Protein AF-A0A7W9ZNK9-F1 (afdb_monomer)

Solvent-accessible surface area (backbone atoms only — not comparable to full-atom values): 32124 Å² total; per-residue (Å²): 128,89,60,51,72,42,47,37,45,81,38,31,45,87,49,74,49,73,42,72,54,49,56,90,44,70,42,51,27,49,48,68,34,52,70,37,66,22,68,45,85,45,74,66,44,47,32,66,79,52,89,63,67,41,29,27,51,37,49,62,56,24,37,40,38,32,26,77,38,33,46,55,16,10,35,28,51,34,48,73,95,47,41,75,22,31,37,54,75,64,41,54,30,27,38,54,41,72,92,65,37,56,51,62,43,51,51,52,57,55,51,38,68,68,55,19,51,52,39,47,74,64,31,51,54,90,47,85,48,51,30,27,40,49,73,66,58,59,34,62,36,80,40,74,52,54,56,65,74,53,40,50,50,54,38,54,52,50,53,54,50,49,52,51,40,53,49,51,53,51,52,53,51,50,53,51,50,51,48,55,51,47,45,53,42,61,44,44,38,52,91,95,60,53,36,58,65,40,41,37,51,81,43,30,47,78,60,72,70,75,36,77,56,48,52,86,46,74,46,50,27,53,40,57,37,56,67,31,68,23,49,44,80,64,53,74,48,39,31,69,78,52,90,63,68,43,27,29,71,39,46,52,47,25,38,40,29,39,28,52,55,37,42,54,18,9,28,28,40,30,44,74,95,41,46,70,23,30,35,50,82,59,35,59,43,26,48,53,38,59,92,76,43,51,46,48,50,54,28,58,49,51,34,39,75,88,51,24,64,64,45,38,75,58,27,54,56,100,42,80,90,60,21,32,47,50,70,67,53,52,30,63,35,73,42,58,52,48,56,67,74,56,43,51,54,35,36,60,76,58,34,68,64,61,55,48,54,52,55,51,52,48,51,50,55,66,44,46,61,62,51,50,51,48,60,69,58,55,78,72,59,89,74,91,83,87,88,86,88,88,91,90,89,88,91,88,88,82,92,75,95,68,84,67,70,65,83,60,29,52,69,35,8,47,50,45,40,46,42,32,43,56,43,28,77,66,79,62,43,26,46,34,64,78,54,47,57,50,45,51,50,53,36,45,45,70,53,67,52,64,70,54,52,80,65,29,40,84,38,83,82,25,65,39,56,71,49,34,67,76,73,14,16,53,33,53,20,39,77,59,32,23,27,37,81,38,78,31,99,89,41,69,11,34,28,72,34,94,41,45,67,74,44,54,66,52,35,59,75,66,59,40,64,64,51,38,50,47,44,38,74,75,44,68,88,54,51,76,62,56,55,30,50,45,45,42,49,52,36,40,40,39,43,31,50,74,71,74,38,80,67,41,37,65,54,40,50,50,60,36,53,76,34,90,49,40,30,66,43,36,71,74,70,60,63,41,49,70,56,41,44,52,39,49,55,49,49,48,68,71,63,58,76,83,125

pLDDT: mean 84.58, std 15.96, range [21.52, 98.38]

Secondary structure (DSSP, 8-state):
-PPEEEEHHHHEEE---EEEPPTT-EE-BEEE-STT--EEE---EEGGG---SEEEEP-TT-EEE-TTTGGGT-EEE--GGGTT-EE-TTS-EEEE-TTT--HHHHHHHTT-HHHHHHHHHH-BSSSTTS-B--HHHHTT-EEEE--HHHHHHHHHHHHHHHHHHHHHHHHHHHHHHHHHHHHHHHHH--TTSPPPEEEHHHHEEEPPP-EEPPTT-EEEEEEEETTTTEEEEEEEEEGGGS--SEEEE--TT-EE--TBTGGGT--EEPPGGGTT-EE-TTS-EEEE-TTT--HHHHHHHHHSGGGHHHHHHT-B-SSGGG-B--HHHHHT-EEE---HHHHHHHHHHT-HHHHHHHHHHHHHHHHHHHHHHHHHHHTT---------------------------SSTHHHHHHHHHHHHHHTTTS--EEHHHHHHHHHHHHHHTT--GGGGTSEEETTEEE-SHHHHTSHHHHHHHTTSEEEEEETTEEEEEE-TTTTTTHHHHHHTTHHHHHHHHHHHHTTS-HHHHHHHHHHHHHHHHHHHTT----HHHHHHHHHTSTTTHHHHHHTT--HHHHHHHHHHHHHHH----

Mean predicted aligned error: 17.23 Å

Foldseek 3Di:
DFFDKDQLLVFKDFDFPKDFQDQADWFFAKFFDFLLPAIGTDPIDHSVNDPARTWTADAALKKKAQQLHLLRLRIHGDHPVRHRHTHGPSITIMHGPPQFDGSLLVSLLSNANVVSPQQVVQFDDPPNLGRTRDPVSNSRDIDGGDDPVVSVVLSVVLVVLLVVLVVVVVVLVVVVVVLLVVLVDLFQDDPVDGFDWDFVLVFKDWDDFDAFADQADKAWAKFFDFQLPGIDGADIDGSVVDDARTKHFAAFLKKKAQQFRLLRLRIAGQHRVRGRHIGGPRMTIIHGNVVQAGSLSVSSQSNDRVNSVQQQVQFDDPDSRPGGRDVVNSRRDIGGRRDVVSRVVSCVSSDPVSVVVSVVVNVCSVCVSNVSSCVVGVVSPPDDDDDDDDDDDDDDDDDDDDQQQCRGAPLLLLLLLLLQVLLCVVPNFAAAPLLSQLLSVQLNVLSVDLCLLVQFDQALQFRHRPCCVPSHNVVVNVVQQQWDWDQGPVGIHIHGGDRVCVSVVVCVVSVCNVSSNLSCVLPVPPDSLLSRLLRLLSSLCSVCVVVVHHDALVSSLVVQCPDPRRVVVCVVSVRDSVSSVVSVVVNCVSNVPPD

Sequence (595 aa):
MAWTTVRLGDVISLNIEAVPVDPTLSYYMAGVYSFGRGLFTRSPLSGAETTYKHFHKLSEGMIVLSQLKAWEGAVAIVGKAHAGCFLSTQFPTFRCNQELVKAEFIGWFLRLPSVWEELRSRARGMGARRDTVSPADFLDLSIPLPSINEQQRIVQQLDAAQARAEEARSVQLEVSKDREALMFALLRGPENTPHPRVRFGRIASLKKPDILVEPDKEYLFAGVYSFGKGVFESYKKRGAEFSYKTLSKVNAGDFIYPKLMAWEGALGIVPKDCDGLHVSPEFPVFSINQDIIYAEVVDAYFRHSSTWPNLNISSKGTNVRRRRLHPVAIQEHLIPLPPKSTQDIIRELACSDFNKLQEESQKELEALIPAMLHEIFERQTSTPHTTPETSSATVVQRPVEREAVVDTPFKEAVLVGAIVRAFHEDNGQPIGNFRLQKAVYFARRQMGERALDKEYLRKAAGPYNPTMRYSGGIKIATDKNWIKRATGRFGEGNTLDNQANEMDEWIERYQFKATVAWVRDRFKYKSNDIWEILATVDYAMLALGHEGTRPTPSAILSYIQSDGEWGPKIAKLHLTEASIQNAMVELESLFVTTR

Radius of gyration: 28.27 Å; Cα contacts (8 Å, |Δi|>4): 1045; chains: 1; bounding box: 80×57×77 Å

InterPro domains:
  IPR000055 Type I restriction modification DNA specificity domain [PF01420] (3-174)
  IPR044946 Type I restriction modification DNA specificity domain superfamily [G3DSA:3.90.220.20] (1-190)
  IPR044946 Type I restriction modification DNA specificity domain superfamily [G3DSA:3.90.220.20] (198-356)
  IPR044946 Type I restriction modification DNA specificity domain superfamily [G3DSA:3.90.220.20] (357-384)
  IPR051212 Type I restriction enzyme S subunit [PTHR43140] (49-169)

Nearest PDB structures (foldseek):
  3okg-assembly3_B  TM=6.013E-01  e=5.330E-16  Caldanaerobacter subterraneus subsp. tengcongensis MB4
  3okg-assembly3_A  TM=5.951E-01  e=5.615E-16  Caldanaerobacter subterraneus subsp. tengcongensis MB4
  5ybb-assembly1_G  TM=6.473E-01  e=1.402E-13  Caldanaerobacter subterraneus subsp. tengcongensis MB4
  2y7h-assembly1_A  TM=5.965E-01  e=9.200E-09  Escherichia coli
  8w2p-assembly1_C  TM=5.513E-01  e=2.009E-08  Geobacillus stearothermophilus

Structure (mmCIF, N/CA/C/O backbone):
data_AF-A0A7W9ZNK9-F1
#
_entry.id   AF-A0A7W9ZNK9-F1
#
loop_
_atom_site.group_PDB
_atom_site.id
_atom_site.type_symbol
_atom_site.label_atom_id
_atom_site.label_alt_id
_atom_site.label_comp_id
_atom_site.label_asym_id
_atom_site.label_entity_id
_atom_site.label_seq_id
_atom_site.pdbx_PDB_ins_code
_atom_site.Cartn_x
_atom_site.Cartn_y
_atom_site.Cartn_z
_atom_site.occupancy
_atom_site.B_iso_or_equiv
_atom_site.auth_seq_id
_atom_site.auth_comp_id
_atom_site.auth_asym_id
_atom_site.auth_atom_id
_atom_site.pdbx_PDB_model_num
ATOM 1 N N . MET A 1 1 ? -2.971 -22.028 -36.538 1.00 51.66 1 MET A N 1
ATOM 2 C CA . MET A 1 1 ? -1.691 -22.564 -37.059 1.00 51.66 1 MET A CA 1
ATOM 3 C C . MET A 1 1 ? -0.736 -22.632 -35.885 1.00 51.66 1 MET A C 1
ATOM 5 O O . MET A 1 1 ? -0.839 -21.745 -35.046 1.00 51.66 1 MET A O 1
ATOM 9 N N . ALA A 1 2 ? 0.141 -23.635 -35.807 1.00 71.88 2 ALA A N 1
ATOM 10 C CA . ALA A 1 2 ? 1.199 -23.634 -34.796 1.00 71.88 2 ALA A CA 1
ATOM 11 C C . ALA A 1 2 ? 2.104 -22.407 -34.996 1.00 71.88 2 ALA A C 1
ATOM 13 O O . ALA A 1 2 ? 2.354 -22.008 -36.137 1.00 71.88 2 ALA A O 1
ATOM 14 N N . TRP A 1 3 ? 2.537 -21.785 -33.904 1.00 87.94 3 TRP A N 1
ATOM 15 C CA . TRP A 1 3 ? 3.447 -20.641 -33.946 1.00 87.94 3 TRP A CA 1
ATOM 16 C C . TRP A 1 3 ? 4.891 -21.133 -34.033 1.00 87.94 3 TRP A C 1
ATOM 18 O O . TRP A 1 3 ? 5.258 -22.099 -33.367 1.00 87.94 3 TRP A O 1
ATOM 28 N N . THR A 1 4 ? 5.719 -20.468 -34.837 1.00 89.56 4 THR A N 1
ATOM 29 C CA . THR A 1 4 ? 7.155 -20.762 -34.873 1.00 89.56 4 THR A CA 1
ATOM 30 C C . THR A 1 4 ? 7.827 -20.039 -33.716 1.00 89.56 4 THR A C 1
ATOM 32 O O . THR A 1 4 ? 7.762 -18.814 -33.638 1.00 89.56 4 THR A O 1
ATOM 35 N N . THR A 1 5 ? 8.487 -20.774 -32.826 1.00 92.25 5 THR A N 1
ATOM 36 C CA . THR A 1 5 ? 9.367 -20.171 -31.820 1.00 92.25 5 THR A CA 1
ATOM 37 C C . THR A 1 5 ? 10.666 -19.730 -32.484 1.00 92.25 5 THR A C 1
ATOM 39 O O . THR A 1 5 ? 11.320 -20.528 -33.154 1.00 92.25 5 THR A O 1
ATOM 42 N N . V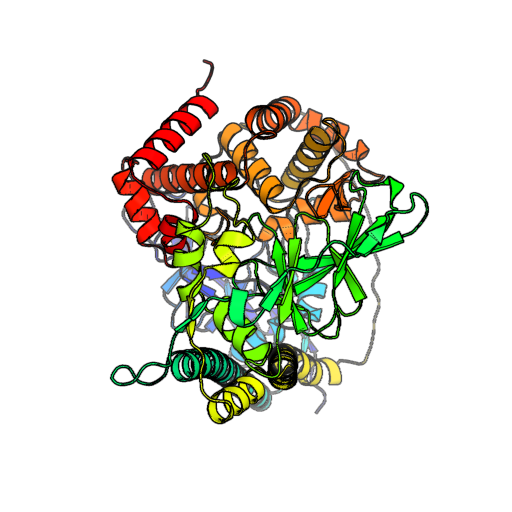AL A 1 6 ? 11.033 -18.464 -32.299 1.00 94.19 6 VAL A N 1
ATOM 43 C CA . VAL A 1 6 ? 12.284 -17.868 -32.791 1.00 94.19 6 VAL A CA 1
ATOM 44 C C . VAL A 1 6 ? 13.066 -17.274 -31.625 1.00 94.19 6 VAL A C 1
ATOM 46 O O . VAL A 1 6 ? 12.520 -17.070 -30.536 1.00 94.19 6 VAL A O 1
ATOM 49 N N . ARG A 1 7 ? 14.342 -16.958 -31.840 1.00 96.00 7 ARG A N 1
ATOM 50 C CA . ARG A 1 7 ? 15.121 -16.215 -30.853 1.00 96.00 7 ARG A CA 1
ATOM 51 C C . ARG A 1 7 ? 14.702 -14.743 -30.896 1.00 96.00 7 ARG A C 1
ATOM 53 O O . ARG A 1 7 ? 14.529 -14.168 -31.967 1.00 96.00 7 ARG A O 1
ATOM 60 N N . LEU A 1 8 ? 14.578 -14.091 -29.739 1.00 95.69 8 LEU A N 1
ATOM 61 C CA . LEU A 1 8 ? 14.164 -12.686 -29.657 1.00 95.69 8 LEU A CA 1
ATOM 62 C C . LEU A 1 8 ? 15.107 -11.762 -30.454 1.00 95.69 8 LEU A C 1
ATOM 64 O O . LEU A 1 8 ? 14.648 -10.835 -31.116 1.00 95.69 8 LEU A O 1
ATOM 68 N N . GLY A 1 9 ? 16.409 -12.062 -30.461 1.00 95.69 9 GLY A N 1
ATOM 69 C CA . GLY A 1 9 ? 17.419 -11.377 -31.271 1.00 95.69 9 GLY A CA 1
ATOM 70 C C . GLY A 1 9 ? 17.312 -11.547 -32.792 1.00 95.69 9 GLY A C 1
ATOM 71 O O . GLY A 1 9 ? 17.968 -10.796 -33.510 1.00 95.69 9 GLY A O 1
ATOM 72 N N . ASP A 1 10 ? 16.477 -12.462 -33.295 1.00 95.81 10 ASP A N 1
ATOM 73 C CA . ASP A 1 10 ? 16.177 -12.568 -34.732 1.00 95.81 10 ASP A CA 1
ATOM 74 C C . ASP A 1 10 ? 15.154 -11.498 -35.167 1.00 95.81 10 ASP A C 1
ATOM 76 O O . ASP A 1 10 ? 15.063 -11.146 -36.345 1.00 95.81 10 ASP A O 1
ATOM 80 N N . VAL A 1 11 ? 14.374 -10.967 -34.212 1.00 96.00 11 VAL A N 1
ATOM 81 C CA . VAL A 1 11 ? 13.273 -10.020 -34.459 1.00 96.00 11 VAL A CA 1
ATOM 82 C C . VAL A 1 11 ? 13.457 -8.654 -33.787 1.00 96.00 11 VAL A C 1
ATOM 84 O O . VAL A 1 11 ? 12.774 -7.701 -34.169 1.00 96.00 11 VAL A O 1
ATOM 87 N N . ILE A 1 12 ? 14.395 -8.506 -32.844 1.00 96.19 12 ILE A N 1
ATOM 88 C CA . ILE A 1 12 ? 14.824 -7.210 -32.289 1.00 96.19 12 ILE A CA 1
ATOM 89 C C . ILE A 1 12 ? 16.350 -7.080 -32.293 1.00 96.19 12 ILE A C 1
ATOM 91 O O . ILE A 1 12 ? 17.069 -8.058 -32.121 1.00 96.19 12 ILE A O 1
ATOM 95 N N . SER A 1 13 ? 16.857 -5.853 -32.404 1.00 96.12 13 SER A N 1
ATOM 96 C CA . SER A 1 13 ? 18.293 -5.557 -32.347 1.00 96.12 13 SER A CA 1
ATOM 97 C C . SER A 1 13 ? 18.616 -4.452 -31.343 1.00 96.12 13 SER A C 1
ATOM 99 O O . SER A 1 13 ? 17.808 -3.552 -31.092 1.00 96.12 13 SER A O 1
ATOM 101 N N . LEU A 1 14 ? 19.812 -4.515 -30.748 1.00 96.69 14 LEU A N 1
ATOM 102 C CA . LEU A 1 14 ? 20.322 -3.469 -29.859 1.00 96.69 14 LEU A CA 1
ATOM 103 C C . LEU A 1 14 ? 20.464 -2.152 -30.640 1.00 96.69 14 LEU A C 1
ATOM 105 O O . LEU A 1 14 ? 21.117 -2.101 -31.680 1.00 96.69 14 LEU A O 1
ATOM 109 N N . ASN A 1 15 ? 19.872 -1.075 -30.128 1.00 95.56 15 ASN A N 1
ATOM 110 C CA . ASN A 1 15 ? 19.873 0.235 -30.766 1.00 95.56 15 ASN A CA 1
ATOM 111 C C . ASN A 1 15 ? 19.933 1.335 -29.701 1.00 95.56 15 ASN A C 1
ATOM 113 O O . ASN A 1 15 ? 18.916 1.690 -29.108 1.00 95.56 15 ASN A O 1
ATOM 117 N N . ILE A 1 16 ? 21.134 1.859 -29.450 1.00 95.88 16 ILE A N 1
ATOM 118 C CA . ILE A 1 16 ? 21.401 2.856 -28.408 1.00 95.88 16 ILE A CA 1
ATOM 119 C C . ILE A 1 16 ? 21.644 4.227 -29.049 1.00 95.88 16 ILE A C 1
ATOM 121 O O . ILE A 1 16 ? 22.628 4.416 -29.760 1.00 95.88 16 ILE A O 1
ATOM 125 N N . GLU A 1 17 ? 20.783 5.202 -28.747 1.00 95.31 17 GLU A N 1
ATOM 126 C CA . GLU A 1 17 ? 21.014 6.619 -29.056 1.00 95.31 17 GLU A CA 1
ATOM 127 C C . GLU A 1 17 ? 21.756 7.270 -27.876 1.00 95.31 17 GLU A C 1
ATOM 129 O O . GLU A 1 17 ? 21.143 7.801 -26.947 1.00 95.31 17 GLU A O 1
ATOM 134 N N . ALA A 1 18 ? 23.088 7.160 -27.871 1.00 95.56 18 ALA A N 1
ATOM 135 C CA . ALA A 1 18 ? 23.938 7.721 -26.822 1.00 95.56 18 ALA A CA 1
ATOM 136 C C . ALA A 1 18 ? 24.160 9.229 -27.038 1.00 95.56 18 ALA A C 1
ATOM 138 O O . ALA A 1 18 ? 24.839 9.640 -27.977 1.00 95.56 18 ALA A O 1
ATOM 139 N N . VAL A 1 19 ? 23.617 10.050 -26.141 1.00 95.38 19 VAL A N 1
ATOM 140 C CA . VAL A 1 19 ? 23.758 11.512 -26.141 1.00 95.38 19 VAL A CA 1
ATOM 141 C C . VAL A 1 19 ? 24.778 11.910 -25.069 1.00 95.38 19 VAL A C 1
ATOM 143 O O . VAL A 1 19 ? 24.609 11.490 -23.922 1.00 95.38 19 VAL A O 1
ATOM 146 N N . PRO A 1 20 ? 25.835 12.682 -25.391 1.00 95.75 20 PRO A N 1
ATOM 147 C CA . PRO A 1 20 ? 26.796 13.148 -24.394 1.00 95.75 20 PRO A CA 1
ATOM 148 C C . PRO A 1 20 ? 26.125 14.074 -23.374 1.00 95.75 20 PRO A C 1
ATOM 150 O O . PRO A 1 20 ? 25.215 14.836 -23.708 1.00 95.75 20 PRO A O 1
ATOM 153 N N . VAL A 1 21 ? 26.576 13.996 -22.124 1.00 94.50 21 VAL A N 1
ATOM 154 C CA . VAL A 1 21 ? 26.078 14.861 -21.050 1.00 94.50 21 VAL A CA 1
ATOM 155 C C . VAL A 1 21 ? 26.795 16.206 -21.098 1.00 94.50 21 VAL A C 1
ATOM 157 O O . VAL A 1 21 ? 28.012 16.280 -20.938 1.00 94.50 21 VAL A O 1
ATOM 160 N N . ASP A 1 22 ? 26.017 17.264 -21.296 1.00 92.25 22 ASP A N 1
ATOM 161 C CA . ASP A 1 22 ? 26.435 18.656 -21.199 1.00 92.25 22 ASP A CA 1
ATOM 162 C C . ASP A 1 22 ? 26.117 19.173 -19.783 1.00 92.25 22 ASP A C 1
ATOM 164 O O . ASP A 1 22 ? 24.944 19.179 -19.395 1.00 92.25 22 ASP A O 1
ATOM 168 N N . PRO A 1 23 ? 27.117 19.619 -18.997 1.00 89.69 23 PRO A N 1
ATOM 169 C CA . PRO A 1 23 ? 26.901 20.151 -17.652 1.00 89.69 23 PRO A CA 1
ATOM 170 C C . PRO A 1 23 ? 25.966 21.366 -17.566 1.00 89.69 23 PRO A C 1
ATOM 172 O O . PRO A 1 23 ? 25.488 21.678 -16.479 1.00 89.69 23 PRO A O 1
ATOM 175 N N . THR A 1 24 ? 25.718 22.061 -18.680 1.00 91.25 24 THR A N 1
ATOM 176 C CA . THR A 1 24 ? 24.852 23.249 -18.749 1.00 91.25 24 THR A CA 1
ATOM 177 C C . THR A 1 24 ? 23.381 22.925 -19.020 1.00 91.25 24 THR A C 1
ATOM 179 O O . THR A 1 24 ? 22.525 23.794 -18.851 1.00 91.25 24 THR A O 1
ATOM 182 N N . LEU A 1 25 ? 23.065 21.687 -19.419 1.00 89.38 25 LEU A N 1
ATOM 183 C CA . LEU A 1 25 ? 21.713 21.254 -19.773 1.00 89.38 25 LEU A CA 1
ATOM 184 C C . LEU A 1 25 ? 21.048 20.444 -18.652 1.00 89.38 25 LEU A C 1
ATOM 186 O O . LEU A 1 25 ? 21.706 19.837 -17.807 1.00 89.38 25 LEU A O 1
ATOM 190 N N . SER A 1 26 ? 19.714 20.403 -18.674 1.00 91.44 26 SER A N 1
ATOM 191 C CA . SER A 1 26 ? 18.905 19.550 -17.799 1.00 91.44 26 SER A CA 1
ATOM 192 C C . SER A 1 26 ? 18.115 18.538 -18.623 1.00 91.44 26 SER A C 1
ATOM 194 O O . SER A 1 26 ? 17.528 18.875 -19.653 1.00 91.44 26 SER A O 1
ATOM 196 N N . TYR A 1 27 ? 18.123 17.285 -18.177 1.00 90.81 27 TYR A N 1
ATOM 197 C CA . TYR A 1 27 ? 17.637 16.130 -18.924 1.00 90.81 27 TYR A CA 1
ATOM 198 C C . TYR A 1 27 ? 16.382 15.559 -18.264 1.00 90.81 27 TYR A C 1
ATOM 200 O O . TYR A 1 27 ? 16.415 15.167 -17.098 1.00 90.81 27 TYR A O 1
ATOM 208 N N . TYR A 1 28 ? 15.274 15.465 -19.005 1.00 93.12 28 TYR A N 1
ATOM 209 C CA . TYR A 1 28 ? 14.052 14.806 -18.533 1.00 93.12 28 TYR A CA 1
ATOM 210 C C . TYR A 1 28 ? 14.283 13.297 -18.412 1.00 93.12 28 TYR A C 1
ATOM 212 O O . TYR A 1 28 ? 14.275 12.570 -19.408 1.00 93.12 28 TYR A O 1
ATOM 220 N N . MET A 1 29 ? 14.522 12.825 -17.189 1.00 93.44 29 MET A N 1
ATOM 221 C CA . MET A 1 29 ? 14.857 11.428 -16.932 1.00 93.44 29 MET A CA 1
ATOM 222 C C . MET A 1 29 ? 13.604 10.552 -16.852 1.00 93.44 29 MET A C 1
ATOM 224 O O . MET A 1 29 ? 12.573 10.957 -16.319 1.00 93.44 29 MET A O 1
ATOM 228 N N . ALA A 1 30 ? 13.719 9.309 -17.308 1.00 93.19 30 ALA A N 1
ATOM 229 C CA . ALA A 1 30 ? 12.724 8.266 -17.088 1.00 93.19 30 ALA A CA 1
ATOM 230 C C . ALA A 1 30 ? 13.206 7.235 -16.044 1.00 93.19 30 ALA A C 1
ATOM 232 O O . ALA A 1 30 ? 14.330 7.281 -15.530 1.00 93.19 30 ALA A O 1
ATOM 233 N N . GLY A 1 31 ? 12.342 6.277 -15.732 1.00 91.00 31 GLY A N 1
ATOM 234 C CA . GLY A 1 31 ? 12.654 5.031 -15.044 1.00 91.00 31 GLY A CA 1
ATOM 235 C C . GLY A 1 31 ? 11.773 3.902 -15.577 1.00 91.00 31 GLY A C 1
ATOM 236 O O . GLY A 1 31 ? 10.726 4.156 -16.167 1.00 91.00 31 GLY A O 1
ATOM 237 N N . VAL A 1 32 ? 12.201 2.655 -15.378 1.00 90.88 32 VAL A N 1
ATOM 238 C CA . VAL A 1 32 ? 11.428 1.457 -15.745 1.00 90.88 32 VAL A CA 1
ATOM 239 C C . VAL A 1 32 ? 10.837 0.857 -14.474 1.00 90.88 32 VAL A 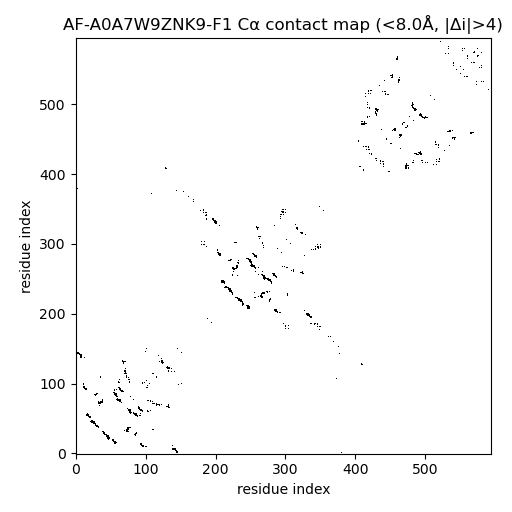C 1
ATOM 241 O O . VAL A 1 32 ? 11.572 0.614 -13.514 1.00 90.88 32 VAL A O 1
ATOM 244 N N . TYR A 1 33 ? 9.527 0.621 -14.449 1.00 85.50 33 TYR A N 1
ATOM 245 C CA . TYR A 1 33 ? 8.902 -0.159 -13.388 1.00 85.50 33 TYR A CA 1
ATOM 246 C C . TYR A 1 33 ? 9.106 -1.657 -13.615 1.00 85.50 33 TYR A C 1
ATOM 248 O O . TYR A 1 33 ? 8.999 -2.162 -14.730 1.00 85.50 33 TYR A O 1
ATOM 256 N N . SER A 1 34 ? 9.315 -2.370 -12.515 1.00 83.88 34 SER A N 1
ATOM 257 C CA . SER A 1 34 ? 9.284 -3.829 -12.440 1.00 83.88 34 SER A CA 1
ATOM 258 C C . SER A 1 34 ? 7.876 -4.386 -12.709 1.00 83.88 34 SER A C 1
ATOM 260 O O . SER A 1 34 ? 6.881 -3.651 -12.695 1.00 83.88 34 SER A O 1
ATOM 262 N N . PHE A 1 35 ? 7.783 -5.701 -12.900 1.00 82.62 35 PHE A N 1
ATOM 263 C CA . PHE A 1 35 ? 6.545 -6.443 -13.157 1.00 82.62 35 PHE A CA 1
ATOM 264 C C . PHE A 1 35 ? 5.776 -5.978 -14.411 1.00 82.62 35 PHE A C 1
ATOM 266 O O . PHE A 1 35 ? 4.547 -5.943 -14.410 1.00 82.62 35 PHE A O 1
ATOM 273 N N . GLY A 1 36 ? 6.487 -5.567 -15.469 1.00 82.06 36 GLY A N 1
ATOM 274 C CA . GLY A 1 36 ? 5.895 -5.206 -16.762 1.00 82.06 36 GLY A CA 1
ATOM 275 C C . GLY A 1 36 ? 5.047 -3.927 -16.764 1.00 82.06 36 GLY A C 1
ATOM 276 O O . GLY A 1 36 ? 4.288 -3.698 -17.704 1.00 82.06 36 GLY A O 1
ATOM 277 N N . ARG A 1 37 ? 5.152 -3.081 -15.728 1.00 81.31 37 ARG A N 1
ATOM 278 C CA . ARG A 1 37 ? 4.301 -1.886 -15.535 1.00 81.31 37 ARG A CA 1
ATOM 279 C C . ARG A 1 37 ? 4.718 -0.658 -16.362 1.00 81.31 37 ARG A C 1
ATOM 281 O O . ARG A 1 37 ? 4.171 0.421 -16.162 1.00 81.31 37 ARG A O 1
ATOM 288 N N . GLY A 1 38 ? 5.673 -0.800 -17.279 1.00 89.38 38 GLY A N 1
ATOM 289 C CA . GLY A 1 38 ? 6.072 0.264 -18.203 1.00 89.38 38 GLY A CA 1
ATOM 290 C C . GLY A 1 38 ? 7.071 1.276 -17.629 1.00 89.38 38 GLY A C 1
ATOM 291 O O . GLY A 1 38 ? 7.901 0.953 -16.778 1.00 89.38 38 GLY A O 1
ATOM 292 N N . LEU A 1 39 ? 7.019 2.502 -18.151 1.00 90.88 39 LEU A N 1
ATOM 293 C CA . LEU A 1 39 ? 7.920 3.606 -17.805 1.00 90.88 39 LEU A CA 1
ATOM 294 C C . LEU A 1 39 ? 7.248 4.618 -16.870 1.00 90.88 39 LEU A C 1
ATOM 296 O O . LEU A 1 39 ? 6.028 4.777 -16.894 1.00 90.88 39 LEU A O 1
ATOM 300 N N . PHE A 1 40 ? 8.063 5.342 -16.103 1.00 89.06 40 PHE A N 1
ATOM 301 C CA . PHE A 1 40 ? 7.644 6.522 -15.348 1.00 89.06 40 PHE A CA 1
ATOM 302 C C . PHE A 1 40 ? 8.609 7.693 -15.531 1.00 89.06 40 PHE A C 1
ATOM 304 O O . PHE A 1 40 ? 9.821 7.507 -15.664 1.00 89.06 40 PHE A O 1
ATOM 311 N N . THR A 1 41 ? 8.075 8.909 -15.469 1.00 86.00 41 THR A N 1
ATOM 312 C CA . THR A 1 41 ? 8.857 10.148 -15.478 1.00 86.00 41 THR A CA 1
ATOM 313 C C . THR A 1 41 ? 9.524 10.381 -14.123 1.00 86.00 41 THR A C 1
ATOM 315 O O . THR A 1 41 ? 8.928 10.164 -13.067 1.00 86.00 41 THR A O 1
ATOM 318 N N . ARG A 1 42 ? 10.769 10.858 -14.143 1.00 81.31 42 ARG A N 1
ATOM 319 C CA . ARG A 1 42 ? 11.508 11.353 -12.976 1.00 81.31 42 ARG A CA 1
ATOM 320 C C . ARG A 1 42 ? 11.725 12.859 -13.114 1.00 81.31 42 ARG A C 1
ATOM 322 O O . ARG A 1 42 ? 11.640 13.404 -14.213 1.00 81.31 42 ARG A O 1
ATOM 329 N N . SER A 1 43 ? 12.045 13.525 -12.005 1.00 77.56 43 SER A N 1
ATOM 330 C CA . SER A 1 43 ? 12.489 14.922 -12.035 1.00 77.56 43 SER A CA 1
ATOM 331 C C . SER A 1 43 ? 13.657 15.105 -13.018 1.00 77.56 43 SER A C 1
ATOM 333 O O . SER A 1 43 ? 14.490 14.194 -13.124 1.00 77.56 43 SER A O 1
ATOM 335 N N . PRO A 1 44 ? 13.745 16.251 -13.720 1.00 88.00 44 PRO A N 1
ATOM 336 C CA . PRO A 1 44 ? 14.886 16.556 -14.571 1.00 88.00 44 PRO A CA 1
ATOM 337 C C . PRO A 1 44 ? 16.204 16.480 -13.795 1.00 88.00 44 PRO A C 1
ATOM 339 O O . PRO A 1 44 ? 16.262 16.866 -12.629 1.00 88.00 44 PRO A O 1
ATOM 342 N N . LEU A 1 45 ? 17.251 15.978 -14.444 1.00 87.31 45 LEU A N 1
ATOM 343 C CA . LEU A 1 45 ? 18.594 15.857 -13.883 1.00 87.31 45 LEU A CA 1
ATOM 344 C C . LEU A 1 45 ? 19.521 16.849 -14.583 1.00 87.31 45 LEU A C 1
ATOM 346 O O . LEU A 1 45 ? 19.665 16.791 -15.806 1.00 87.31 45 LEU A O 1
ATOM 350 N N . SER A 1 46 ? 20.171 17.727 -13.820 1.00 91.31 46 SER A N 1
ATOM 351 C CA . SER A 1 46 ? 21.214 18.599 -14.364 1.00 91.31 46 SER A CA 1
ATOM 352 C C . SER A 1 46 ? 22.423 17.770 -14.804 1.00 91.31 46 SER A C 1
ATOM 354 O O . SER A 1 46 ? 22.862 16.867 -14.086 1.00 91.31 46 SER A O 1
ATOM 356 N N . GLY A 1 47 ? 23.006 18.088 -15.960 1.00 86.56 47 GLY A N 1
ATOM 357 C CA . GLY A 1 47 ? 24.229 17.440 -16.431 1.00 86.56 47 GLY A CA 1
ATOM 358 C C . GLY A 1 47 ? 25.427 17.654 -15.496 1.00 86.56 47 GLY A C 1
ATOM 359 O O . GLY A 1 47 ? 26.340 16.834 -15.478 1.00 86.56 47 GLY A O 1
ATOM 360 N N . ALA A 1 48 ? 25.414 18.709 -14.674 1.00 86.62 48 ALA A N 1
ATOM 361 C CA . ALA A 1 48 ? 26.432 18.948 -13.648 1.00 86.62 48 ALA A CA 1
ATOM 362 C C . ALA A 1 48 ? 26.285 18.037 -12.408 1.00 86.62 48 ALA A C 1
ATOM 364 O O . ALA A 1 48 ? 27.232 17.878 -11.642 1.00 86.62 48 ALA A O 1
ATOM 365 N N . GLU A 1 49 ? 25.117 17.422 -12.201 1.00 87.06 49 GLU A N 1
ATOM 366 C CA . GLU A 1 49 ? 24.797 16.588 -11.030 1.00 87.06 49 GLU A CA 1
ATOM 367 C C . GLU A 1 49 ? 25.062 15.092 -11.263 1.00 87.06 49 GLU A C 1
ATOM 369 O O . GLU A 1 49 ? 24.629 14.238 -10.481 1.00 87.06 49 GLU A O 1
ATOM 374 N N . THR A 1 50 ? 25.743 14.739 -12.357 1.00 85.75 50 THR A N 1
ATOM 375 C CA . THR A 1 50 ? 25.934 13.348 -12.762 1.00 85.75 50 THR A CA 1
ATOM 376 C C . THR A 1 50 ? 27.368 13.023 -13.162 1.00 85.75 50 THR A C 1
ATOM 378 O O . THR A 1 50 ? 28.107 13.852 -13.681 1.00 85.75 50 THR A O 1
ATOM 381 N N . THR A 1 51 ? 27.762 11.770 -12.938 1.00 89.75 51 THR A N 1
ATOM 382 C CA . THR A 1 51 ? 29.053 11.214 -13.373 1.00 89.75 51 THR A CA 1
ATOM 383 C C . THR A 1 51 ? 28.945 10.418 -14.677 1.00 89.75 51 THR A C 1
ATOM 385 O O . THR A 1 51 ? 29.960 9.965 -15.212 1.00 89.75 51 THR A O 1
ATOM 388 N N . TYR A 1 52 ? 27.731 10.236 -15.215 1.00 90.44 52 TYR A N 1
ATOM 389 C CA . TYR A 1 52 ? 27.531 9.616 -16.523 1.00 90.44 52 TYR A CA 1
ATOM 390 C C . TYR A 1 52 ? 28.032 10.549 -17.630 1.00 90.44 52 TYR A C 1
ATOM 392 O O . TYR A 1 52 ? 27.631 11.701 -17.711 1.00 90.44 52 TYR A O 1
ATOM 400 N N . LYS A 1 53 ? 28.881 10.029 -18.523 1.00 93.81 53 LYS A N 1
ATOM 401 C CA . LYS A 1 53 ? 29.363 10.776 -19.701 1.00 93.81 53 LYS A CA 1
ATOM 402 C C . LYS A 1 53 ? 28.329 10.856 -20.828 1.00 93.81 53 LYS A C 1
ATOM 404 O O . LYS A 1 53 ? 28.415 11.741 -21.670 1.00 93.81 53 LYS A O 1
ATOM 409 N N . HIS A 1 54 ? 27.387 9.914 -20.852 1.00 95.50 54 HIS A N 1
ATOM 410 C CA . HIS A 1 54 ? 26.336 9.813 -21.860 1.00 95.50 54 HIS A CA 1
ATOM 411 C C . HIS A 1 54 ? 25.039 9.314 -21.217 1.00 95.50 54 HIS A C 1
ATOM 413 O O . HIS A 1 54 ? 25.080 8.514 -20.277 1.00 95.50 54 HIS A O 1
ATOM 419 N N . PHE A 1 55 ? 23.906 9.716 -21.782 1.00 96.31 55 PHE A N 1
ATOM 420 C CA . PHE A 1 55 ? 22.598 9.115 -21.537 1.00 96.31 55 PHE A CA 1
ATOM 421 C C . PHE A 1 55 ? 22.088 8.402 -22.788 1.00 96.31 55 PHE A C 1
ATOM 423 O O . PHE A 1 55 ? 22.470 8.737 -23.906 1.00 96.31 55 PHE A O 1
ATOM 430 N N . HIS A 1 56 ? 21.210 7.422 -22.602 1.00 96.88 56 HIS A N 1
ATOM 431 C CA . HIS A 1 56 ? 20.452 6.814 -23.689 1.00 96.88 56 HIS A CA 1
ATOM 432 C C . HIS A 1 56 ? 19.162 7.611 -23.872 1.00 96.88 56 HIS A C 1
ATOM 434 O O . HIS A 1 56 ? 18.352 7.698 -22.944 1.00 96.88 56 HIS A O 1
ATOM 440 N N . LYS A 1 57 ? 18.978 8.213 -25.045 1.00 96.31 57 LYS A N 1
ATOM 441 C CA . LYS A 1 57 ? 17.747 8.920 -25.395 1.00 96.31 57 LYS A CA 1
ATOM 442 C C . LYS A 1 57 ? 16.691 7.926 -25.874 1.00 96.31 57 LYS A C 1
ATOM 444 O O . LYS A 1 57 ? 16.978 7.019 -26.651 1.00 96.31 57 LYS A O 1
ATOM 449 N N . LEU A 1 58 ? 15.466 8.097 -25.393 1.00 96.31 58 LEU A N 1
ATOM 450 C CA . LEU A 1 58 ? 14.333 7.246 -25.725 1.00 96.31 58 LEU A CA 1
ATOM 451 C C . LEU A 1 58 ? 13.611 7.760 -26.974 1.00 96.31 58 LEU A C 1
ATOM 453 O O . LEU A 1 58 ? 13.308 8.947 -27.085 1.00 96.31 58 LEU A O 1
ATOM 457 N N . SER A 1 59 ? 13.277 6.853 -27.888 1.00 94.75 59 SER A N 1
ATOM 458 C CA . SER A 1 59 ? 12.369 7.094 -29.016 1.00 94.75 59 SER A CA 1
ATOM 459 C C . SER A 1 59 ? 11.150 6.182 -28.907 1.00 94.75 59 SER A C 1
ATOM 461 O O . SER A 1 59 ? 11.268 5.060 -28.419 1.00 94.75 59 SER A O 1
ATOM 463 N N . GLU A 1 60 ? 9.991 6.644 -29.381 1.00 94.56 60 GLU A N 1
ATOM 464 C CA . GLU A 1 60 ? 8.755 5.850 -29.414 1.00 94.56 60 GLU A CA 1
ATOM 465 C C . GLU A 1 60 ? 8.964 4.488 -30.108 1.00 94.56 60 GLU A C 1
ATOM 467 O O . GLU A 1 60 ? 9.686 4.384 -31.102 1.00 94.56 60 GLU A O 1
ATOM 472 N N . GLY A 1 61 ? 8.354 3.432 -29.563 1.00 90.69 61 GLY A N 1
ATOM 473 C CA . GLY A 1 61 ? 8.434 2.067 -30.093 1.00 90.69 61 GLY A CA 1
ATOM 474 C C . GLY A 1 61 ? 9.743 1.321 -29.799 1.00 90.69 61 GLY A C 1
ATOM 475 O O . GLY A 1 61 ? 9.870 0.154 -30.172 1.00 90.69 61 GLY A O 1
ATOM 476 N N . MET A 1 62 ? 10.714 1.943 -29.118 1.00 95.19 62 MET A N 1
ATOM 477 C CA . MET A 1 62 ? 11.867 1.220 -28.567 1.00 95.19 62 MET A CA 1
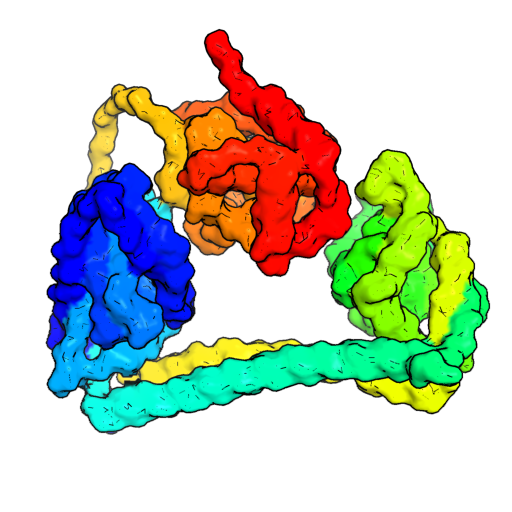ATOM 478 C C . MET A 1 62 ? 11.451 0.314 -27.402 1.00 95.19 62 MET A C 1
ATOM 480 O O . MET A 1 62 ? 10.546 0.645 -26.637 1.00 95.19 62 MET A O 1
ATOM 484 N N . ILE A 1 63 ? 12.175 -0.788 -27.217 1.00 96.69 63 ILE A N 1
ATOM 485 C CA . ILE A 1 63 ? 12.135 -1.595 -25.992 1.00 96.69 63 ILE A CA 1
ATOM 486 C C . ILE A 1 63 ? 13.263 -1.115 -25.076 1.00 96.69 63 ILE A C 1
ATOM 488 O O . ILE A 1 63 ? 14.390 -0.933 -25.533 1.00 96.69 63 ILE A O 1
ATOM 492 N N . VAL A 1 64 ? 12.982 -0.942 -23.788 1.00 96.56 64 VAL A N 1
ATOM 493 C CA . VAL A 1 64 ? 13.952 -0.616 -22.736 1.00 96.56 64 VAL A CA 1
ATOM 494 C C . VAL A 1 64 ? 14.100 -1.810 -21.803 1.00 96.56 64 VAL A C 1
ATOM 496 O O . VAL A 1 64 ? 13.107 -2.281 -21.250 1.00 96.56 64 VAL A O 1
ATOM 499 N N . LEU A 1 65 ? 15.335 -2.243 -21.563 1.00 95.88 65 LEU A N 1
ATOM 500 C CA . LEU A 1 65 ? 15.686 -3.268 -20.577 1.00 95.88 65 LEU A CA 1
ATOM 501 C C . LEU A 1 65 ? 16.409 -2.618 -19.394 1.00 95.88 65 LEU A C 1
ATOM 503 O O . LEU A 1 65 ? 17.402 -1.929 -19.599 1.00 95.88 65 LEU A O 1
ATOM 507 N N . SER A 1 66 ? 15.988 -2.857 -18.151 1.00 94.56 66 SER A N 1
ATOM 508 C CA . SER A 1 66 ? 16.825 -2.524 -16.990 1.00 94.56 66 SER A CA 1
ATOM 509 C C . SER A 1 66 ? 17.776 -3.682 -16.685 1.00 94.56 66 SER A C 1
ATOM 511 O O . SER A 1 66 ? 17.343 -4.681 -16.115 1.00 94.56 66 SER A O 1
ATOM 513 N N . GLN A 1 67 ? 19.071 -3.563 -17.007 1.00 91.50 67 GLN A N 1
ATOM 514 C CA . GLN A 1 67 ? 20.031 -4.666 -16.791 1.00 91.50 67 GLN A CA 1
ATOM 515 C C . GLN A 1 67 ? 20.038 -5.177 -15.339 1.00 91.50 67 GLN A C 1
ATOM 517 O O . GLN A 1 67 ? 20.151 -6.377 -15.117 1.00 91.50 67 GLN A O 1
ATOM 522 N N . LEU A 1 68 ? 19.850 -4.286 -14.356 1.00 85.94 68 LEU A N 1
ATOM 523 C CA . LEU A 1 68 ? 19.811 -4.618 -12.924 1.00 85.94 68 LEU A CA 1
ATOM 524 C C . LEU A 1 68 ? 18.533 -5.341 -12.454 1.00 85.94 68 LEU A C 1
ATOM 526 O O . LEU A 1 68 ? 18.542 -5.920 -11.370 1.00 85.94 68 LEU A O 1
ATOM 530 N N . LYS A 1 69 ? 17.414 -5.225 -13.185 1.00 86.19 69 LYS A N 1
ATOM 531 C CA . LYS A 1 69 ? 16.060 -5.572 -12.693 1.00 86.19 69 LYS A CA 1
ATOM 532 C C . LYS A 1 69 ? 15.173 -6.302 -13.709 1.00 86.19 69 LYS A C 1
ATOM 534 O O . LYS A 1 69 ? 14.010 -6.577 -13.425 1.00 86.19 69 LYS A O 1
ATOM 539 N N . ALA A 1 70 ? 15.682 -6.639 -14.889 1.00 87.12 70 ALA A N 1
ATOM 540 C CA . ALA A 1 70 ? 14.911 -7.339 -15.915 1.00 87.12 70 ALA A CA 1
ATOM 541 C C . ALA A 1 70 ? 14.371 -8.709 -15.445 1.00 87.12 70 ALA A C 1
ATOM 543 O O . ALA A 1 70 ? 13.282 -9.103 -15.847 1.00 87.12 70 ALA A O 1
ATOM 544 N N . TRP A 1 71 ? 15.063 -9.378 -14.516 1.00 84.44 71 TRP A N 1
ATOM 545 C CA . TRP A 1 71 ? 14.623 -10.619 -13.857 1.00 84.44 71 TRP A CA 1
ATOM 546 C C . TRP A 1 71 ? 13.452 -10.442 -12.858 1.00 84.44 71 TRP A C 1
ATOM 548 O O . TRP A 1 71 ? 12.849 -11.431 -12.430 1.00 84.44 71 TRP A O 1
ATOM 558 N N . GLU A 1 72 ? 13.109 -9.202 -12.477 1.00 83.69 72 GLU A N 1
ATOM 559 C CA . GLU A 1 72 ? 11.835 -8.831 -11.826 1.00 83.69 72 GLU A CA 1
ATOM 560 C C . GLU A 1 72 ? 10.888 -8.104 -12.807 1.00 83.69 72 GLU A C 1
ATOM 562 O O . GLU A 1 72 ? 9.994 -7.368 -12.395 1.00 83.69 72 GLU A O 1
ATOM 567 N N . GLY A 1 73 ? 11.076 -8.285 -14.119 1.00 86.56 73 GLY A N 1
ATOM 568 C CA . GLY A 1 73 ? 10.196 -7.745 -15.155 1.00 86.56 73 GLY A CA 1
ATOM 569 C C . GLY A 1 73 ? 10.334 -6.243 -15.402 1.00 86.56 73 GLY A C 1
ATOM 570 O O . GLY A 1 73 ? 9.380 -5.621 -15.865 1.00 86.56 73 GLY A O 1
ATOM 571 N N . ALA A 1 74 ? 11.481 -5.630 -15.083 1.00 91.81 74 ALA A N 1
ATOM 572 C CA . ALA A 1 74 ? 11.757 -4.228 -15.416 1.00 91.81 74 ALA A CA 1
ATOM 573 C C . ALA A 1 74 ? 12.167 -4.068 -16.893 1.00 91.81 74 ALA A C 1
ATOM 575 O O . ALA A 1 74 ? 13.318 -3.752 -17.219 1.00 91.81 74 ALA A O 1
ATOM 576 N N . VAL A 1 75 ? 11.200 -4.311 -17.779 1.00 93.62 75 VAL A N 1
ATOM 577 C CA . VAL A 1 75 ? 11.299 -4.187 -19.239 1.00 93.62 75 VAL A CA 1
ATOM 578 C C . VAL A 1 75 ? 10.047 -3.463 -19.746 1.00 93.62 75 VAL A C 1
ATOM 580 O O . VAL A 1 75 ? 8.954 -3.702 -19.234 1.00 93.62 75 VAL A O 1
ATOM 583 N N . ALA A 1 76 ? 10.185 -2.548 -20.708 1.00 93.62 76 ALA A N 1
ATOM 584 C CA . ALA A 1 76 ? 9.078 -1.693 -21.149 1.00 93.62 76 ALA A CA 1
ATOM 585 C C . ALA A 1 76 ? 9.184 -1.265 -22.618 1.00 93.62 76 ALA A C 1
ATOM 587 O O . ALA A 1 76 ? 10.282 -1.154 -23.155 1.00 93.62 76 ALA A O 1
ATOM 588 N N . ILE A 1 77 ? 8.045 -0.943 -23.238 1.00 95.06 77 ILE A N 1
ATOM 589 C CA . ILE A 1 77 ? 7.989 -0.226 -24.521 1.00 95.06 77 ILE A CA 1
ATOM 590 C C . ILE A 1 77 ? 7.948 1.283 -24.253 1.00 95.06 77 ILE A C 1
ATOM 592 O O . ILE A 1 77 ? 7.225 1.744 -23.365 1.00 95.06 77 ILE A O 1
ATOM 596 N N . VAL A 1 78 ? 8.700 2.066 -25.026 1.00 94.50 78 VAL A N 1
ATOM 597 C CA . VAL A 1 78 ? 8.636 3.532 -24.997 1.00 94.50 78 VAL A CA 1
ATOM 598 C C . VAL A 1 78 ? 7.368 4.001 -25.709 1.00 94.50 78 VAL A C 1
ATOM 600 O O . VAL A 1 78 ? 7.301 4.015 -26.937 1.00 94.50 78 VAL A O 1
ATOM 603 N N . GLY A 1 79 ? 6.365 4.418 -24.938 1.00 90.75 79 GLY A N 1
ATOM 604 C CA . GLY A 1 79 ? 5.213 5.161 -25.456 1.00 90.75 79 GLY A CA 1
ATOM 605 C C . GLY A 1 79 ? 5.501 6.660 -25.622 1.00 90.75 79 GLY A C 1
ATOM 606 O O . GLY A 1 79 ? 6.454 7.187 -25.044 1.00 90.75 79 GLY A O 1
ATOM 607 N N . LYS A 1 80 ? 4.623 7.364 -26.350 1.00 89.88 80 LYS A N 1
ATOM 608 C CA . LYS A 1 80 ? 4.720 8.807 -26.679 1.00 89.88 80 LYS A CA 1
ATOM 609 C C . LYS A 1 80 ? 5.108 9.710 -25.509 1.00 89.88 80 LYS A C 1
ATOM 611 O O . LYS A 1 80 ? 5.962 10.572 -25.670 1.00 89.88 80 LYS A O 1
ATOM 616 N N . ALA A 1 81 ? 4.525 9.483 -24.331 1.00 89.31 81 ALA A N 1
ATOM 617 C CA . ALA A 1 81 ? 4.770 10.285 -23.128 1.00 89.31 81 ALA A CA 1
ATOM 618 C C . ALA A 1 81 ? 6.231 10.262 -22.626 1.00 89.31 81 ALA A C 1
ATOM 620 O O . ALA A 1 81 ? 6.612 11.131 -21.849 1.00 89.31 81 ALA A O 1
ATOM 621 N N . HIS A 1 82 ? 7.036 9.287 -23.062 1.00 93.88 82 HIS A N 1
ATOM 622 C CA . HIS A 1 82 ? 8.445 9.135 -22.688 1.00 93.88 82 HIS A CA 1
ATOM 623 C C . HIS A 1 82 ? 9.400 9.255 -23.892 1.00 93.88 82 HIS A C 1
ATOM 625 O O . HIS A 1 82 ? 10.605 9.040 -23.750 1.00 93.88 82 HIS A O 1
ATOM 631 N N . ALA A 1 83 ? 8.893 9.589 -25.083 1.00 93.38 83 ALA A N 1
ATOM 632 C CA . ALA A 1 83 ? 9.731 9.866 -26.244 1.00 93.38 83 ALA A CA 1
ATOM 633 C C . ALA A 1 83 ? 10.494 11.187 -26.033 1.00 93.38 83 ALA A C 1
ATOM 635 O O . ALA A 1 83 ? 9.916 12.198 -25.647 1.00 93.38 83 ALA A O 1
ATOM 636 N N . GLY A 1 84 ? 11.807 11.174 -26.261 1.00 92.00 84 GLY A N 1
ATOM 637 C CA . GLY A 1 84 ? 12.704 12.289 -25.948 1.00 92.00 84 GLY A CA 1
ATOM 638 C C . GLY A 1 84 ? 13.192 12.339 -24.494 1.00 92.00 84 GLY A C 1
ATOM 639 O O . GLY A 1 84 ? 14.068 13.148 -24.199 1.00 92.00 84 GLY A O 1
ATOM 640 N N . CYS A 1 85 ? 12.695 11.476 -23.599 1.00 95.12 85 CYS A N 1
ATOM 641 C CA . CYS A 1 85 ? 13.269 11.310 -22.260 1.00 95.12 85 CYS A CA 1
ATOM 642 C C . CYS A 1 85 ? 14.608 10.556 -22.303 1.00 95.12 85 CYS A C 1
ATOM 644 O O . CYS A 1 85 ? 14.976 9.942 -23.306 1.00 95.12 85 CYS A O 1
ATOM 646 N N . PHE A 1 86 ? 15.327 10.572 -21.182 1.00 95.50 86 PHE A N 1
ATOM 647 C CA . PHE A 1 86 ? 16.668 10.010 -21.052 1.00 95.50 86 PHE A CA 1
ATOM 648 C C . PHE A 1 86 ? 16.750 8.938 -19.959 1.00 95.50 86 PHE A C 1
ATOM 650 O O . PHE A 1 86 ? 16.086 9.016 -18.923 1.00 95.50 86 PHE A O 1
ATOM 657 N N . LEU A 1 87 ? 17.612 7.945 -20.169 1.00 94.94 87 LEU A N 1
ATOM 658 C CA . LEU A 1 87 ? 18.004 6.942 -19.179 1.00 94.94 87 LEU A CA 1
ATOM 659 C C . LEU A 1 87 ? 19.527 6.872 -19.048 1.00 94.94 87 LEU A C 1
ATOM 661 O O . LEU A 1 87 ? 20.269 7.292 -19.934 1.00 94.94 87 LEU A O 1
ATOM 665 N N . SER A 1 88 ? 20.014 6.320 -17.935 1.00 92.94 88 SER A N 1
ATOM 666 C CA . SER A 1 88 ? 21.442 6.031 -17.791 1.00 92.94 88 SER A CA 1
ATOM 667 C C . SER A 1 88 ? 21.876 4.865 -18.682 1.00 92.94 88 SER A C 1
ATOM 669 O O . SER A 1 88 ? 21.057 4.068 -19.144 1.00 92.94 88 SER A O 1
ATOM 671 N N . THR A 1 89 ? 23.188 4.709 -18.865 1.00 92.19 89 THR A N 1
ATOM 672 C CA . THR A 1 89 ? 23.776 3.644 -19.698 1.00 92.19 89 THR A CA 1
ATOM 673 C C . THR A 1 89 ? 23.448 2.217 -19.242 1.00 92.19 89 THR A C 1
ATOM 675 O O . THR A 1 89 ? 23.660 1.258 -19.981 1.00 92.19 89 THR A O 1
ATOM 678 N N . GLN A 1 90 ? 22.885 2.058 -18.040 1.00 92.31 90 GLN A N 1
ATOM 679 C CA . GLN A 1 90 ? 22.418 0.776 -17.510 1.00 92.31 90 GLN A CA 1
ATOM 680 C C . GLN A 1 90 ? 21.109 0.285 -18.154 1.00 92.31 90 GLN A C 1
ATOM 682 O O . GLN A 1 90 ? 20.723 -0.863 -17.922 1.00 92.31 90 GLN A O 1
ATOM 687 N N . PHE A 1 91 ? 20.458 1.117 -18.975 1.00 95.38 91 PHE A N 1
ATOM 688 C CA . PHE A 1 91 ? 19.209 0.810 -19.669 1.00 95.38 91 PHE A CA 1
ATOM 689 C C . PHE A 1 91 ? 19.420 0.704 -21.190 1.00 95.38 91 PHE A C 1
ATOM 691 O O . PHE A 1 91 ? 19.166 1.670 -21.913 1.00 95.38 91 PHE A O 1
ATOM 698 N N . PRO A 1 92 ? 19.945 -0.421 -21.708 1.00 96.19 92 PRO A N 1
ATOM 699 C CA . PRO A 1 92 ? 20.060 -0.653 -23.140 1.00 96.19 92 PRO A CA 1
ATOM 700 C C . PRO A 1 92 ? 18.678 -0.635 -23.799 1.00 96.19 92 PRO A C 1
ATOM 702 O O . PRO A 1 92 ? 17.692 -1.150 -23.262 1.00 96.19 92 PRO A O 1
ATOM 705 N N . THR A 1 93 ? 18.640 -0.023 -24.976 1.00 96.94 93 THR A N 1
ATOM 706 C CA . THR A 1 93 ? 17.450 0.139 -25.806 1.00 96.94 93 THR A CA 1
ATOM 707 C C . THR A 1 93 ? 17.548 -0.731 -27.053 1.00 96.94 93 THR A C 1
ATOM 709 O O . THR A 1 93 ? 18.636 -0.953 -27.585 1.00 96.94 93 THR A O 1
ATOM 712 N N . PHE A 1 94 ? 16.410 -1.231 -27.527 1.00 97.38 94 PHE A N 1
ATOM 713 C CA . PHE A 1 94 ? 16.316 -2.136 -28.672 1.00 97.38 94 PHE A CA 1
ATOM 714 C C . PHE A 1 94 ? 15.234 -1.651 -29.637 1.00 97.38 94 PHE A C 1
ATOM 716 O O . PHE A 1 94 ? 14.251 -1.034 -29.219 1.00 97.38 94 PHE A O 1
ATOM 723 N N . ARG A 1 95 ? 15.391 -1.951 -30.928 1.00 96.25 95 ARG A N 1
ATOM 724 C CA . ARG A 1 95 ? 14.363 -1.729 -31.955 1.00 96.25 95 ARG A CA 1
ATOM 725 C C . ARG A 1 95 ? 13.873 -3.058 -32.510 1.00 96.25 95 ARG A C 1
ATOM 727 O O . ARG A 1 95 ? 14.657 -3.982 -32.695 1.00 96.25 95 ARG A O 1
ATOM 734 N N . CYS A 1 96 ? 12.581 -3.119 -32.807 1.00 95.00 96 CYS A N 1
ATOM 735 C CA . CYS A 1 96 ? 11.961 -4.252 -33.486 1.00 95.00 96 CYS A CA 1
ATOM 736 C C . CYS A 1 96 ? 12.198 -4.177 -34.998 1.00 95.00 96 CYS A C 1
ATOM 738 O O . CYS A 1 96 ? 12.116 -3.090 -35.578 1.00 95.00 96 CYS A O 1
ATOM 740 N N . ASN A 1 97 ? 12.395 -5.325 -35.649 1.00 94.44 97 ASN A N 1
ATOM 741 C CA . ASN A 1 97 ? 12.193 -5.440 -37.086 1.00 94.44 97 ASN A CA 1
ATOM 742 C C . ASN A 1 97 ? 10.680 -5.405 -37.367 1.00 94.44 97 ASN A C 1
ATOM 744 O O . ASN A 1 97 ? 9.973 -6.389 -37.151 1.00 94.44 97 ASN A O 1
ATOM 748 N N . GLN A 1 98 ? 10.188 -4.257 -37.841 1.00 89.94 98 GLN A N 1
ATOM 749 C CA . GLN A 1 98 ? 8.756 -3.990 -38.021 1.00 89.94 98 GLN A CA 1
ATOM 750 C C . GLN A 1 98 ? 8.078 -4.858 -39.097 1.00 89.94 98 GLN A C 1
ATOM 752 O O . GLN A 1 98 ? 6.845 -4.913 -39.129 1.00 89.94 98 GLN A O 1
ATOM 757 N N . GLU A 1 99 ? 8.857 -5.530 -39.951 1.00 91.12 99 GLU A N 1
ATOM 758 C CA . GLU A 1 99 ? 8.368 -6.503 -40.937 1.00 91.12 99 GLU A CA 1
ATOM 759 C C . GLU A 1 99 ? 8.018 -7.853 -40.290 1.00 91.12 99 GLU A C 1
ATOM 761 O O . GLU A 1 99 ? 7.118 -8.549 -40.759 1.00 91.12 99 GLU A O 1
ATOM 766 N N . LEU A 1 100 ? 8.702 -8.209 -39.195 1.00 92.12 100 LEU A N 1
ATOM 767 C CA . LEU A 1 100 ? 8.570 -9.499 -38.510 1.00 92.12 100 LEU A CA 1
ATOM 768 C C . LEU A 1 100 ? 7.733 -9.409 -37.230 1.00 92.12 100 LEU A C 1
ATOM 770 O O . LEU A 1 100 ? 6.983 -10.335 -36.916 1.00 92.12 100 LEU A O 1
ATOM 774 N N . VAL A 1 101 ? 7.849 -8.308 -36.479 1.00 95.25 101 VAL A N 1
ATOM 775 C CA . VAL A 1 101 ? 7.244 -8.203 -35.147 1.00 95.25 101 VAL A CA 1
ATOM 776 C C . VAL A 1 101 ? 6.758 -6.793 -34.795 1.00 95.25 101 VAL A C 1
ATOM 778 O O . VAL A 1 101 ? 7.378 -5.781 -35.128 1.00 95.25 101 VAL A O 1
ATOM 781 N N . LYS A 1 102 ? 5.631 -6.727 -34.081 1.00 94.06 102 LYS A N 1
ATOM 782 C CA . LYS A 1 102 ? 5.096 -5.507 -33.464 1.00 94.06 102 LYS A CA 1
ATOM 783 C C . LYS A 1 102 ? 5.691 -5.293 -32.070 1.00 94.06 102 LYS A C 1
ATOM 785 O O . LYS A 1 102 ? 5.769 -6.225 -31.269 1.00 94.06 102 LYS A O 1
ATOM 790 N N . ALA A 1 103 ? 6.092 -4.058 -31.770 1.00 93.19 103 ALA A N 1
ATOM 791 C CA . ALA A 1 103 ? 6.712 -3.711 -30.490 1.00 93.19 103 ALA A CA 1
ATOM 792 C C . ALA A 1 103 ? 5.741 -3.925 -29.319 1.00 93.19 103 ALA A C 1
ATOM 794 O O . ALA A 1 103 ? 6.137 -4.368 -28.248 1.00 93.19 103 ALA A O 1
ATOM 795 N N . GLU A 1 104 ? 4.457 -3.682 -29.555 1.00 93.50 104 GLU A N 1
ATOM 796 C CA . GLU A 1 104 ? 3.352 -3.879 -28.625 1.00 93.50 104 GLU A CA 1
ATOM 797 C C . GLU A 1 104 ? 3.159 -5.366 -28.287 1.00 93.50 104 GLU A C 1
ATOM 799 O O . GLU A 1 104 ? 2.967 -5.714 -27.125 1.00 93.50 104 GLU A O 1
ATOM 804 N N . PHE A 1 105 ? 3.295 -6.260 -29.276 1.00 94.88 105 PHE A N 1
ATOM 805 C CA . PHE A 1 105 ? 3.207 -7.712 -29.076 1.00 94.88 105 PHE A CA 1
ATOM 806 C C . PHE A 1 105 ? 4.347 -8.225 -28.186 1.00 94.88 105 PHE A C 1
ATOM 808 O O . PHE A 1 105 ? 4.101 -8.948 -27.219 1.00 94.88 105 PHE A O 1
ATOM 815 N N . ILE A 1 106 ? 5.580 -7.773 -28.438 1.00 93.88 106 ILE A N 1
ATOM 816 C CA . ILE A 1 106 ? 6.716 -8.032 -27.540 1.00 93.88 106 ILE A CA 1
ATOM 817 C C . ILE A 1 106 ? 6.471 -7.404 -26.161 1.00 93.88 106 ILE A C 1
ATOM 819 O O . ILE A 1 106 ? 6.730 -8.035 -25.141 1.00 93.88 106 ILE A O 1
ATOM 823 N N . GLY A 1 107 ? 5.922 -6.190 -26.111 1.00 92.88 107 GLY A N 1
ATOM 824 C CA . GLY A 1 107 ? 5.563 -5.500 -24.873 1.00 92.88 107 GLY A CA 1
ATOM 825 C C . GLY A 1 107 ? 4.573 -6.266 -23.995 1.00 92.88 107 GLY A C 1
ATOM 826 O O . GLY A 1 107 ? 4.629 -6.120 -22.775 1.00 92.88 107 GLY A O 1
ATOM 827 N N . TRP A 1 108 ? 3.708 -7.088 -24.594 1.00 93.19 108 TRP A N 1
ATOM 828 C CA . TRP A 1 108 ? 2.811 -8.012 -23.900 1.00 93.19 108 TRP A CA 1
ATOM 829 C C . TRP A 1 108 ? 3.498 -9.323 -23.501 1.00 93.19 108 TRP A C 1
ATOM 831 O O . TRP A 1 108 ? 3.408 -9.714 -22.338 1.00 93.19 108 TRP A O 1
ATOM 841 N N . PHE A 1 109 ? 4.247 -9.953 -24.413 1.00 93.06 109 PHE A N 1
ATOM 842 C CA . PHE A 1 109 ? 5.047 -11.155 -24.134 1.00 93.06 109 PHE A CA 1
ATOM 843 C C . PHE A 1 109 ? 5.999 -10.956 -22.938 1.00 93.06 109 PHE A C 1
ATOM 845 O O . PHE A 1 109 ? 6.050 -11.774 -22.023 1.00 93.06 109 PHE A O 1
ATOM 852 N N . LEU A 1 110 ? 6.684 -9.811 -22.874 1.00 91.88 110 LEU A N 1
ATOM 853 C CA . LEU A 1 110 ? 7.620 -9.463 -21.799 1.00 91.88 110 LEU A CA 1
ATOM 854 C C . LEU A 1 110 ? 6.959 -9.218 -20.426 1.00 91.88 110 LEU A C 1
ATOM 856 O O . LEU A 1 110 ? 7.671 -8.939 -19.458 1.00 91.88 110 LEU A O 1
ATOM 860 N N . ARG A 1 111 ? 5.626 -9.322 -20.305 1.00 90.25 111 ARG A N 1
ATOM 861 C CA . ARG A 1 111 ? 4.907 -9.298 -19.014 1.00 90.25 111 ARG A CA 1
ATOM 862 C C . ARG A 1 111 ? 4.649 -10.689 -18.426 1.00 90.25 111 ARG A C 1
ATOM 864 O O . ARG A 1 111 ? 4.116 -10.773 -17.322 1.00 90.25 111 ARG A O 1
ATOM 871 N N . LEU A 1 112 ? 4.988 -11.762 -19.141 1.00 89.31 112 LEU A N 1
ATOM 872 C CA . LEU A 1 112 ? 4.813 -13.134 -18.662 1.00 89.31 112 LEU A CA 1
ATOM 873 C C . LEU A 1 112 ? 5.745 -13.435 -17.470 1.00 89.31 112 LEU A C 1
ATOM 875 O O . LEU A 1 112 ? 6.955 -13.216 -17.582 1.00 89.31 112 LEU A O 1
ATOM 879 N N . PRO A 1 113 ? 5.235 -14.008 -16.361 1.00 86.44 113 PRO A N 1
ATOM 880 C CA . PRO A 1 113 ? 6.073 -14.458 -15.249 1.00 86.44 113 PRO A CA 1
ATOM 881 C C . PRO A 1 113 ? 7.146 -15.471 -15.671 1.00 86.44 113 PRO A C 1
ATOM 883 O O . PRO A 1 113 ? 8.285 -15.366 -15.219 1.00 86.44 113 PRO A O 1
ATOM 886 N N . SER A 1 114 ? 6.813 -16.380 -16.595 1.00 87.88 114 SER A N 1
ATOM 887 C CA . SER A 1 114 ? 7.726 -17.380 -17.162 1.00 87.88 114 SER A CA 1
ATOM 888 C C . SER A 1 114 ? 8.926 -16.742 -17.884 1.00 87.88 114 SER A C 1
ATOM 890 O O . SER A 1 114 ? 10.057 -17.194 -17.712 1.00 87.88 114 SER A O 1
ATOM 892 N N . VAL A 1 115 ? 8.735 -15.610 -18.574 1.00 90.12 115 VAL A N 1
ATOM 893 C CA . VAL A 1 115 ? 9.838 -14.830 -19.174 1.00 90.12 115 VAL A CA 1
ATOM 894 C C . VAL A 1 115 ? 10.733 -14.201 -18.101 1.00 90.12 115 VAL A C 1
ATOM 896 O O . VAL A 1 115 ? 11.954 -14.155 -18.253 1.00 90.12 115 VAL A O 1
ATOM 899 N N . TRP A 1 116 ? 10.168 -13.726 -16.987 1.00 89.31 116 TRP A N 1
ATOM 900 C CA . TRP A 1 116 ? 10.967 -13.169 -15.885 1.00 89.31 116 TRP A CA 1
ATOM 901 C C . TRP A 1 116 ? 11.760 -14.250 -15.143 1.00 89.31 116 TRP A C 1
ATOM 903 O O . TRP A 1 116 ? 12.855 -13.975 -14.657 1.00 89.31 116 TRP A O 1
ATOM 913 N N . GLU A 1 117 ? 11.225 -15.467 -15.056 1.00 87.81 117 GLU A N 1
ATOM 914 C CA . GLU A 1 117 ? 11.914 -16.642 -14.513 1.00 87.81 117 GLU A CA 1
ATOM 915 C C . GLU A 1 117 ? 13.047 -17.116 -15.427 1.00 87.81 117 GLU A C 1
ATOM 917 O O . GLU A 1 117 ? 14.151 -17.360 -14.938 1.00 87.81 117 GLU A O 1
ATOM 922 N N . GLU A 1 118 ? 12.833 -17.137 -16.744 1.00 89.50 118 GLU A N 1
ATOM 923 C CA . GLU A 1 118 ? 13.887 -17.408 -17.725 1.00 89.50 118 GLU A CA 1
ATOM 924 C C . GLU A 1 118 ? 15.004 -16.349 -17.659 1.00 89.50 118 GLU A C 1
ATOM 926 O O . GLU A 1 118 ? 16.189 -16.671 -17.591 1.00 89.50 118 GLU A O 1
ATOM 931 N N . LEU A 1 119 ? 14.650 -15.063 -17.581 1.00 88.31 119 LEU A N 1
ATOM 932 C CA . LEU A 1 119 ? 15.631 -13.994 -17.375 1.00 88.31 119 LEU A CA 1
ATOM 933 C C . LEU A 1 119 ? 16.378 -14.116 -16.041 1.00 88.31 119 LEU A C 1
ATOM 935 O O . LEU A 1 119 ? 17.554 -13.764 -15.968 1.00 88.31 119 LEU A O 1
ATOM 939 N N . ARG A 1 120 ? 15.725 -14.625 -14.992 1.00 86.38 120 ARG A N 1
ATOM 940 C CA . ARG A 1 120 ? 16.343 -14.864 -13.681 1.00 86.38 120 ARG A CA 1
ATOM 941 C C . ARG A 1 120 ? 17.330 -16.025 -13.707 1.00 86.38 120 ARG A C 1
ATOM 943 O O . ARG A 1 120 ? 18.362 -15.918 -13.056 1.00 86.38 120 ARG A O 1
ATOM 950 N N . SER A 1 121 ? 17.052 -17.095 -14.454 1.00 84.62 121 SER A N 1
ATOM 951 C CA . SER A 1 121 ? 17.983 -18.225 -14.602 1.00 84.62 121 SER A CA 1
ATOM 952 C C . SER A 1 121 ? 19.210 -17.873 -15.451 1.00 84.62 121 SER A C 1
ATOM 954 O O . SER A 1 121 ? 20.286 -18.430 -15.239 1.00 84.62 121 SER A O 1
ATOM 956 N N . ARG A 1 122 ? 19.065 -16.919 -16.381 1.00 82.56 122 ARG A N 1
ATOM 957 C CA . ARG A 1 122 ? 20.140 -16.417 -17.254 1.00 82.56 122 ARG A CA 1
ATOM 958 C C . ARG A 1 122 ? 20.971 -15.282 -16.639 1.00 82.56 122 ARG A C 1
ATOM 960 O O . ARG A 1 122 ? 22.084 -15.042 -17.106 1.00 82.56 122 ARG A O 1
ATOM 967 N N . ALA A 1 123 ? 20.455 -14.569 -15.634 1.00 80.06 123 ALA A N 1
ATOM 968 C CA . ALA A 1 123 ? 21.132 -13.420 -15.030 1.00 80.06 123 ALA A CA 1
ATOM 969 C C . ALA A 1 123 ? 22.458 -13.827 -14.360 1.00 80.06 123 ALA A C 1
ATOM 971 O O . ALA A 1 123 ? 22.522 -14.808 -13.621 1.00 80.06 123 ALA A O 1
ATOM 972 N N . ARG A 1 124 ? 23.529 -13.059 -14.602 1.00 71.94 124 ARG A N 1
ATOM 973 C CA . ARG A 1 124 ? 24.880 -13.366 -14.099 1.00 71.94 124 ARG A CA 1
ATOM 974 C C . ARG A 1 124 ? 25.418 -12.242 -13.225 1.00 71.94 124 ARG A C 1
ATOM 976 O O . ARG A 1 124 ? 25.311 -11.064 -13.575 1.00 71.94 124 ARG A O 1
ATOM 983 N N . GLY A 1 125 ? 26.060 -12.616 -12.124 1.00 59.75 125 GLY A N 1
ATOM 984 C CA . GLY A 1 125 ? 26.682 -11.689 -11.188 1.00 59.75 125 GLY A CA 1
ATOM 985 C C . GLY A 1 125 ? 27.295 -12.397 -9.981 1.00 59.75 125 GLY A C 1
ATOM 986 O O . GLY A 1 125 ? 27.254 -13.619 -9.847 1.00 59.75 125 GLY A O 1
ATOM 987 N N . MET A 1 126 ? 27.894 -11.617 -9.078 1.00 42.62 126 MET A N 1
ATOM 988 C CA . MET A 1 126 ? 28.329 -12.114 -7.764 1.00 42.62 126 MET A CA 1
ATOM 989 C C . MET A 1 126 ? 27.143 -12.114 -6.783 1.00 42.62 126 MET A C 1
ATOM 991 O O . MET A 1 126 ? 27.133 -11.363 -5.800 1.00 42.62 126 MET A O 1
ATOM 995 N N . GLY A 1 127 ? 26.147 -12.946 -7.105 1.00 46.31 127 GLY A N 1
ATOM 996 C CA . GLY A 1 127 ? 24.872 -13.121 -6.411 1.00 46.31 127 GLY A CA 1
ATOM 997 C C . GLY A 1 127 ? 23.857 -12.012 -6.696 1.00 46.31 127 GLY A C 1
ATOM 998 O O . GLY A 1 127 ? 24.233 -10.921 -7.126 1.00 46.31 127 GLY A O 1
ATOM 999 N N . ALA A 1 128 ? 22.590 -12.247 -6.320 1.00 45.78 128 ALA A N 1
ATOM 1000 C CA . ALA A 1 128 ? 21.411 -11.402 -6.603 1.00 45.78 128 ALA A CA 1
ATOM 1001 C C . ALA A 1 128 ? 21.569 -9.896 -6.281 1.00 45.78 128 ALA A C 1
ATOM 1003 O O . ALA A 1 128 ? 20.835 -9.061 -6.799 1.00 45.78 128 ALA A O 1
ATOM 1004 N N . ARG A 1 129 ? 22.590 -9.547 -5.476 1.00 43.50 129 ARG A N 1
ATOM 1005 C CA . ARG A 1 129 ? 23.257 -8.231 -5.346 1.00 43.50 129 ARG A CA 1
ATOM 1006 C C . ARG A 1 129 ? 23.481 -7.497 -6.674 1.00 43.50 129 ARG A C 1
ATOM 1008 O O . ARG A 1 129 ? 23.480 -6.272 -6.691 1.00 43.50 129 ARG A O 1
ATOM 1015 N N . ARG A 1 130 ? 23.840 -8.241 -7.716 1.00 54.47 130 ARG A N 1
ATOM 1016 C CA . ARG A 1 130 ? 24.553 -7.797 -8.922 1.00 54.47 130 ARG A CA 1
ATOM 1017 C C . ARG A 1 130 ? 24.219 -8.664 -10.135 1.00 54.47 130 ARG A C 1
ATOM 1019 O O . ARG A 1 130 ? 24.896 -8.531 -11.149 1.00 54.47 130 ARG A O 1
ATOM 1026 N N . ASP A 1 131 ? 23.227 -9.546 -10.025 1.00 68.31 131 ASP A N 1
ATOM 1027 C CA . ASP A 1 131 ? 22.824 -10.405 -11.134 1.00 68.31 131 ASP A CA 1
ATOM 1028 C C . ASP A 1 131 ? 22.153 -9.540 -12.199 1.00 68.31 131 ASP A C 1
ATOM 1030 O O . ASP A 1 131 ? 21.010 -9.093 -12.074 1.00 68.31 131 ASP A O 1
ATOM 1034 N N . THR A 1 132 ? 22.941 -9.242 -13.227 1.00 82.19 132 THR A N 1
ATOM 1035 C CA . THR A 1 132 ? 22.514 -8.478 -14.391 1.00 82.19 132 THR A CA 1
ATOM 1036 C C . THR A 1 132 ? 22.030 -9.414 -15.486 1.00 82.19 132 THR A C 1
ATOM 1038 O O . THR A 1 132 ? 22.652 -10.442 -15.754 1.00 82.19 132 THR A O 1
ATOM 1041 N N . VAL A 1 133 ? 20.952 -9.025 -16.162 1.00 87.94 133 VAL A N 1
ATOM 1042 C CA . VAL A 1 133 ? 20.607 -9.563 -17.482 1.00 87.94 133 VAL A CA 1
ATOM 1043 C C . VAL A 1 133 ? 21.405 -8.765 -18.504 1.00 87.94 133 VAL A C 1
ATOM 1045 O O . VAL A 1 133 ? 21.186 -7.558 -18.635 1.00 87.94 133 VAL A O 1
ATOM 1048 N N . SER A 1 134 ? 22.335 -9.403 -19.217 1.00 91.31 134 SER A N 1
ATOM 1049 C CA . SER A 1 134 ? 23.042 -8.722 -20.305 1.00 91.31 134 SER A CA 1
ATOM 1050 C C . SER A 1 134 ? 22.121 -8.543 -21.524 1.00 91.31 134 SER A C 1
ATOM 1052 O O . SER A 1 134 ? 21.163 -9.305 -21.696 1.00 91.31 134 SER A O 1
ATOM 1054 N N . PRO A 1 135 ? 22.411 -7.591 -22.434 1.00 93.44 135 PRO A N 1
ATOM 1055 C CA . PRO A 1 135 ? 21.714 -7.509 -23.715 1.00 93.44 135 PRO A CA 1
ATOM 1056 C C . PRO A 1 135 ? 21.749 -8.823 -24.503 1.00 93.44 135 PRO A C 1
ATOM 1058 O O . PRO A 1 135 ? 20.780 -9.139 -25.181 1.00 93.44 135 PRO A O 1
ATOM 1061 N N . ALA A 1 136 ? 22.836 -9.596 -24.405 1.00 92.94 136 ALA A N 1
ATOM 1062 C CA . ALA A 1 136 ? 22.970 -10.869 -25.104 1.00 92.94 136 ALA A CA 1
ATOM 1063 C C . ALA A 1 136 ? 22.025 -11.939 -24.536 1.00 92.94 136 ALA A C 1
ATOM 1065 O O . ALA A 1 136 ? 21.369 -12.618 -25.319 1.00 92.94 136 ALA A O 1
ATOM 1066 N N . ASP A 1 137 ? 21.906 -12.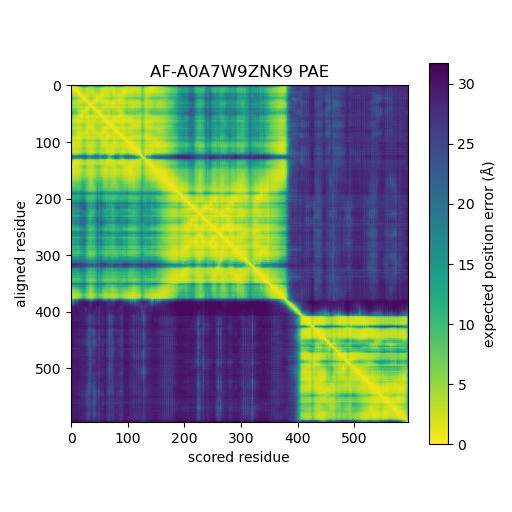039 -23.205 1.00 92.00 137 ASP A N 1
ATOM 1067 C CA . ASP A 1 137 ? 20.989 -12.981 -22.544 1.00 92.00 137 ASP A CA 1
ATOM 1068 C C . ASP A 1 137 ? 19.520 -12.622 -22.824 1.00 92.00 137 ASP A C 1
ATOM 1070 O O . ASP A 1 137 ? 18.702 -13.504 -23.067 1.00 92.00 137 ASP A O 1
ATOM 1074 N N . PHE A 1 138 ? 19.189 -11.323 -22.855 1.00 94.75 138 PHE A N 1
ATOM 1075 C CA . PHE A 1 138 ? 17.858 -10.843 -23.241 1.00 94.75 138 PHE A CA 1
ATOM 1076 C C . PHE A 1 138 ? 17.526 -11.176 -24.702 1.00 94.75 138 PHE A C 1
ATOM 1078 O O . PHE A 1 138 ? 16.445 -11.679 -24.994 1.00 94.75 138 PHE A O 1
ATOM 1085 N N . LEU A 1 139 ? 18.470 -10.958 -25.622 1.00 95.56 139 LEU A N 1
ATOM 1086 C CA . LEU A 1 139 ? 18.327 -11.317 -27.037 1.00 95.56 139 LEU A CA 1
ATOM 1087 C C . LEU A 1 139 ? 18.336 -12.836 -27.284 1.00 95.56 139 LEU A C 1
ATOM 1089 O O . LEU A 1 139 ? 18.109 -13.247 -28.418 1.00 95.56 139 LEU A O 1
ATOM 1093 N N . ASP A 1 140 ? 18.639 -13.667 -26.285 1.00 94.88 140 ASP A N 1
ATOM 1094 C CA . ASP A 1 140 ? 18.647 -15.137 -26.370 1.00 94.88 140 ASP A CA 1
ATOM 1095 C C . ASP A 1 140 ? 17.364 -15.786 -25.810 1.00 94.88 140 ASP A C 1
ATOM 1097 O O . ASP A 1 140 ? 17.225 -17.008 -25.851 1.00 94.88 140 ASP A O 1
ATOM 1101 N N . LEU A 1 141 ? 16.408 -14.979 -25.327 1.00 93.94 141 LEU A N 1
ATOM 1102 C CA . LEU A 1 141 ? 15.050 -15.432 -25.008 1.00 93.94 141 LEU A CA 1
ATOM 1103 C C . LEU A 1 141 ? 14.366 -16.048 -26.234 1.00 93.94 141 LEU A C 1
ATOM 1105 O O . LEU A 1 141 ? 14.546 -15.580 -27.361 1.00 93.94 141 LEU A O 1
ATOM 1109 N N . SER A 1 142 ? 13.524 -17.053 -26.005 1.00 92.94 142 SER A N 1
ATOM 1110 C CA . SER A 1 142 ? 12.676 -17.647 -27.046 1.00 92.94 142 SER A CA 1
ATOM 1111 C C . SER A 1 142 ? 11.305 -16.974 -27.073 1.00 92.94 142 SER A C 1
ATOM 1113 O O . SER A 1 142 ? 10.625 -16.933 -26.053 1.00 92.94 142 SER A O 1
ATOM 1115 N N . ILE A 1 143 ? 10.873 -16.473 -28.232 1.00 93.12 143 ILE A N 1
ATOM 1116 C CA . ILE A 1 143 ? 9.554 -15.854 -28.420 1.00 93.12 143 ILE A CA 1
ATOM 1117 C C . ILE A 1 143 ? 8.751 -16.630 -29.475 1.00 93.12 143 ILE A C 1
ATOM 1119 O O . ILE A 1 143 ? 9.265 -16.886 -30.567 1.00 93.12 143 ILE A O 1
ATOM 1123 N N . PRO A 1 144 ? 7.490 -17.014 -29.205 1.00 93.00 144 PRO A N 1
ATOM 1124 C CA . PRO A 1 144 ? 6.628 -17.539 -30.249 1.00 93.00 144 PRO A CA 1
ATOM 1125 C C . PRO A 1 144 ? 6.194 -16.404 -31.184 1.00 93.00 144 PRO A C 1
ATOM 1127 O O . PRO A 1 144 ? 5.662 -15.385 -30.738 1.00 93.00 144 PRO A O 1
ATOM 1130 N N . LEU A 1 145 ? 6.411 -16.583 -32.486 1.00 93.56 145 LEU A N 1
ATOM 1131 C CA . LEU A 1 145 ? 6.173 -15.563 -33.502 1.00 93.56 145 LEU A CA 1
ATOM 1132 C C . LEU A 1 145 ? 4.991 -15.949 -34.413 1.00 93.56 145 LEU A C 1
ATOM 1134 O O . LEU A 1 145 ? 5.172 -16.660 -35.407 1.00 93.56 145 LEU A O 1
ATOM 1138 N N . PRO A 1 146 ? 3.763 -15.491 -34.107 1.00 93.62 146 PRO A N 1
ATOM 1139 C CA . PRO A 1 146 ? 2.643 -15.577 -35.033 1.00 93.62 146 PRO A CA 1
ATOM 1140 C C . PRO A 1 146 ? 2.755 -14.520 -36.144 1.00 93.62 146 PRO A C 1
ATOM 1142 O O . PRO A 1 146 ? 3.584 -13.610 -36.086 1.00 93.62 146 PRO A O 1
ATOM 1145 N N . SER A 1 147 ? 1.898 -14.608 -37.166 1.00 93.69 147 SER A N 1
ATOM 1146 C CA . SER A 1 147 ? 1.868 -13.620 -38.255 1.00 93.69 147 SER A CA 1
ATOM 1147 C C . SER A 1 147 ? 1.498 -12.218 -37.752 1.00 93.69 147 SER A C 1
ATOM 1149 O O . SER A 1 147 ? 0.775 -12.080 -36.766 1.00 93.69 147 SER A O 1
ATOM 1151 N N . ILE A 1 148 ? 1.933 -11.164 -38.455 1.00 94.12 148 ILE A N 1
ATOM 1152 C CA . ILE A 1 148 ? 1.665 -9.760 -38.082 1.00 94.12 148 ILE A CA 1
ATOM 1153 C C . ILE A 1 148 ? 0.173 -9.489 -37.811 1.00 94.12 148 ILE A C 1
ATOM 1155 O O . ILE A 1 148 ? -0.157 -8.820 -36.833 1.00 94.12 148 ILE A O 1
ATOM 1159 N N . ASN A 1 149 ? -0.730 -10.043 -38.625 1.00 93.06 149 ASN A N 1
ATOM 1160 C CA . ASN A 1 149 ? -2.179 -9.874 -38.447 1.00 93.06 149 ASN A CA 1
ATOM 1161 C C . ASN A 1 149 ? -2.687 -10.506 -37.139 1.00 93.06 149 ASN A C 1
ATOM 1163 O O . ASN A 1 149 ? -3.616 -9.995 -36.518 1.00 93.06 149 ASN A O 1
ATOM 1167 N N . GLU A 1 150 ? -2.085 -11.617 -36.717 1.00 93.31 150 GLU A N 1
ATOM 1168 C CA . GLU A 1 150 ? -2.446 -12.303 -35.478 1.00 93.31 150 GLU A CA 1
ATOM 1169 C C . GLU A 1 150 ? -1.804 -11.622 -34.258 1.00 93.31 150 GLU A C 1
ATOM 1171 O O . GLU A 1 150 ? -2.484 -11.415 -33.256 1.00 93.31 150 GLU A O 1
ATOM 1176 N N . GLN A 1 151 ? -0.556 -11.145 -34.373 1.00 94.81 151 GLN A N 1
ATOM 1177 C CA . GLN A 1 151 ? 0.060 -10.259 -33.375 1.00 94.81 151 GLN A CA 1
ATOM 1178 C C . GLN A 1 151 ? -0.825 -9.028 -33.114 1.00 94.81 151 GLN A C 1
ATOM 1180 O O . GLN A 1 151 ? -1.082 -8.685 -31.964 1.00 94.81 151 GLN A O 1
ATOM 1185 N N . GLN A 1 152 ? -1.344 -8.392 -34.172 1.00 94.25 152 GLN A N 1
ATOM 1186 C CA . GLN A 1 152 ? -2.252 -7.246 -34.060 1.00 94.25 152 GLN A CA 1
ATOM 1187 C C . GLN A 1 152 ? -3.562 -7.589 -33.341 1.00 94.25 152 GLN A C 1
ATOM 1189 O O . GLN A 1 152 ? -4.007 -6.800 -32.512 1.00 94.25 152 GLN A O 1
ATOM 1194 N N . ARG A 1 153 ? -4.165 -8.755 -33.609 1.00 94.44 153 ARG A N 1
ATOM 1195 C CA . ARG A 1 153 ? -5.369 -9.214 -32.890 1.00 94.44 153 ARG A CA 1
ATOM 1196 C C . ARG A 1 153 ? -5.101 -9.445 -31.407 1.00 94.44 153 ARG A C 1
ATOM 1198 O O . ARG A 1 153 ? -5.879 -8.979 -30.582 1.00 94.44 153 ARG A O 1
ATOM 1205 N N . ILE A 1 154 ? -3.996 -10.116 -31.079 1.00 94.00 154 ILE A N 1
ATOM 1206 C CA . ILE A 1 154 ? -3.573 -10.379 -29.695 1.00 94.00 154 ILE A CA 1
ATOM 1207 C C . ILE A 1 154 ? -3.367 -9.062 -28.939 1.00 94.00 154 ILE A C 1
ATOM 1209 O O . ILE A 1 154 ? -3.910 -8.893 -27.849 1.00 94.00 154 ILE A O 1
ATOM 1213 N N . VAL A 1 155 ? -2.646 -8.108 -29.540 1.00 95.00 155 VAL A N 1
ATOM 1214 C CA . VAL A 1 155 ? -2.433 -6.764 -28.978 1.00 95.00 155 VAL A CA 1
ATOM 1215 C C . VAL A 1 155 ? -3.768 -6.051 -28.756 1.00 95.00 155 VAL A C 1
ATOM 1217 O O . VAL A 1 155 ? -4.046 -5.641 -27.637 1.00 95.00 155 VAL A O 1
ATOM 1220 N N . GLN A 1 156 ? -4.639 -5.979 -29.770 1.00 93.94 156 GLN A N 1
ATOM 1221 C CA . GLN A 1 156 ? -5.954 -5.333 -29.651 1.00 93.94 156 GLN A CA 1
ATOM 1222 C C . GLN A 1 156 ? -6.826 -5.960 -28.553 1.00 93.94 156 GLN A C 1
ATOM 1224 O O . GLN A 1 156 ? -7.516 -5.240 -27.832 1.00 93.94 156 GLN A O 1
ATOM 1229 N N . GLN A 1 157 ? -6.795 -7.286 -28.406 1.00 94.31 157 GLN A N 1
ATOM 1230 C CA . GLN A 1 157 ? -7.542 -8.003 -27.375 1.00 94.31 157 GLN A CA 1
ATOM 1231 C C . GLN A 1 157 ? -7.001 -7.716 -25.964 1.00 94.31 157 GLN A C 1
ATOM 1233 O O . GLN A 1 157 ? -7.792 -7.480 -25.049 1.00 94.31 157 GLN A O 1
ATOM 1238 N N . LEU A 1 158 ? -5.677 -7.717 -25.783 1.00 93.19 158 LEU A N 1
ATOM 1239 C CA . LEU A 1 158 ? -5.029 -7.438 -24.497 1.00 93.19 158 LEU A CA 1
ATOM 1240 C C . LEU A 1 158 ? -5.149 -5.962 -24.097 1.00 93.19 158 LEU A C 1
ATOM 1242 O O . LEU A 1 158 ? -5.490 -5.676 -22.951 1.00 93.19 158 LEU A O 1
ATOM 1246 N N . ASP A 1 159 ? -4.967 -5.031 -25.036 1.00 91.38 159 ASP A N 1
ATOM 1247 C CA . ASP A 1 159 ? -5.153 -3.593 -24.816 1.00 91.38 159 ASP A CA 1
ATOM 1248 C C . ASP A 1 159 ? -6.607 -3.281 -24.419 1.00 91.38 159 ASP A C 1
ATOM 1250 O O . ASP A 1 159 ? -6.851 -2.562 -23.448 1.00 91.38 159 ASP A O 1
ATOM 1254 N N . ALA A 1 160 ? -7.590 -3.873 -25.112 1.00 90.31 160 ALA A N 1
ATOM 1255 C CA . ALA A 1 160 ? -9.005 -3.707 -24.778 1.00 90.31 160 ALA A CA 1
ATOM 1256 C C . ALA A 1 160 ? -9.368 -4.311 -23.409 1.00 90.31 160 ALA A C 1
ATOM 1258 O O . ALA A 1 160 ? -10.188 -3.741 -22.686 1.00 90.31 160 ALA A O 1
ATOM 1259 N N . ALA A 1 161 ? -8.764 -5.442 -23.031 1.00 90.00 161 ALA A N 1
ATOM 1260 C CA . ALA A 1 161 ? -8.949 -6.036 -21.709 1.00 90.00 161 ALA A CA 1
ATOM 1261 C C . ALA A 1 161 ? -8.305 -5.189 -20.599 1.00 90.00 161 ALA A C 1
ATOM 1263 O O . ALA A 1 161 ? -8.930 -4.972 -19.562 1.00 90.00 161 ALA A O 1
ATOM 1264 N N . GLN A 1 162 ? -7.100 -4.659 -20.830 1.00 87.44 162 GLN A N 1
ATOM 1265 C CA . GLN A 1 162 ? -6.397 -3.774 -19.899 1.00 87.44 162 GLN A CA 1
ATOM 1266 C C . GLN A 1 162 ? -7.193 -2.489 -19.658 1.00 87.44 162 GLN A C 1
ATOM 1268 O O . GLN A 1 162 ? -7.431 -2.137 -18.506 1.00 87.44 162 GLN A O 1
ATOM 1273 N N . ALA A 1 163 ? -7.659 -1.833 -20.726 1.00 87.50 163 ALA A N 1
ATOM 1274 C CA . ALA A 1 163 ? -8.455 -0.613 -20.630 1.00 87.50 163 ALA A CA 1
ATOM 1275 C C . ALA A 1 163 ? -9.750 -0.837 -19.832 1.00 87.50 163 ALA A C 1
ATOM 1277 O O . ALA A 1 163 ? -10.043 -0.079 -18.910 1.00 87.50 163 ALA A O 1
ATOM 1278 N N . ARG A 1 164 ? -10.483 -1.927 -20.111 1.00 87.62 164 ARG A N 1
ATOM 1279 C CA . ARG A 1 164 ? -11.688 -2.300 -19.346 1.00 87.62 164 ARG A CA 1
ATOM 1280 C C . ARG A 1 164 ? -11.385 -2.630 -17.885 1.00 87.62 164 ARG A C 1
ATOM 1282 O O . ARG A 1 164 ? -12.188 -2.307 -17.017 1.00 87.62 164 ARG A O 1
ATOM 1289 N N . ALA A 1 165 ? -10.249 -3.265 -17.597 1.00 84.94 165 ALA A N 1
ATOM 1290 C CA . ALA A 1 165 ? -9.852 -3.574 -16.226 1.00 84.94 165 ALA A CA 1
ATOM 1291 C C . ALA A 1 165 ? -9.466 -2.312 -15.435 1.00 84.94 165 ALA A C 1
ATOM 1293 O O . ALA A 1 165 ? -9.796 -2.202 -14.256 1.00 84.94 165 ALA A O 1
ATOM 1294 N N . GLU A 1 166 ? -8.798 -1.348 -16.070 1.00 84.00 166 GLU A N 1
ATOM 1295 C CA . GLU A 1 166 ? -8.494 -0.041 -15.475 1.00 84.00 166 GLU A CA 1
ATOM 1296 C C . GLU A 1 166 ? -9.765 0.791 -15.248 1.00 84.00 166 GLU A C 1
ATOM 1298 O O . GLU A 1 166 ? -9.956 1.322 -14.152 1.00 84.00 166 GLU A O 1
ATOM 1303 N N . GLU A 1 167 ? -10.674 0.823 -16.227 1.00 86.62 167 GLU A N 1
ATOM 1304 C CA . GLU A 1 167 ? -11.988 1.463 -16.115 1.00 86.62 167 GLU A CA 1
ATOM 1305 C C . GLU A 1 167 ? -12.795 0.856 -14.957 1.00 86.62 167 GLU A C 1
ATOM 1307 O O . GLU A 1 167 ? -13.207 1.578 -14.047 1.00 86.62 167 GLU A O 1
ATOM 1312 N N . ALA A 1 168 ? -12.926 -0.473 -14.904 1.00 85.56 168 ALA A N 1
ATOM 1313 C CA . ALA A 1 168 ? -13.638 -1.173 -13.836 1.00 85.56 168 ALA A CA 1
ATOM 1314 C C . ALA A 1 168 ? -13.051 -0.897 -12.439 1.00 85.56 168 ALA A C 1
ATOM 1316 O O . ALA A 1 168 ? -13.808 -0.627 -11.506 1.00 85.56 168 ALA A O 1
ATOM 1317 N N . ARG A 1 169 ? -11.717 -0.883 -12.284 1.00 81.12 169 ARG A N 1
ATOM 1318 C CA . ARG A 1 169 ? -11.061 -0.513 -11.011 1.00 81.12 169 ARG A CA 1
ATOM 1319 C C . ARG A 1 169 ? -11.348 0.936 -10.613 1.00 81.12 169 ARG A C 1
ATOM 1321 O O . ARG A 1 169 ? -11.521 1.214 -9.429 1.00 81.12 169 ARG A O 1
ATOM 1328 N N . SER A 1 170 ? -11.407 1.854 -11.580 1.00 81.81 170 SER A N 1
ATOM 1329 C CA . SER A 1 170 ? -11.726 3.261 -11.311 1.00 81.81 170 SER A CA 1
ATOM 1330 C C . SER A 1 170 ? -13.175 3.426 -10.839 1.00 81.81 170 SER A C 1
ATOM 1332 O O . SER A 1 170 ? -13.413 4.044 -9.804 1.00 81.81 170 SER A O 1
ATOM 1334 N N . VAL A 1 171 ? -14.128 2.757 -11.501 1.00 87.56 171 VAL A N 1
ATOM 1335 C CA . VAL A 1 171 ? -15.544 2.737 -11.107 1.00 87.56 171 VAL A CA 1
ATOM 1336 C C . VAL A 1 171 ? -15.726 2.090 -9.731 1.00 87.56 171 VAL A C 1
ATOM 1338 O O . VAL A 1 171 ? -16.436 2.642 -8.899 1.00 87.56 171 VAL A O 1
ATOM 1341 N N . GLN A 1 172 ? -15.049 0.974 -9.434 1.00 83.31 172 GLN A N 1
ATOM 1342 C CA . GLN A 1 172 ? -15.091 0.351 -8.101 1.00 83.31 172 GLN A CA 1
ATOM 1343 C C . GLN A 1 172 ? -14.591 1.286 -6.992 1.00 83.31 172 GLN A C 1
ATOM 1345 O O . GLN A 1 172 ? -15.147 1.282 -5.890 1.00 83.31 172 GLN A O 1
ATOM 1350 N N . LEU A 1 173 ? -13.550 2.081 -7.260 1.00 80.88 173 LEU A N 1
ATOM 1351 C CA . LEU A 1 173 ? -13.021 3.040 -6.293 1.00 80.88 173 LEU A CA 1
ATOM 1352 C C . LEU A 1 173 ? -14.007 4.187 -6.038 1.00 80.88 173 LEU A C 1
ATOM 1354 O O . LEU A 1 173 ? -14.254 4.510 -4.875 1.00 80.88 173 LEU A O 1
ATOM 1358 N N . GLU A 1 174 ? -14.595 4.768 -7.088 1.00 86.38 174 GLU A N 1
ATOM 1359 C CA . GLU A 1 174 ? -15.592 5.835 -6.925 1.00 86.38 174 GLU A CA 1
ATOM 1360 C C . GLU A 1 174 ? -16.871 5.319 -6.255 1.00 86.38 174 GLU A C 1
ATOM 1362 O O . GLU A 1 174 ? -17.306 5.912 -5.276 1.00 86.38 174 GLU A O 1
ATOM 1367 N N . VAL A 1 175 ? -17.391 4.147 -6.642 1.00 86.56 175 VAL A N 1
ATOM 1368 C CA . VAL A 1 175 ? -18.538 3.513 -5.962 1.00 86.56 175 VAL A CA 1
ATOM 1369 C C . VAL A 1 175 ? -18.256 3.279 -4.469 1.00 86.56 175 VAL A C 1
ATOM 1371 O O . VAL A 1 175 ? -19.147 3.459 -3.639 1.00 86.56 175 VAL A O 1
ATOM 1374 N N . SER A 1 176 ? -17.023 2.917 -4.092 1.00 83.88 176 SER A N 1
ATOM 1375 C CA . SER A 1 176 ? -16.649 2.751 -2.677 1.00 83.88 176 SER A CA 1
ATOM 1376 C C . SER A 1 176 ? -16.682 4.078 -1.908 1.00 83.88 176 SER A C 1
ATOM 1378 O O . SER A 1 176 ? -17.236 4.135 -0.807 1.00 83.88 176 SER A O 1
ATOM 1380 N N . LYS A 1 177 ? -16.147 5.155 -2.505 1.00 84.19 177 LYS A N 1
ATOM 1381 C CA . LYS A 1 177 ? -16.169 6.512 -1.934 1.00 84.19 177 LYS A CA 1
ATOM 1382 C C . LYS A 1 177 ? -17.590 7.057 -1.829 1.00 84.19 177 LYS A C 1
ATOM 1384 O O . LYS A 1 177 ? -17.962 7.562 -0.774 1.00 84.19 177 LYS A O 1
ATOM 1389 N N . ASP A 1 178 ? -18.382 6.930 -2.891 1.00 88.62 178 ASP A N 1
ATOM 1390 C CA . ASP A 1 178 ? -19.770 7.388 -2.943 1.00 88.62 178 ASP A CA 1
ATOM 1391 C C . ASP A 1 178 ? -20.626 6.651 -1.913 1.00 88.62 178 ASP A C 1
ATOM 1393 O O . ASP A 1 178 ? -21.442 7.274 -1.235 1.00 88.62 178 ASP A O 1
ATOM 1397 N N . ARG A 1 179 ? -20.393 5.347 -1.710 1.00 88.44 179 ARG A N 1
ATOM 1398 C CA . ARG A 1 179 ? -21.042 4.573 -0.644 1.00 88.44 179 ARG A CA 1
ATOM 1399 C C . ARG A 1 179 ? -20.673 5.096 0.746 1.00 88.44 179 ARG A C 1
ATOM 1401 O O . ARG A 1 179 ? -21.575 5.317 1.552 1.00 88.44 179 ARG A O 1
ATOM 1408 N N . GLU A 1 180 ? -19.388 5.322 1.037 1.00 86.06 180 GLU A N 1
ATOM 1409 C CA . GLU A 1 180 ? -18.953 5.878 2.332 1.00 86.06 180 GLU A CA 1
ATOM 1410 C C . GLU A 1 180 ? -19.542 7.284 2.561 1.00 86.06 180 GLU A C 1
ATOM 1412 O O . GLU A 1 180 ? -20.101 7.569 3.625 1.00 86.06 180 GLU A O 1
ATOM 1417 N N . ALA A 1 181 ? -19.498 8.141 1.538 1.00 88.88 181 ALA A N 1
ATOM 1418 C CA . ALA A 1 181 ? -20.050 9.490 1.570 1.00 88.88 181 ALA A CA 1
ATOM 1419 C C . ALA A 1 181 ? -21.575 9.491 1.769 1.00 88.88 181 ALA A C 1
ATOM 1421 O O . ALA A 1 181 ? -22.081 10.259 2.592 1.00 88.88 181 ALA A O 1
ATOM 1422 N N . LEU A 1 182 ? -22.308 8.609 1.078 1.00 91.44 182 LEU A N 1
ATOM 1423 C CA . LEU A 1 182 ? -23.754 8.435 1.220 1.00 91.44 182 LEU A CA 1
ATOM 1424 C C . LEU A 1 182 ? -24.118 7.934 2.620 1.00 91.44 182 LEU A C 1
ATOM 1426 O O . LEU A 1 182 ? -24.985 8.522 3.265 1.00 91.44 182 LEU A O 1
ATOM 1430 N N . MET A 1 183 ? -23.432 6.906 3.127 1.00 91.69 183 MET A N 1
ATOM 1431 C CA . MET A 1 183 ? -23.626 6.411 4.494 1.00 91.69 183 MET A CA 1
ATOM 1432 C C . MET A 1 183 ? -23.409 7.529 5.522 1.00 91.69 183 MET A C 1
ATOM 1434 O O . MET A 1 183 ? -24.229 7.705 6.425 1.00 91.69 183 MET A O 1
ATOM 1438 N N . PHE A 1 184 ? -22.356 8.338 5.368 1.00 90.69 184 PHE A N 1
ATOM 1439 C CA . PHE A 1 184 ? -22.071 9.445 6.282 1.00 90.69 184 PHE A CA 1
ATOM 1440 C C . PHE A 1 184 ? -23.025 10.647 6.117 1.00 90.69 184 PHE A C 1
ATOM 1442 O O . PHE A 1 184 ? -23.299 11.362 7.086 1.00 90.69 184 PHE A O 1
ATOM 1449 N N . ALA A 1 185 ? -23.569 10.879 4.919 1.00 92.06 185 ALA A N 1
ATOM 1450 C CA . ALA A 1 185 ? -24.619 11.868 4.679 1.00 92.06 185 ALA A CA 1
ATOM 1451 C C . ALA A 1 185 ? -25.945 11.447 5.335 1.00 92.06 185 ALA A C 1
ATOM 1453 O O . ALA A 1 185 ? -26.503 12.213 6.123 1.00 92.06 185 ALA A O 1
ATOM 1454 N N . LEU A 1 186 ? -26.392 10.207 5.104 1.00 94.31 186 LEU A N 1
ATOM 1455 C CA . LEU A 1 186 ? -27.569 9.612 5.749 1.00 94.31 186 LEU A CA 1
ATOM 1456 C C . LEU A 1 186 ? -27.452 9.638 7.277 1.00 94.31 186 LEU A C 1
ATOM 1458 O O . LEU A 1 186 ? -28.416 9.941 7.970 1.00 94.31 186 LEU A O 1
ATOM 1462 N N . LEU A 1 187 ? -26.260 9.369 7.814 1.00 93.19 187 LEU A N 1
ATOM 1463 C CA . LEU A 1 187 ? -26.028 9.351 9.255 1.00 93.19 187 LEU A CA 1
ATOM 1464 C C . LEU A 1 187 ? -26.102 10.750 9.890 1.00 93.19 187 LEU A C 1
ATOM 1466 O O . LEU A 1 187 ? -26.586 10.887 11.015 1.00 93.19 187 LEU A O 1
ATOM 1470 N N . ARG A 1 188 ? -25.649 11.800 9.192 1.00 90.44 188 ARG A N 1
ATOM 1471 C CA . ARG A 1 188 ? -25.788 13.193 9.659 1.00 90.44 188 ARG A CA 1
ATOM 1472 C C . ARG A 1 188 ? -27.222 13.719 9.523 1.00 90.44 188 ARG A C 1
ATOM 1474 O O . ARG A 1 188 ? -27.660 14.490 10.379 1.00 90.44 188 ARG A O 1
ATOM 1481 N N . GLY A 1 189 ? -27.938 13.279 8.492 1.00 91.38 189 GLY A N 1
ATOM 1482 C CA . GLY A 1 189 ? -29.201 13.873 8.058 1.00 91.38 189 GLY A CA 1
ATOM 1483 C C . GLY A 1 189 ? -28.988 15.166 7.250 1.00 91.38 189 GLY A C 1
ATOM 1484 O O . GLY A 1 189 ? -27.849 15.624 7.106 1.00 91.38 189 GLY A O 1
ATOM 1485 N N . PRO A 1 190 ? -30.063 15.765 6.703 1.00 89.50 190 PRO A N 1
ATOM 1486 C CA . PRO A 1 190 ? -29.980 16.996 5.914 1.00 89.50 190 PRO A CA 1
ATOM 1487 C C . PRO A 1 190 ? -29.425 18.173 6.726 1.00 89.50 190 PRO A C 1
ATOM 1489 O O . PRO A 1 190 ? -29.736 18.305 7.906 1.00 89.50 190 PRO A O 1
ATOM 1492 N N . GLU A 1 191 ? -28.671 19.081 6.097 1.00 85.00 191 GLU A N 1
ATOM 1493 C CA . GLU A 1 191 ? -28.016 20.204 6.799 1.00 85.00 191 GLU A CA 1
ATOM 1494 C C . GLU A 1 191 ? -28.995 21.106 7.569 1.00 85.00 191 GLU A C 1
ATOM 1496 O O . GLU A 1 191 ? -28.692 21.549 8.675 1.00 85.00 191 GLU A O 1
ATOM 1501 N N . ASN A 1 192 ? -30.194 21.322 7.018 1.00 89.94 192 ASN A N 1
ATOM 1502 C CA . ASN A 1 192 ? -31.247 22.136 7.633 1.00 89.94 192 ASN A CA 1
ATOM 1503 C C . ASN A 1 192 ? -32.060 21.388 8.709 1.00 89.94 192 ASN A C 1
ATOM 1505 O O . ASN A 1 192 ? -32.773 22.019 9.488 1.00 89.94 192 ASN A O 1
ATOM 1509 N N . THR A 1 193 ? -31.985 20.055 8.750 1.00 90.94 193 THR A N 1
ATOM 1510 C CA . THR A 1 193 ? -32.741 19.186 9.670 1.00 90.94 193 THR A CA 1
ATOM 1511 C C . THR A 1 193 ? -31.892 17.983 10.121 1.00 90.94 193 THR A C 1
ATOM 1513 O O . THR A 1 193 ? -32.268 16.828 9.891 1.00 90.94 193 THR A O 1
ATOM 1516 N N . PRO A 1 194 ? -30.732 18.222 10.767 1.00 92.88 194 PRO A N 1
ATOM 1517 C CA . PRO A 1 194 ? -29.812 17.159 11.153 1.00 92.88 194 PRO A CA 1
ATOM 1518 C C . PRO A 1 194 ? -30.431 16.241 12.210 1.00 92.88 194 PRO A C 1
ATOM 1520 O O . PRO A 1 194 ? -31.263 16.653 13.023 1.00 92.88 194 PRO A O 1
ATOM 1523 N N . HIS A 1 195 ? -29.991 14.985 12.236 1.00 95.25 195 HIS A N 1
ATOM 1524 C CA . HIS A 1 195 ? -30.506 14.012 13.195 1.00 95.25 195 HIS A CA 1
ATOM 1525 C C . HIS A 1 195 ? -30.146 14.377 14.648 1.00 95.25 195 HIS A C 1
ATOM 1527 O O . HIS A 1 195 ? -29.048 14.885 14.913 1.00 95.25 195 HIS A O 1
ATOM 1533 N N . PRO A 1 196 ? -31.044 14.106 15.619 1.00 95.44 196 PRO A N 1
ATOM 1534 C CA . PRO A 1 196 ? -30.801 14.424 17.021 1.00 95.44 196 PRO A CA 1
ATOM 1535 C C . PRO A 1 196 ? -29.552 13.695 17.515 1.00 95.44 196 PRO A C 1
ATOM 1537 O O . PRO A 1 196 ? -29.382 12.500 17.277 1.00 95.44 196 PRO A O 1
ATOM 1540 N N . ARG A 1 197 ? -28.668 14.401 18.224 1.00 95.62 197 ARG A N 1
ATOM 1541 C CA . ARG A 1 197 ? -27.457 13.792 18.786 1.00 95.62 197 ARG A CA 1
ATOM 1542 C C . ARG A 1 197 ? -27.720 13.270 20.193 1.00 95.62 197 ARG A C 1
ATOM 1544 O O . ARG A 1 197 ? -28.280 13.975 21.029 1.00 95.62 197 ARG A O 1
ATOM 1551 N N . VAL A 1 198 ? -27.263 12.056 20.472 1.00 96.69 198 VAL A N 1
ATOM 1552 C CA . VAL A 1 198 ? -27.345 11.416 21.791 1.00 96.69 198 VAL A CA 1
ATOM 1553 C C . VAL A 1 198 ? -25.949 11.102 22.315 1.00 96.69 198 VAL A C 1
ATOM 1555 O O . VAL A 1 198 ? -25.020 10.893 21.538 1.00 96.69 198 VAL A O 1
ATOM 1558 N N . ARG A 1 199 ? -25.789 11.057 23.641 1.00 96.94 199 ARG A N 1
ATOM 1559 C CA . ARG A 1 199 ? -24.565 10.536 24.265 1.00 96.94 199 ARG A CA 1
ATOM 1560 C C . ARG A 1 199 ? -24.437 9.044 23.974 1.00 96.94 199 ARG A C 1
ATOM 1562 O O . ARG A 1 199 ? -25.414 8.312 24.137 1.00 96.94 199 ARG A O 1
ATOM 1569 N N . PHE A 1 200 ? -23.243 8.584 23.618 1.00 96.94 200 PHE A N 1
ATOM 1570 C CA . PHE A 1 200 ? -22.966 7.173 23.344 1.00 96.94 200 PHE A CA 1
ATOM 1571 C C . PHE A 1 200 ? -23.368 6.260 24.517 1.00 96.94 200 PHE A C 1
ATOM 1573 O O . PHE A 1 200 ? -23.941 5.197 24.314 1.00 96.94 200 PHE A O 1
ATOM 1580 N N . GLY A 1 201 ? -23.191 6.713 25.762 1.00 96.75 201 GLY A N 1
ATOM 1581 C CA . GLY A 1 201 ? -23.608 5.984 26.966 1.00 96.75 201 GLY A CA 1
ATOM 1582 C C . GLY A 1 201 ? -25.123 5.757 27.106 1.00 96.75 201 GLY A C 1
ATOM 1583 O O . GLY A 1 201 ? -25.532 4.974 27.958 1.00 96.75 201 GLY A O 1
ATOM 1584 N N . ARG A 1 202 ? -25.963 6.410 26.285 1.00 96.81 202 ARG A N 1
ATOM 1585 C CA . ARG A 1 202 ? -27.410 6.131 26.180 1.00 96.81 202 ARG A CA 1
ATOM 1586 C C . ARG A 1 202 ? -27.713 4.972 25.223 1.00 96.81 202 ARG A C 1
ATOM 1588 O O . ARG A 1 202 ? -28.739 4.319 25.381 1.00 96.81 202 ARG A O 1
ATOM 1595 N N . ILE A 1 203 ? -26.850 4.742 24.233 1.00 97.19 203 ILE A N 1
ATOM 1596 C CA . ILE A 1 203 ? -27.019 3.708 23.199 1.00 97.19 203 ILE A CA 1
ATOM 1597 C C . ILE A 1 203 ? -26.129 2.482 23.416 1.00 97.19 203 ILE A C 1
ATOM 1599 O O . ILE A 1 203 ? -26.326 1.475 22.747 1.00 97.19 203 ILE A O 1
ATOM 1603 N N . ALA A 1 204 ? -25.149 2.556 24.316 1.00 97.50 204 ALA A N 1
ATOM 1604 C CA . ALA A 1 204 ? -24.174 1.500 24.530 1.00 97.50 204 ALA A CA 1
ATOM 1605 C C . ALA A 1 204 ? -23.738 1.409 25.998 1.00 97.50 204 ALA A C 1
ATOM 1607 O O . ALA A 1 204 ? -23.443 2.421 26.640 1.00 97.50 204 ALA A O 1
ATOM 1608 N N . SER A 1 205 ? -23.651 0.187 26.526 1.00 97.44 205 SER A N 1
ATOM 1609 C CA . SER A 1 205 ? -23.259 -0.086 27.912 1.00 97.44 205 SER A CA 1
ATOM 1610 C C . SER A 1 205 ? -21.852 -0.683 27.992 1.00 97.44 205 SER A C 1
ATOM 1612 O O . SER A 1 205 ? -21.509 -1.614 27.267 1.00 97.44 205 SER A O 1
ATOM 1614 N N . LEU A 1 206 ? -21.014 -0.142 28.881 1.00 97.62 206 LEU A N 1
ATOM 1615 C CA . LEU A 1 206 ? -19.662 -0.653 29.118 1.00 97.62 206 LEU A CA 1
ATOM 1616 C C . LEU A 1 206 ? -19.736 -2.004 29.845 1.00 97.62 206 LEU A C 1
ATOM 1618 O O . LEU A 1 206 ? -20.195 -2.066 30.990 1.00 97.62 206 LEU A O 1
ATOM 1622 N N . LYS A 1 207 ? -19.245 -3.072 29.211 1.00 96.50 207 LYS A N 1
ATOM 1623 C CA . LYS A 1 207 ? -19.107 -4.389 29.839 1.00 96.50 207 LYS A CA 1
ATOM 1624 C C . LYS A 1 207 ? -17.990 -4.366 30.886 1.00 96.50 207 LYS A C 1
ATOM 1626 O O . LYS A 1 207 ? -16.967 -3.695 30.728 1.00 96.50 207 LYS A O 1
ATOM 1631 N N . LYS A 1 208 ? -18.178 -5.130 31.962 1.00 92.75 208 LYS A N 1
ATOM 1632 C CA . LYS A 1 208 ? -17.105 -5.463 32.911 1.00 92.75 208 LYS A CA 1
ATOM 1633 C C . LYS A 1 208 ? -16.342 -6.689 32.382 1.00 92.75 208 LYS A C 1
ATOM 1635 O O . LYS A 1 208 ? -16.984 -7.521 31.748 1.00 92.75 208 LYS A O 1
ATOM 1640 N N . PRO A 1 209 ? -15.031 -6.826 32.660 1.00 91.94 209 PRO A N 1
ATOM 1641 C CA . PRO A 1 209 ? -14.298 -8.059 32.383 1.00 91.94 209 PRO A CA 1
ATOM 1642 C C . PRO A 1 209 ? -14.986 -9.262 33.037 1.00 91.94 209 PRO A C 1
ATOM 1644 O O . PRO A 1 209 ? -15.297 -9.218 34.229 1.00 91.94 209 PRO A O 1
ATOM 1647 N N . ASP A 1 210 ? -15.229 -10.300 32.247 1.00 92.38 210 ASP A N 1
ATOM 1648 C CA . ASP A 1 210 ? -16.043 -11.476 32.570 1.00 92.38 210 ASP A CA 1
ATOM 1649 C C . ASP A 1 210 ? -15.229 -12.780 32.619 1.00 92.38 210 ASP A C 1
ATOM 1651 O O . ASP A 1 210 ? -15.688 -13.777 33.173 1.00 92.38 210 ASP A O 1
ATOM 1655 N N . ILE A 1 211 ? -13.994 -12.765 32.110 1.00 96.19 211 ILE A N 1
ATOM 1656 C CA . ILE A 1 211 ? -13.089 -13.916 32.090 1.00 96.19 211 ILE A C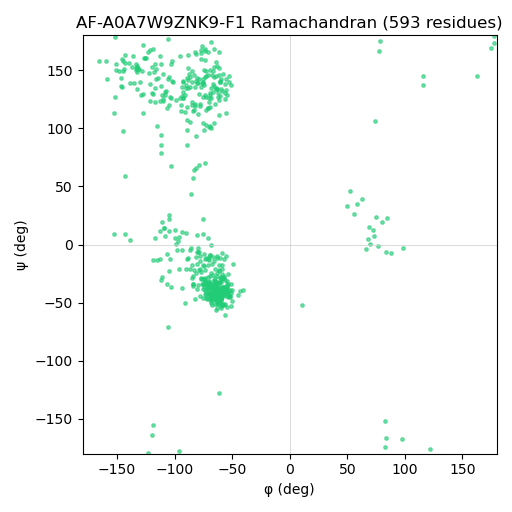A 1
ATOM 1657 C C . ILE A 1 211 ? -11.997 -13.744 33.149 1.00 96.19 211 ILE A C 1
ATOM 1659 O O . ILE A 1 211 ? -11.203 -12.804 33.082 1.00 96.19 211 ILE A O 1
ATOM 1663 N N . LEU A 1 212 ? -11.910 -14.677 34.102 1.00 96.75 212 LEU A N 1
ATOM 1664 C CA . LEU A 1 212 ? -10.736 -14.834 34.966 1.00 96.75 212 LEU A CA 1
ATOM 1665 C C . LEU A 1 212 ? -9.613 -15.528 34.178 1.00 96.75 212 LEU A C 1
ATOM 1667 O O . LEU A 1 212 ? -9.870 -16.458 33.412 1.00 96.75 212 LEU A O 1
ATOM 1671 N N . VAL A 1 213 ? -8.374 -15.067 34.347 1.00 96.50 213 VAL A N 1
ATOM 1672 C CA . VAL A 1 213 ? -7.222 -15.617 33.621 1.00 96.50 213 VAL A CA 1
ATOM 1673 C C . VAL A 1 213 ? -6.662 -16.838 34.343 1.00 96.50 213 VAL A C 1
ATOM 1675 O O . VAL A 1 213 ? -6.215 -16.756 35.485 1.00 96.50 213 VAL A O 1
ATOM 1678 N N . GLU A 1 214 ? -6.661 -17.966 33.640 1.00 97.12 214 GLU A N 1
ATOM 1679 C CA . GLU A 1 214 ? -6.091 -19.241 34.063 1.00 97.12 214 GLU A CA 1
ATOM 1680 C C . GLU A 1 214 ? -4.699 -19.388 33.414 1.00 97.12 214 GLU A C 1
ATOM 1682 O O . GLU A 1 214 ? -4.611 -19.302 32.185 1.00 97.12 214 GLU A O 1
ATOM 1687 N N . PRO A 1 215 ? -3.603 -19.598 34.174 1.00 94.38 215 PRO A N 1
ATOM 1688 C CA . PRO A 1 215 ? -2.240 -19.574 33.628 1.00 94.38 215 PRO A CA 1
ATOM 1689 C C . PRO A 1 215 ? -2.007 -20.526 32.450 1.00 94.38 215 PRO A C 1
ATOM 1691 O O . PRO A 1 215 ? -1.340 -20.162 31.480 1.00 94.38 215 PRO A O 1
ATOM 1694 N N . ASP A 1 216 ? -2.578 -21.729 32.511 1.00 96.06 216 ASP A N 1
ATOM 1695 C CA . ASP A 1 216 ? -2.324 -22.768 31.516 1.00 96.06 216 ASP A CA 1
ATOM 1696 C C . ASP A 1 216 ? -3.194 -22.676 30.259 1.00 96.06 216 ASP A C 1
ATOM 1698 O O . ASP A 1 216 ? -2.828 -23.259 29.234 1.00 96.06 216 ASP A O 1
ATOM 1702 N N . LYS A 1 217 ? -4.302 -21.929 30.327 1.00 96.94 217 LYS A N 1
ATOM 1703 C CA . LYS A 1 217 ? -5.313 -21.806 29.274 1.00 96.94 217 LYS A CA 1
ATOM 1704 C C . LYS A 1 217 ? -4.876 -20.835 28.189 1.00 96.94 217 LYS A C 1
ATOM 1706 O O . LYS A 1 217 ? -4.328 -19.774 28.480 1.00 96.94 217 LYS A O 1
ATOM 1711 N N . GLU A 1 218 ? -5.143 -21.188 26.937 1.00 96.88 218 GLU A N 1
ATOM 1712 C CA . GLU A 1 218 ? -4.928 -20.307 25.791 1.00 96.88 218 GLU A CA 1
ATOM 1713 C C . GLU A 1 218 ? -6.146 -19.428 25.502 1.00 96.88 218 GLU A C 1
ATOM 1715 O O . GLU A 1 218 ? -7.290 -19.879 25.546 1.00 96.88 218 GLU A O 1
ATOM 1720 N N . TYR A 1 219 ? -5.872 -18.185 25.118 1.00 97.06 219 TYR A N 1
ATOM 1721 C CA . TYR A 1 219 ? -6.850 -17.182 24.728 1.00 97.06 219 TYR A CA 1
ATOM 1722 C C . TYR A 1 219 ? -6.467 -16.617 23.357 1.00 97.06 219 TYR A C 1
ATOM 1724 O O . TYR A 1 219 ? -5.319 -16.219 23.142 1.00 97.06 219 TYR A O 1
ATOM 1732 N N . LEU A 1 220 ? -7.426 -16.587 22.431 1.00 97.81 220 LEU A N 1
ATOM 1733 C CA . LEU A 1 220 ? -7.294 -15.938 21.126 1.00 97.81 220 LEU A CA 1
ATOM 1734 C C . LEU A 1 220 ? -7.823 -14.503 21.227 1.00 97.81 220 LEU A C 1
ATOM 1736 O O . LEU A 1 220 ? -8.941 -14.292 21.707 1.00 97.81 220 LEU A O 1
ATOM 1740 N N . PHE A 1 221 ? -7.002 -13.530 20.834 1.00 97.94 221 PHE A N 1
ATOM 1741 C CA . PHE A 1 221 ? -7.260 -12.106 21.039 1.00 97.94 221 PHE A CA 1
ATOM 1742 C C . PHE A 1 221 ? -7.750 -11.395 19.778 1.00 97.94 221 PHE A C 1
ATOM 1744 O O . PHE A 1 221 ? -7.201 -11.601 18.698 1.00 97.94 221 PHE A O 1
ATOM 1751 N N . ALA A 1 222 ? -8.700 -10.474 19.945 1.00 97.50 222 ALA A N 1
ATOM 1752 C CA . ALA A 1 222 ? -9.066 -9.496 18.924 1.00 97.50 222 ALA A CA 1
ATOM 1753 C C . ALA A 1 222 ? -8.169 -8.244 19.005 1.00 97.50 222 ALA A C 1
ATOM 1755 O O . ALA A 1 222 ? -7.779 -7.795 20.087 1.00 97.50 222 ALA A O 1
ATOM 1756 N N . GLY A 1 223 ? -7.858 -7.665 17.848 1.00 95.75 223 GLY A N 1
ATOM 1757 C CA . GLY A 1 223 ? -7.188 -6.377 17.685 1.00 95.75 223 GLY A CA 1
ATOM 1758 C C . GLY A 1 223 ? -8.075 -5.387 16.931 1.00 95.75 223 GLY A C 1
ATOM 1759 O O . GLY A 1 223 ? -9.091 -5.763 16.356 1.00 95.75 223 GLY A O 1
ATOM 1760 N N . VAL A 1 224 ? -7.689 -4.110 16.915 1.00 94.69 224 VAL A N 1
ATOM 1761 C CA . VAL A 1 224 ? -8.364 -3.073 16.115 1.00 94.69 224 VAL A CA 1
ATOM 1762 C C . VAL A 1 224 ? -7.317 -2.324 15.307 1.00 94.69 224 VAL A C 1
ATOM 1764 O O . VAL A 1 224 ? -6.307 -1.886 15.862 1.00 94.69 224 VAL A O 1
ATOM 1767 N N . TYR A 1 225 ? -7.528 -2.206 14.001 1.00 89.94 225 TYR A N 1
ATOM 1768 C CA . TYR A 1 225 ? -6.662 -1.429 13.125 1.00 89.94 225 TYR A CA 1
ATOM 1769 C C . TYR A 1 225 ? -6.999 0.063 13.210 1.00 89.94 225 TYR A C 1
ATOM 1771 O O . TYR A 1 225 ? -8.168 0.446 13.180 1.00 89.94 225 TYR A O 1
ATOM 1779 N N . SER A 1 226 ? -5.970 0.911 13.231 1.00 86.38 226 SER A N 1
ATOM 1780 C CA . SER A 1 226 ? -6.112 2.359 13.047 1.00 86.38 226 SER A CA 1
ATOM 1781 C C . SER A 1 226 ? -6.698 2.712 11.671 1.00 86.38 226 SER A C 1
ATOM 1783 O O . SER A 1 226 ? -6.696 1.899 10.740 1.00 86.38 226 SER A O 1
ATOM 1785 N N . PHE A 1 227 ? -7.138 3.961 11.528 1.00 87.19 227 PHE A N 1
ATOM 1786 C CA . PHE A 1 227 ? -7.690 4.533 10.298 1.00 87.19 227 PHE A CA 1
ATOM 1787 C C . PHE A 1 227 ? -8.986 3.861 9.797 1.00 87.19 227 PHE A C 1
ATOM 1789 O O . PHE A 1 227 ? -9.144 3.660 8.595 1.00 87.19 227 PHE A O 1
ATOM 1796 N N . GLY A 1 228 ? -9.905 3.485 10.696 1.00 84.38 228 GLY A N 1
ATOM 1797 C CA . GLY A 1 228 ? -11.246 2.996 10.325 1.00 84.38 228 GLY A CA 1
ATOM 1798 C C . GLY A 1 228 ? -11.278 1.593 9.705 1.00 84.38 228 GLY A C 1
ATOM 1799 O O . GLY A 1 228 ? -12.292 1.161 9.155 1.00 84.38 228 GLY A O 1
ATOM 1800 N N . LYS A 1 229 ? -10.175 0.844 9.793 1.00 85.56 229 LYS A N 1
ATOM 1801 C CA . LYS A 1 229 ? -10.057 -0.493 9.192 1.00 85.56 229 LYS A CA 1
ATOM 1802 C C . LYS A 1 229 ? -10.725 -1.610 10.006 1.00 85.56 229 LYS A C 1
ATOM 1804 O O . LYS A 1 229 ? -10.869 -2.715 9.495 1.00 85.56 229 LYS A O 1
ATOM 1809 N N . GLY A 1 230 ? -11.211 -1.310 11.211 1.00 90.38 230 GLY A N 1
ATOM 1810 C CA . GLY A 1 230 ? -12.060 -2.202 12.004 1.00 90.38 230 GLY A CA 1
ATOM 1811 C C . GLY A 1 230 ? -11.305 -3.243 12.836 1.00 90.38 230 GLY A C 1
ATOM 1812 O O . GLY A 1 230 ? -10.098 -3.137 13.072 1.00 90.38 230 GLY A O 1
ATOM 1813 N N . VAL A 1 231 ? -12.060 -4.223 13.332 1.00 94.75 231 VAL A N 1
ATOM 1814 C CA . VAL A 1 231 ? -11.605 -5.285 14.243 1.00 94.75 231 VAL A CA 1
ATOM 1815 C C . VAL A 1 231 ? -11.090 -6.497 13.455 1.00 94.75 231 VAL A C 1
ATOM 1817 O O . VAL A 1 231 ? -11.651 -6.833 12.416 1.00 94.75 231 VAL A O 1
ATOM 1820 N N . PHE A 1 232 ? -10.041 -7.156 13.954 1.00 94.25 232 PHE A N 1
ATOM 1821 C CA . PHE A 1 232 ? -9.412 -8.325 13.324 1.00 94.25 232 PHE A CA 1
ATOM 1822 C C . PHE A 1 232 ? -8.935 -9.360 14.360 1.00 94.25 232 PHE A C 1
ATOM 1824 O O . PHE A 1 232 ? -8.644 -9.007 15.506 1.00 94.25 232 PHE A O 1
ATOM 1831 N N . GLU A 1 233 ? -8.805 -10.630 13.964 1.00 96.31 233 GLU A N 1
ATOM 1832 C CA . GLU A 1 233 ? -8.155 -11.662 14.787 1.00 96.31 233 GLU A CA 1
ATOM 1833 C C . GLU A 1 233 ? -6.649 -11.374 14.893 1.00 96.31 233 GLU A C 1
ATOM 1835 O O . GLU A 1 233 ? -5.975 -11.181 13.884 1.00 96.31 233 GLU A O 1
ATOM 1840 N N . SER A 1 234 ? -6.110 -11.303 16.114 1.00 93.12 234 SER A N 1
ATOM 1841 C CA . SER A 1 234 ? -4.768 -10.767 16.357 1.00 93.12 234 SER A CA 1
ATOM 1842 C C . SER A 1 234 ? -3.718 -11.832 16.674 1.00 93.12 234 SER A C 1
ATOM 1844 O O . SER A 1 234 ? -2.805 -12.049 15.882 1.00 93.12 234 SER A O 1
ATOM 1846 N N . TYR A 1 235 ? -3.780 -12.454 17.854 1.00 92.25 235 TYR A N 1
ATOM 1847 C CA . TYR A 1 235 ? -2.806 -13.463 18.281 1.00 92.25 235 TYR A CA 1
ATOM 1848 C C . TYR A 1 235 ? -3.367 -14.349 19.393 1.00 92.25 235 TYR A C 1
ATOM 1850 O O . TYR A 1 235 ? -4.260 -13.949 20.140 1.00 92.25 235 TYR A O 1
ATOM 1858 N N . LYS A 1 236 ? -2.790 -15.541 19.549 1.00 96.25 236 LYS A N 1
ATOM 1859 C CA . LYS A 1 236 ? -3.097 -16.486 20.630 1.00 96.25 236 LYS A CA 1
ATOM 1860 C C . LYS A 1 236 ? -2.012 -16.429 21.710 1.00 96.25 236 LYS A C 1
ATOM 1862 O O . LYS A 1 236 ? -0.839 -16.307 21.361 1.00 96.25 236 LYS A O 1
ATOM 1867 N N . LYS A 1 237 ? -2.383 -16.495 22.995 1.00 95.00 237 LYS A N 1
ATOM 1868 C CA . LYS A 1 237 ? -1.449 -16.587 24.142 1.00 95.00 237 LYS A CA 1
ATOM 1869 C C . LYS A 1 237 ? -2.021 -17.382 25.306 1.00 95.00 237 LYS A C 1
ATOM 1871 O O . LYS A 1 237 ? -3.220 -17.305 25.569 1.00 95.00 237 LYS A O 1
ATOM 1876 N N . ARG A 1 238 ? -1.154 -18.057 26.060 1.00 96.44 238 ARG A N 1
ATOM 1877 C CA . ARG A 1 238 ? -1.475 -18.657 27.364 1.00 96.44 238 ARG A CA 1
ATOM 1878 C C . ARG A 1 238 ? -1.583 -17.590 28.451 1.00 96.44 238 ARG A C 1
ATOM 1880 O O . ARG A 1 238 ? -0.875 -16.584 28.401 1.00 96.44 238 ARG A O 1
ATOM 1887 N N . GLY A 1 239 ? -2.417 -17.826 29.464 1.00 94.75 239 GLY A N 1
ATOM 1888 C CA . GLY A 1 239 ? -2.588 -16.917 30.604 1.00 94.75 239 GLY A CA 1
ATOM 1889 C C . GLY A 1 239 ? -1.278 -16.560 31.319 1.00 94.75 239 GLY A C 1
ATOM 1890 O O . GLY A 1 239 ? -1.097 -15.422 31.738 1.00 94.75 239 GLY A O 1
ATOM 1891 N N . ALA A 1 240 ? -0.326 -17.494 31.387 1.00 94.88 240 ALA A N 1
ATOM 1892 C CA . ALA A 1 240 ? 0.997 -17.285 31.978 1.00 94.88 240 ALA A CA 1
ATOM 1893 C C . ALA A 1 240 ? 1.899 -16.297 31.201 1.00 94.88 240 ALA A C 1
ATOM 1895 O O . ALA A 1 240 ? 2.887 -15.812 31.748 1.00 94.88 240 ALA A O 1
ATOM 1896 N N . GLU A 1 241 ? 1.586 -15.976 29.940 1.00 94.69 241 GLU A N 1
ATOM 1897 C CA . GLU A 1 241 ? 2.394 -15.080 29.095 1.00 94.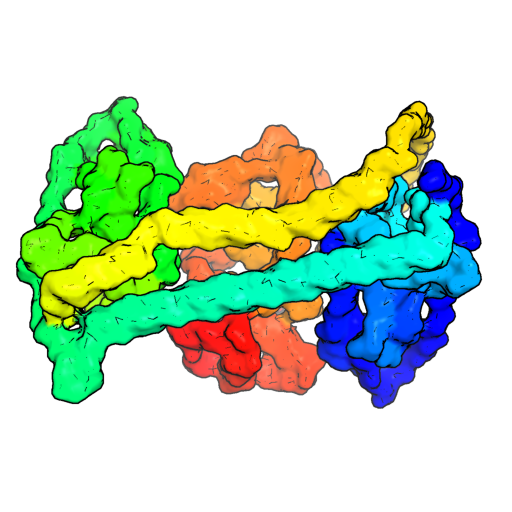69 241 GLU A CA 1
ATOM 1898 C C . GLU A 1 241 ? 2.059 -13.586 29.274 1.00 94.69 241 GLU A C 1
ATOM 1900 O O . GLU A 1 241 ? 2.674 -12.722 28.636 1.00 94.69 241 GLU A O 1
ATOM 1905 N N . PHE A 1 242 ? 1.066 -13.248 30.102 1.00 93.06 242 PHE A N 1
ATOM 1906 C CA . PHE A 1 242 ? 0.654 -11.869 30.354 1.00 93.06 242 PHE A CA 1
ATOM 1907 C C . PHE A 1 242 ? 0.193 -11.641 31.800 1.00 93.06 242 PHE A C 1
ATOM 1909 O O . PHE A 1 242 ? -0.190 -12.552 32.516 1.00 93.06 242 PHE A O 1
ATOM 1916 N N . SER A 1 243 ? 0.233 -10.384 32.250 1.00 93.19 243 SER A N 1
ATOM 1917 C CA . SER A 1 243 ? -0.011 -10.006 33.652 1.00 93.19 243 SER A CA 1
ATOM 1918 C C . SER A 1 243 ? -1.444 -9.549 33.963 1.00 93.19 243 SER A C 1
ATOM 1920 O O . SER A 1 243 ? -1.719 -9.068 35.066 1.00 93.19 243 SER A O 1
ATOM 1922 N N . TYR A 1 244 ? -2.369 -9.658 33.006 1.00 94.75 244 TYR A N 1
ATOM 1923 C CA . TYR A 1 244 ? -3.777 -9.322 33.222 1.00 94.75 244 TYR A CA 1
ATOM 1924 C C . TYR A 1 244 ? -4.454 -10.404 34.071 1.00 94.75 244 TYR A C 1
ATOM 1926 O O . TYR A 1 244 ? -4.384 -11.579 33.736 1.00 94.75 244 TYR A O 1
ATOM 1934 N N . LYS A 1 245 ? -5.138 -10.010 35.154 1.00 95.38 245 LYS A N 1
ATOM 1935 C CA . LYS A 1 245 ? -5.912 -10.942 36.000 1.00 95.38 245 LYS A CA 1
ATOM 1936 C C . LYS A 1 245 ? -7.252 -11.340 35.380 1.00 95.38 245 LYS A C 1
ATOM 1938 O O . LYS A 1 245 ? -7.770 -12.412 35.671 1.00 95.38 245 LYS A O 1
ATOM 1943 N N . THR A 1 246 ? -7.818 -10.455 34.565 1.00 97.06 246 THR A N 1
ATOM 1944 C CA . THR A 1 246 ? -9.087 -10.660 33.869 1.00 97.06 246 THR A CA 1
ATOM 1945 C C . THR A 1 246 ? -8.992 -10.183 32.426 1.00 97.06 246 THR A C 1
ATOM 1947 O O . THR A 1 246 ? -8.210 -9.282 32.108 1.00 97.06 246 THR A O 1
ATOM 1950 N N . LEU A 1 247 ? -9.804 -10.790 31.568 1.00 97.38 247 LEU A N 1
ATOM 1951 C CA . LEU A 1 247 ? -10.047 -10.400 30.181 1.00 97.38 247 LEU A CA 1
ATOM 1952 C C . LEU A 1 247 ? -11.543 -10.123 29.997 1.00 97.38 247 LEU A C 1
ATOM 1954 O O . LEU A 1 247 ? -12.358 -10.481 30.850 1.00 97.38 247 LEU A O 1
ATOM 1958 N N . SER A 1 248 ? -11.892 -9.507 28.873 1.00 97.62 248 SER A N 1
ATOM 1959 C CA . SER A 1 248 ? -13.276 -9.433 28.405 1.00 97.62 248 SER A CA 1
ATOM 1960 C C . SER A 1 248 ? -13.437 -10.343 27.192 1.00 97.62 248 SER A C 1
ATOM 1962 O O . SER A 1 248 ? -12.635 -10.241 26.258 1.00 97.62 248 SER A O 1
ATOM 1964 N N . LYS A 1 249 ? -14.461 -11.197 27.172 1.00 97.62 249 LYS A N 1
ATOM 1965 C CA . LYS A 1 249 ? -14.917 -11.848 25.941 1.00 97.62 249 LYS A CA 1
ATOM 1966 C C . LYS A 1 249 ? -15.670 -10.823 25.085 1.00 97.62 249 LYS A C 1
ATOM 1968 O O . LYS A 1 249 ? -16.453 -10.027 25.608 1.00 97.62 249 LYS A O 1
ATOM 1973 N N . VAL A 1 250 ? -15.415 -10.818 23.780 1.00 97.81 250 VAL A N 1
ATOM 1974 C CA . VAL A 1 250 ? -16.141 -9.991 22.808 1.00 97.81 250 VAL A CA 1
ATOM 1975 C C . VAL A 1 250 ? -17.101 -10.852 22.002 1.00 97.81 250 VAL A C 1
ATOM 1977 O O . VAL A 1 250 ? -16.790 -11.997 21.684 1.00 97.81 250 VAL A O 1
ATOM 1980 N N . ASN A 1 251 ? -18.261 -10.298 21.668 1.00 97.56 251 ASN A N 1
ATOM 1981 C CA . ASN A 1 251 ? -19.251 -10.929 20.800 1.00 97.56 251 ASN A CA 1
ATOM 1982 C C . ASN A 1 251 ? -19.428 -10.085 19.530 1.00 97.56 251 ASN A C 1
ATOM 1984 O O . ASN A 1 251 ? -19.213 -8.870 19.555 1.00 97.56 251 ASN A O 1
ATOM 1988 N N . ALA A 1 252 ? -19.871 -10.697 18.436 1.00 96.50 252 ALA A N 1
ATOM 1989 C CA . ALA A 1 252 ? -20.216 -9.983 17.213 1.00 96.50 252 ALA A CA 1
ATOM 1990 C C . ALA A 1 252 ? -21.262 -8.886 17.491 1.00 96.50 252 ALA A C 1
ATOM 1992 O O . ALA A 1 252 ? -22.260 -9.114 18.177 1.00 96.50 252 ALA A O 1
ATOM 1993 N N . GLY A 1 253 ? -21.029 -7.681 16.967 1.00 96.00 253 GLY A N 1
ATOM 1994 C CA . GLY A 1 253 ? -21.859 -6.503 17.250 1.00 96.00 253 GLY A CA 1
ATOM 1995 C C . GLY A 1 253 ? -21.451 -5.690 18.489 1.00 96.00 253 GLY A C 1
ATOM 1996 O O . GLY A 1 253 ? -21.990 -4.600 18.685 1.00 96.00 253 GLY A O 1
ATOM 1997 N N . ASP A 1 254 ? -20.492 -6.151 19.303 1.00 98.19 254 ASP A N 1
ATOM 1998 C CA . ASP A 1 254 ? -19.869 -5.304 20.329 1.00 98.19 254 ASP A CA 1
ATOM 1999 C C . ASP A 1 254 ? -19.028 -4.194 19.685 1.00 98.19 254 ASP A C 1
ATOM 2001 O O . ASP A 1 254 ? -18.364 -4.409 18.672 1.00 98.19 254 ASP A O 1
ATOM 2005 N N . PHE A 1 255 ? -18.982 -3.022 20.316 1.00 98.25 255 PHE A N 1
ATOM 2006 C CA . PHE A 1 255 ? -18.051 -1.951 19.963 1.00 98.25 255 PHE A CA 1
ATOM 2007 C C . PHE A 1 255 ? -16.801 -2.014 20.841 1.00 98.25 255 PHE A C 1
ATOM 2009 O O . PHE A 1 255 ? -16.900 -1.989 22.073 1.00 98.25 255 PHE A O 1
ATOM 2016 N N . ILE A 1 256 ? -15.623 -2.061 20.216 1.00 97.88 256 ILE A N 1
ATOM 2017 C CA . ILE A 1 256 ? -14.335 -2.116 20.914 1.00 97.88 256 ILE A CA 1
ATOM 2018 C C . ILE A 1 256 ? -13.325 -1.120 20.346 1.00 97.88 256 ILE A C 1
ATOM 2020 O O . ILE A 1 256 ? -13.359 -0.743 19.174 1.00 97.88 256 ILE A O 1
ATOM 2024 N N . TYR A 1 257 ? -12.382 -0.713 21.192 1.00 96.88 257 TYR A N 1
ATOM 2025 C CA . TYR A 1 257 ? -11.242 0.109 20.796 1.00 96.88 257 TYR A CA 1
ATOM 2026 C C . TYR A 1 257 ? -10.096 -0.038 21.812 1.00 96.88 257 TYR A C 1
ATOM 2028 O O . TYR A 1 257 ? -10.366 -0.107 23.009 1.00 96.88 257 TYR A O 1
ATOM 2036 N N . PRO A 1 258 ? -8.811 -0.064 21.424 1.00 95.00 258 PRO A N 1
ATOM 2037 C CA . PRO A 1 258 ? -7.716 0.148 22.369 1.00 95.00 258 PRO A CA 1
ATOM 2038 C C . PRO A 1 258 ? -7.770 1.572 22.945 1.00 95.00 258 PRO A C 1
ATOM 2040 O O . PRO A 1 258 ? -7.871 2.546 22.206 1.00 95.00 258 PRO A O 1
ATOM 2043 N N . LYS A 1 259 ? -7.615 1.747 24.267 1.00 93.06 259 LYS A N 1
ATOM 2044 C CA . LYS A 1 259 ? -7.541 3.094 24.892 1.00 93.06 259 LYS A CA 1
ATOM 2045 C C . LYS A 1 259 ? -6.458 3.980 24.265 1.00 93.06 259 LYS A C 1
ATOM 2047 O O . LYS A 1 259 ? -6.591 5.200 24.285 1.00 93.06 259 LYS A O 1
ATOM 2052 N N . LEU A 1 260 ? -5.373 3.377 23.781 1.00 87.06 260 LEU A N 1
ATOM 2053 C CA . LEU A 1 260 ? -4.317 4.020 22.993 1.00 87.06 260 LEU A CA 1
ATOM 2054 C C . LEU A 1 260 ? -4.702 3.976 21.508 1.00 87.06 260 LEU A C 1
ATOM 2056 O O . LEU A 1 260 ? -5.280 2.991 21.079 1.00 87.06 260 LEU A O 1
ATOM 2060 N N . MET A 1 261 ? -4.340 4.989 20.716 1.00 85.19 261 MET A N 1
ATOM 2061 C CA . MET A 1 261 ? -4.607 5.056 19.260 1.00 85.19 261 MET A CA 1
ATOM 2062 C C . MET A 1 261 ? -6.089 5.174 18.842 1.00 85.19 261 MET A C 1
ATOM 2064 O O . MET A 1 261 ? -6.370 5.427 17.677 1.00 85.19 261 MET A O 1
ATOM 2068 N N . ALA A 1 262 ? -7.054 5.140 19.766 1.00 85.94 262 ALA A N 1
ATOM 2069 C CA . ALA A 1 262 ? -8.459 5.447 19.459 1.00 85.94 262 ALA A CA 1
ATOM 2070 C C . ALA A 1 262 ? -8.651 6.783 18.701 1.00 85.94 262 ALA A C 1
ATOM 2072 O O . ALA A 1 262 ? -9.523 6.913 17.850 1.00 85.94 262 ALA A O 1
ATOM 2073 N N . TRP A 1 263 ? -7.807 7.780 18.983 1.00 81.12 263 TRP A N 1
ATOM 2074 C CA . TRP A 1 263 ? -7.837 9.097 18.339 1.00 81.12 263 TRP A CA 1
ATOM 2075 C C . TRP A 1 263 ? -7.322 9.119 16.885 1.00 81.12 263 TRP A C 1
ATOM 2077 O O . TRP A 1 263 ? -7.533 10.117 16.204 1.00 81.12 263 TRP A O 1
ATOM 2087 N N . GLU A 1 264 ? -6.675 8.050 16.405 1.00 85.31 264 GLU A N 1
ATOM 2088 C CA . GLU A 1 264 ? -6.293 7.840 14.994 1.00 85.31 264 GLU A CA 1
ATOM 2089 C C . GLU A 1 264 ? -7.212 6.814 14.298 1.00 85.31 264 GLU A C 1
ATOM 2091 O O . GLU A 1 264 ? -6.821 6.154 13.336 1.00 85.31 264 GLU A O 1
ATOM 2096 N N . GLY A 1 265 ? -8.444 6.653 14.792 1.00 87.88 265 GLY A N 1
ATOM 2097 C CA . GLY A 1 265 ? -9.452 5.801 14.160 1.00 87.88 265 GLY A CA 1
ATOM 2098 C C . GLY A 1 265 ? -9.314 4.309 14.455 1.00 87.88 265 GLY A C 1
ATOM 2099 O O . GLY A 1 265 ? -9.850 3.502 13.701 1.00 87.88 265 GLY A O 1
ATOM 2100 N N . ALA A 1 266 ? -8.602 3.925 15.520 1.00 93.12 266 ALA A N 1
ATOM 2101 C CA . ALA A 1 266 ? -8.562 2.544 16.003 1.00 93.12 266 ALA A CA 1
ATOM 2102 C C . ALA A 1 266 ? -9.800 2.227 16.864 1.00 93.12 266 ALA A C 1
ATOM 2104 O O . ALA A 1 266 ? -9.684 2.033 18.072 1.00 93.12 266 ALA A O 1
ATOM 2105 N N . LEU A 1 267 ? -10.991 2.228 16.262 1.00 94.81 267 LEU A N 1
ATOM 2106 C CA . LEU A 1 267 ? -12.252 1.790 16.880 1.00 94.81 267 LEU A CA 1
ATOM 2107 C C . LEU A 1 267 ? -13.068 0.997 15.849 1.00 94.81 267 LEU A C 1
ATOM 2109 O O . LEU A 1 267 ? -12.893 1.202 14.648 1.00 94.81 267 LEU A O 1
ATOM 2113 N N . GLY A 1 268 ? -13.974 0.130 16.297 1.00 95.19 268 GLY A N 1
ATOM 2114 C CA . GLY A 1 268 ? -14.908 -0.538 15.391 1.00 95.19 268 GLY A CA 1
ATOM 2115 C C . GLY A 1 268 ? -15.836 -1.535 16.072 1.00 95.19 268 GLY A C 1
ATOM 2116 O O . GLY A 1 268 ? -15.700 -1.838 17.261 1.00 95.19 268 GLY A O 1
ATOM 2117 N N . ILE A 1 269 ? -16.779 -2.046 15.288 1.00 96.69 269 ILE A N 1
ATOM 2118 C CA . ILE A 1 269 ? -17.629 -3.176 15.657 1.00 96.69 269 ILE A CA 1
ATOM 2119 C C . ILE A 1 269 ? -16.896 -4.499 15.419 1.00 96.69 269 ILE A C 1
ATOM 2121 O O . ILE A 1 269 ? -16.186 -4.674 14.428 1.00 96.69 269 ILE A O 1
ATOM 2125 N N . VAL A 1 270 ? -17.089 -5.442 16.338 1.00 97.00 270 VAL A N 1
ATOM 2126 C CA . VAL A 1 270 ? -16.590 -6.817 16.252 1.00 97.00 270 VAL A CA 1
ATOM 2127 C C . VAL A 1 270 ? -17.372 -7.573 15.162 1.00 97.00 270 VAL A C 1
ATOM 2129 O O . VAL A 1 270 ? -18.591 -7.724 15.300 1.00 97.00 270 VAL A O 1
ATOM 2132 N N . PRO A 1 271 ? -16.724 -8.045 14.077 1.00 93.75 271 PRO A N 1
ATOM 2133 C CA . PRO A 1 271 ? -17.374 -8.838 13.037 1.00 93.75 271 PRO A CA 1
ATOM 2134 C C . PRO A 1 271 ? -17.658 -10.266 13.520 1.00 93.75 271 PRO A C 1
ATOM 2136 O O . PRO A 1 271 ? -17.094 -10.721 14.515 1.00 93.75 271 PRO A O 1
ATOM 2139 N N . LYS A 1 272 ? -18.486 -11.003 12.768 1.00 92.38 272 LYS A N 1
ATOM 2140 C CA . LYS A 1 272 ? -18.819 -12.415 13.049 1.00 92.38 272 LYS A CA 1
ATOM 2141 C C . LYS A 1 272 ? -17.581 -13.309 13.166 1.00 92.38 272 LYS A C 1
ATOM 2143 O O . LYS A 1 272 ? -17.528 -14.150 14.053 1.00 92.38 272 LYS A O 1
ATOM 2148 N N . ASP A 1 273 ? -16.569 -13.067 12.338 1.00 91.69 273 ASP A N 1
ATOM 2149 C CA . ASP A 1 273 ? -15.321 -13.844 12.322 1.00 91.69 273 ASP A CA 1
ATOM 2150 C C . ASP A 1 273 ? -14.448 -13.595 13.573 1.00 91.69 273 ASP A C 1
ATOM 2152 O O . ASP A 1 273 ? -13.489 -14.315 13.822 1.00 91.69 273 ASP A O 1
ATOM 2156 N N . CYS A 1 274 ? -14.781 -12.581 14.380 1.00 95.81 274 CYS A N 1
ATOM 2157 C CA . CYS A 1 274 ? -14.163 -12.283 15.674 1.00 95.81 274 CYS A CA 1
ATOM 2158 C C . CYS A 1 274 ? -15.102 -12.572 16.863 1.00 95.81 274 CYS A C 1
ATOM 2160 O O . CYS A 1 274 ? -14.830 -12.115 17.979 1.00 95.81 274 CYS A O 1
ATOM 2162 N N . ASP A 1 275 ? -16.208 -13.298 16.652 1.00 97.12 275 ASP A N 1
ATOM 2163 C CA . ASP A 1 275 ? -17.115 -13.677 17.736 1.00 97.12 275 ASP A CA 1
ATOM 2164 C C . ASP A 1 275 ? -16.422 -14.596 18.750 1.00 97.12 275 ASP A C 1
ATOM 2166 O O . ASP A 1 275 ? -15.721 -15.550 18.417 1.00 97.12 275 ASP A O 1
ATOM 2170 N N . GLY A 1 276 ? -16.607 -14.283 20.026 1.00 97.00 276 GLY A N 1
ATOM 2171 C CA . GLY A 1 276 ? -16.072 -15.046 21.139 1.00 97.00 276 GLY A CA 1
ATOM 2172 C C . GLY A 1 276 ? -14.568 -14.930 21.382 1.00 97.00 276 GLY A C 1
ATOM 2173 O O . GLY A 1 276 ? -14.057 -15.632 22.260 1.00 97.00 276 GLY A O 1
ATOM 2174 N N . LEU A 1 277 ? -13.873 -14.038 20.671 1.00 98.12 277 LEU A N 1
ATOM 2175 C CA . LEU A 1 277 ? -12.483 -13.685 20.958 1.00 98.12 277 LEU A CA 1
ATOM 2176 C C . LEU A 1 277 ? -12.350 -12.916 22.284 1.00 98.12 277 LEU A C 1
ATOM 2178 O O . LEU A 1 277 ? -13.328 -12.564 22.944 1.00 98.12 277 LEU A O 1
ATOM 2182 N N . HIS A 1 278 ? -11.110 -12.649 22.691 1.00 98.25 278 HIS A N 1
ATOM 2183 C CA . HIS A 1 278 ? -10.791 -11.997 23.960 1.00 98.25 278 HIS A CA 1
ATOM 2184 C C . HIS A 1 278 ? -10.107 -10.650 23.742 1.00 98.25 278 HIS A C 1
ATOM 2186 O O . HIS A 1 278 ? -9.361 -10.456 22.783 1.00 98.25 278 HIS A O 1
ATOM 2192 N N . VAL A 1 279 ? -10.289 -9.724 24.677 1.00 97.81 279 VAL A N 1
ATOM 2193 C CA . VAL A 1 279 ? -9.496 -8.495 24.748 1.00 97.81 279 VAL A CA 1
ATOM 2194 C C . VAL A 1 279 ? -9.020 -8.231 26.173 1.00 97.81 279 VAL A C 1
ATOM 2196 O O . VAL A 1 279 ? -9.636 -8.653 27.154 1.00 97.81 279 VAL A O 1
ATOM 2199 N N . SER A 1 280 ? -7.887 -7.541 26.303 1.00 95.94 280 SER A N 1
ATOM 2200 C CA . SER A 1 280 ? -7.367 -7.148 27.614 1.00 95.94 280 SER A CA 1
ATOM 2201 C C . SER A 1 280 ? -8.140 -5.949 28.185 1.00 95.94 280 SER A C 1
ATOM 2203 O O . SER A 1 280 ? -8.782 -5.219 27.429 1.00 95.94 280 SER A O 1
ATOM 2205 N N . PRO A 1 281 ? -8.011 -5.639 29.491 1.00 93.69 281 PRO A N 1
ATOM 2206 C CA . PRO A 1 281 ? -8.632 -4.459 30.101 1.00 93.69 281 PRO A CA 1
ATOM 2207 C C . PRO A 1 281 ? -8.226 -3.110 29.482 1.00 93.69 281 PRO A C 1
ATOM 2209 O O . PRO A 1 281 ? -8.781 -2.077 29.860 1.00 93.69 281 PRO A O 1
ATOM 2212 N N . GLU A 1 282 ? -7.260 -3.083 28.559 1.00 93.69 282 GLU A N 1
ATOM 2213 C CA . GLU A 1 282 ? -6.883 -1.907 27.767 1.00 93.69 282 GLU A CA 1
ATOM 2214 C C . GLU A 1 282 ? -7.798 -1.643 26.567 1.00 93.69 282 GLU A C 1
ATOM 2216 O O . GLU A 1 282 ? -7.690 -0.575 25.965 1.00 93.69 282 GLU A O 1
ATOM 2221 N N . PHE A 1 283 ? -8.729 -2.554 26.285 1.00 96.38 283 PHE A N 1
ATOM 2222 C CA . PHE A 1 283 ? -9.772 -2.439 25.275 1.00 96.38 283 PHE A CA 1
ATOM 2223 C C . PHE A 1 283 ? -11.143 -2.417 25.971 1.00 96.38 283 PHE A C 1
ATOM 2225 O O . PHE A 1 283 ? -11.619 -3.457 26.430 1.00 96.38 283 PHE A O 1
ATOM 2232 N N . PRO A 1 284 ? -11.786 -1.248 26.122 1.00 97.06 284 PRO A N 1
ATOM 2233 C CA . PRO A 1 284 ? -13.155 -1.169 26.605 1.00 97.06 284 PRO A CA 1
ATOM 2234 C C . PRO A 1 284 ? -14.097 -1.863 25.618 1.00 97.06 284 PRO A C 1
ATOM 2236 O O . PRO A 1 284 ? -14.007 -1.627 24.415 1.00 97.06 284 PRO A O 1
ATOM 2239 N N . VAL A 1 285 ? -14.999 -2.693 26.141 1.00 98.31 285 VAL A N 1
ATOM 2240 C CA . VAL A 1 285 ? -16.008 -3.411 25.353 1.00 98.31 285 VAL A CA 1
ATOM 2241 C C . VAL A 1 285 ? -17.375 -2.827 25.659 1.00 98.31 285 VAL A C 1
ATOM 2243 O O . VAL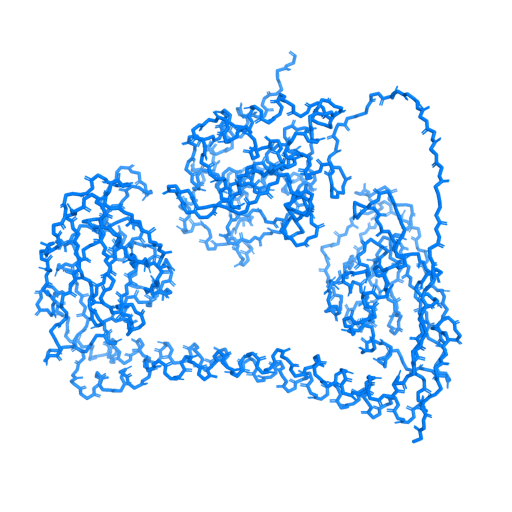 A 1 285 ? -17.771 -2.750 26.823 1.00 98.31 285 VAL A O 1
ATOM 2246 N N . PHE A 1 286 ? -18.092 -2.411 24.625 1.00 98.38 286 PHE A N 1
ATOM 2247 C CA . PHE A 1 286 ? -19.408 -1.801 24.732 1.00 98.38 286 PHE A CA 1
ATOM 2248 C C . PHE A 1 286 ? -20.457 -2.667 24.038 1.00 98.38 286 PHE A C 1
ATOM 2250 O O . PHE A 1 286 ? -20.360 -2.922 22.841 1.00 98.38 286 PHE A O 1
ATOM 2257 N N . SER A 1 287 ? -21.486 -3.073 24.781 1.00 98.06 287 SER A N 1
ATOM 2258 C CA . SER A 1 287 ? -22.670 -3.714 24.206 1.00 98.06 287 SER A CA 1
ATOM 2259 C C . SER A 1 287 ? -23.550 -2.633 23.582 1.00 98.06 287 SER A C 1
ATOM 2261 O O . SER A 1 287 ? -23.998 -1.735 24.299 1.00 98.06 287 SER A O 1
ATOM 2263 N N . ILE A 1 288 ? -23.803 -2.698 22.274 1.00 98.19 288 ILE A N 1
ATOM 2264 C CA . ILE A 1 288 ? -24.720 -1.770 21.595 1.00 98.19 288 ILE A CA 1
ATOM 2265 C C . ILE A 1 288 ? -26.174 -2.166 21.885 1.00 98.19 288 ILE A C 1
ATOM 2267 O O . ILE A 1 288 ? -26.537 -3.340 21.812 1.00 98.19 288 ILE A O 1
ATOM 2271 N N . ASN A 1 289 ? -27.019 -1.185 22.205 1.00 97.56 289 ASN A N 1
ATOM 2272 C CA . ASN A 1 289 ? -28.461 -1.367 22.316 1.00 97.56 289 ASN A CA 1
ATOM 2273 C C . ASN A 1 289 ? -29.102 -1.305 20.918 1.00 97.56 289 ASN A C 1
ATOM 2275 O O . ASN A 1 289 ? -29.447 -0.228 20.419 1.00 97.56 289 ASN A O 1
ATOM 2279 N N . GLN A 1 290 ? -29.266 -2.489 20.323 1.00 95.62 290 GLN A N 1
ATOM 2280 C CA . GLN A 1 290 ? -29.829 -2.709 18.986 1.00 95.62 290 GLN A CA 1
ATOM 2281 C C . GLN A 1 290 ? -31.256 -2.145 18.824 1.00 95.62 290 GLN A C 1
ATOM 2283 O O . GLN A 1 290 ? -31.612 -1.698 17.729 1.00 95.62 290 GLN A O 1
ATOM 2288 N N . ASP A 1 291 ? -32.053 -2.069 19.899 1.00 96.31 291 ASP A N 1
ATOM 2289 C CA . ASP A 1 291 ? -33.403 -1.483 19.863 1.00 96.31 291 ASP A CA 1
ATOM 2290 C C . ASP A 1 291 ? -33.353 0.016 19.532 1.00 96.31 291 ASP A C 1
ATOM 2292 O O . ASP A 1 291 ? -34.226 0.541 18.843 1.00 96.31 291 ASP A O 1
ATOM 2296 N N . ILE A 1 292 ? -32.292 0.708 19.965 1.00 96.38 292 ILE A N 1
ATOM 2297 C CA . ILE A 1 292 ? -32.100 2.142 19.720 1.00 96.38 292 ILE A CA 1
ATOM 2298 C C . ILE A 1 292 ? -31.322 2.373 18.421 1.00 96.38 292 ILE A C 1
ATOM 2300 O O . ILE A 1 292 ? -31.762 3.151 17.570 1.00 96.38 292 ILE A O 1
ATOM 2304 N N . ILE A 1 293 ? -30.180 1.703 18.244 1.00 97.38 293 ILE A N 1
ATOM 2305 C CA . ILE A 1 293 ? -29.283 1.911 17.101 1.00 97.38 293 ILE A CA 1
ATOM 2306 C C . ILE A 1 293 ? -28.599 0.613 16.671 1.00 97.38 293 ILE A C 1
ATOM 2308 O O . ILE A 1 293 ? -28.119 -0.142 17.513 1.00 97.38 293 ILE A O 1
ATOM 2312 N N . TYR A 1 294 ? -28.544 0.358 15.364 1.00 96.69 294 TYR A N 1
ATOM 2313 C CA . TYR A 1 294 ? -27.831 -0.808 14.841 1.00 96.69 294 TYR A CA 1
ATOM 2314 C C . TYR A 1 294 ? -26.311 -0.634 14.926 1.00 96.69 294 TYR A C 1
ATOM 2316 O O . TYR A 1 294 ? -25.787 0.472 14.755 1.00 96.69 294 TYR A O 1
ATOM 2324 N N . ALA A 1 295 ? -25.599 -1.733 15.180 1.00 95.56 295 ALA A N 1
ATOM 2325 C CA . ALA A 1 295 ? -24.142 -1.731 15.313 1.00 95.56 295 ALA A CA 1
ATOM 2326 C C . ALA A 1 295 ? -23.455 -1.197 14.043 1.00 95.56 295 ALA A C 1
ATOM 2328 O O . ALA A 1 295 ? -22.528 -0.400 14.128 1.00 95.56 295 ALA A O 1
ATOM 2329 N N . GLU A 1 296 ? -23.969 -1.531 12.864 1.00 93.38 296 GLU A N 1
ATOM 2330 C CA . GLU A 1 296 ? -23.463 -1.096 11.561 1.00 93.38 296 GLU A CA 1
ATOM 2331 C C . GLU A 1 296 ? -23.495 0.433 11.389 1.00 93.38 296 GLU A C 1
ATOM 2333 O O . GLU A 1 296 ? -22.603 1.010 10.772 1.00 93.38 296 GLU A O 1
ATOM 2338 N N . VAL A 1 297 ? -24.472 1.115 11.999 1.00 95.06 297 VAL A N 1
ATOM 2339 C CA . VAL A 1 297 ? -24.556 2.589 12.017 1.00 95.06 297 VAL A CA 1
ATOM 2340 C C . VAL A 1 297 ? -23.476 3.181 12.928 1.00 95.06 297 VAL A C 1
ATOM 2342 O O . VAL A 1 297 ? -22.881 4.210 12.610 1.00 95.06 297 VAL A O 1
ATOM 2345 N N . VAL A 1 298 ? -23.187 2.516 14.051 1.00 95.62 298 VAL A N 1
ATOM 2346 C CA . VAL A 1 298 ? -22.082 2.884 14.949 1.00 95.62 298 VAL A CA 1
ATOM 2347 C C . VAL A 1 298 ? -20.730 2.670 14.258 1.00 95.62 298 VAL A C 1
ATOM 2349 O O . VAL A 1 298 ? -19.861 3.537 14.350 1.00 95.62 298 VAL A O 1
ATOM 2352 N N . ASP A 1 299 ? -20.564 1.568 13.521 1.00 93.31 299 ASP A N 1
ATOM 2353 C CA . ASP A 1 299 ? -19.353 1.271 12.749 1.00 93.31 299 ASP A CA 1
ATOM 2354 C C . ASP A 1 299 ? -19.129 2.320 11.649 1.00 93.31 299 ASP A C 1
ATOM 2356 O O . ASP A 1 299 ? -18.074 2.951 11.601 1.00 93.31 299 ASP A O 1
ATOM 2360 N N . ALA A 1 300 ? -20.157 2.597 10.836 1.00 91.44 300 ALA A N 1
ATOM 2361 C CA . ALA A 1 300 ? -20.131 3.622 9.791 1.00 91.44 300 ALA A CA 1
ATOM 2362 C C . ALA A 1 300 ? -19.711 5.002 10.327 1.00 91.44 300 ALA A C 1
ATOM 2364 O O . ALA A 1 300 ? -18.910 5.701 9.705 1.00 91.44 300 ALA A O 1
ATOM 2365 N N . TYR A 1 301 ? -20.206 5.385 11.509 1.00 93.75 301 TYR A N 1
ATOM 2366 C CA . TYR A 1 301 ? -19.800 6.626 12.165 1.00 93.75 301 TYR A CA 1
ATOM 2367 C C . TYR A 1 301 ? -18.317 6.618 12.551 1.00 93.75 301 TYR A C 1
ATOM 2369 O O . TYR A 1 301 ? -17.573 7.509 12.144 1.00 93.75 301 TYR A O 1
ATOM 2377 N N . PHE A 1 302 ? -17.872 5.629 13.331 1.00 92.50 302 PHE A N 1
ATOM 2378 C CA . PHE A 1 302 ? -16.513 5.624 13.880 1.00 92.50 302 PHE A CA 1
ATOM 2379 C C . PHE A 1 302 ? -15.423 5.293 12.853 1.00 92.50 302 PHE A C 1
ATOM 2381 O O . PHE A 1 302 ? -14.265 5.647 13.083 1.00 92.50 302 PHE A O 1
ATOM 2388 N N . ARG A 1 303 ? -15.764 4.683 11.711 1.00 88.50 303 ARG A N 1
ATOM 2389 C CA . ARG A 1 303 ? -14.835 4.523 10.582 1.00 88.50 303 ARG A CA 1
ATOM 2390 C C . ARG A 1 303 ? -14.617 5.808 9.789 1.00 88.50 303 ARG A C 1
ATOM 2392 O O . ARG A 1 303 ? -13.521 5.990 9.270 1.00 88.50 303 ARG A O 1
ATOM 2399 N N . HIS A 1 304 ? -15.598 6.709 9.720 1.00 88.19 304 HIS A N 1
ATOM 2400 C CA . HIS A 1 304 ? -15.451 7.929 8.931 1.00 88.19 304 HIS A CA 1
ATOM 2401 C C . HIS A 1 304 ? -14.445 8.897 9.577 1.00 88.19 304 HIS A C 1
ATOM 2403 O O . HIS A 1 304 ? -14.613 9.342 10.721 1.00 88.19 304 HIS A O 1
ATOM 2409 N N . SER A 1 305 ? -13.409 9.264 8.817 1.00 87.06 305 SER A N 1
ATOM 2410 C CA . SER A 1 305 ? -12.228 9.993 9.312 1.00 87.06 305 SER A CA 1
ATOM 2411 C C . SER A 1 305 ? -12.529 11.330 10.003 1.00 87.06 305 SER A C 1
ATOM 2413 O O . SER A 1 305 ? -11.820 11.733 10.929 1.00 87.06 305 SER A O 1
ATOM 2415 N N . SER A 1 306 ? -13.621 12.004 9.626 1.00 85.56 306 SER A 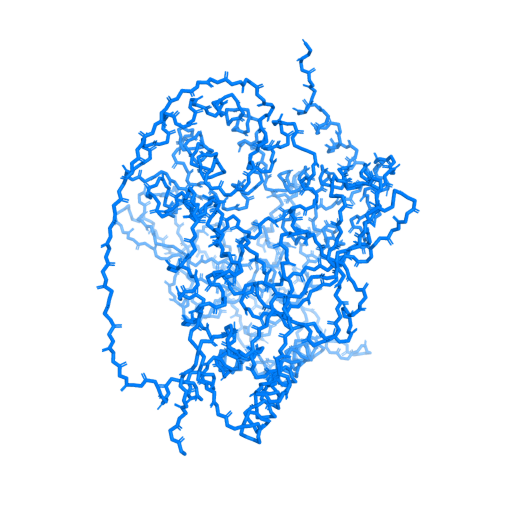N 1
ATOM 2416 C CA . SER A 1 306 ? -14.021 13.285 10.223 1.00 85.56 306 SER A CA 1
ATOM 2417 C C . SER A 1 306 ? -14.510 13.181 11.676 1.00 85.56 306 SER A C 1
ATOM 2419 O O . SER A 1 306 ? -14.755 14.211 12.305 1.00 85.56 306 SER A O 1
ATOM 2421 N N . THR A 1 307 ? -14.707 11.976 12.223 1.00 84.81 307 THR A N 1
ATOM 2422 C CA . THR A 1 307 ? -15.151 11.788 13.617 1.00 84.81 307 THR A CA 1
ATOM 2423 C C . THR A 1 307 ? -13.992 11.804 14.616 1.00 84.81 307 THR A C 1
ATOM 2425 O O . THR A 1 307 ? -14.154 12.249 15.758 1.00 84.81 307 THR A O 1
ATOM 2428 N N . TRP A 1 308 ? -12.798 11.394 14.181 1.00 88.00 308 TRP A N 1
ATOM 2429 C CA . TRP A 1 308 ? -11.622 11.208 15.033 1.00 88.00 308 TRP A CA 1
ATOM 2430 C C . TRP A 1 308 ? -11.056 12.492 15.673 1.00 88.00 308 TRP A C 1
ATOM 2432 O O . TRP A 1 308 ? -10.619 12.408 16.825 1.00 88.00 308 TRP A O 1
ATOM 2442 N N . PRO A 1 309 ? -11.098 13.694 15.049 1.00 82.75 309 PRO A N 1
ATOM 2443 C CA . PRO A 1 309 ? -10.622 14.927 15.685 1.00 82.75 309 PRO A CA 1
ATOM 2444 C C . PRO A 1 309 ? -11.278 15.214 17.047 1.00 82.75 309 PRO A C 1
ATOM 2446 O O . PRO A 1 309 ? -10.591 15.577 18.003 1.00 82.75 309 PRO A O 1
ATOM 2449 N N . ASN A 1 310 ? -12.582 14.951 17.182 1.00 78.06 310 ASN A N 1
ATOM 2450 C CA . ASN A 1 310 ? -13.316 15.126 18.442 1.00 78.06 310 ASN A CA 1
ATOM 2451 C C . ASN A 1 310 ? -12.867 14.121 19.525 1.00 78.06 310 ASN A C 1
ATOM 2453 O O . ASN A 1 310 ? -12.791 14.452 20.714 1.00 78.06 310 ASN A O 1
ATOM 2457 N N . LEU A 1 311 ? -12.520 12.896 19.117 1.00 78.00 311 LEU A N 1
ATOM 2458 C CA . LEU A 1 311 ? -11.964 11.865 20.000 1.00 78.00 311 LEU A CA 1
ATOM 2459 C C . LEU A 1 311 ? -10.528 12.207 20.430 1.00 78.00 311 LEU A C 1
ATOM 2461 O O . LEU A 1 311 ? -10.150 11.944 21.573 1.00 78.00 311 LEU A O 1
ATOM 2465 N N . ASN A 1 312 ? -9.746 12.854 19.560 1.00 74.56 312 ASN A N 1
ATOM 2466 C CA . ASN A 1 312 ? -8.404 13.345 19.877 1.00 74.56 312 ASN A CA 1
ATOM 2467 C C . ASN A 1 312 ? -8.436 14.442 20.953 1.00 74.56 312 ASN A C 1
ATOM 2469 O O . ASN A 1 312 ? -7.710 14.341 21.939 1.00 74.56 312 ASN A O 1
ATOM 2473 N N . ILE A 1 313 ? -9.341 15.424 20.834 1.00 70.50 313 ILE A N 1
ATOM 2474 C CA . ILE A 1 313 ? -9.550 16.472 21.857 1.00 70.50 313 ILE A CA 1
ATOM 2475 C C . ILE A 1 313 ? -9.895 15.855 23.224 1.00 70.50 313 ILE A C 1
ATOM 2477 O O . ILE A 1 313 ? -9.403 16.299 24.261 1.00 70.50 313 ILE A O 1
ATOM 2481 N N . SER A 1 314 ? -10.701 14.792 23.229 1.00 73.56 314 SER A N 1
ATOM 2482 C CA . SER A 1 314 ? -11.123 14.102 24.455 1.00 73.56 314 SER A CA 1
ATOM 2483 C C . SER A 1 314 ? -10.055 13.161 25.043 1.00 73.56 314 SER A C 1
ATOM 2485 O O . SER A 1 314 ? -10.217 12.663 26.161 1.00 73.56 314 SER A O 1
ATOM 2487 N N . SER A 1 315 ? -8.959 12.904 24.321 1.00 72.06 315 SER A N 1
ATOM 2488 C CA . SER A 1 315 ? -7.912 11.957 24.718 1.00 72.06 315 SER A CA 1
ATOM 2489 C C . SER A 1 315 ? -6.805 12.637 25.528 1.00 72.06 315 SER A C 1
ATOM 2491 O O . SER A 1 315 ? -6.032 13.447 25.017 1.00 72.06 315 SER A O 1
ATOM 2493 N N . LYS A 1 316 ? -6.677 12.275 26.809 1.00 73.06 316 LYS A N 1
ATOM 2494 C CA . LYS A 1 316 ? -5.755 12.937 27.751 1.00 73.06 316 LYS A CA 1
ATOM 2495 C C . LYS A 1 316 ? -4.392 12.241 27.811 1.00 73.06 316 LYS A C 1
ATOM 2497 O O . LYS A 1 316 ? -4.317 11.014 27.803 1.00 73.06 316 LYS A O 1
ATOM 2502 N N . GLY A 1 317 ? -3.315 13.024 27.906 1.00 61.81 317 GLY A N 1
ATOM 2503 C CA . GLY A 1 317 ? -1.944 12.537 28.108 1.00 61.81 317 GLY A CA 1
ATOM 2504 C C . GLY A 1 317 ? -0.882 13.590 27.770 1.00 61.81 317 GLY A C 1
ATOM 2505 O O . GLY A 1 317 ? -1.054 14.362 26.831 1.00 61.81 317 GLY A O 1
ATOM 2506 N N . THR A 1 318 ? 0.232 13.603 28.510 1.00 51.56 318 THR A N 1
ATOM 2507 C CA . THR A 1 318 ? 1.357 14.554 28.332 1.00 51.56 318 THR A CA 1
ATOM 2508 C C . THR A 1 318 ? 2.209 14.294 27.086 1.00 51.56 318 THR A C 1
ATOM 2510 O O . THR A 1 318 ? 3.031 15.119 26.707 1.00 51.56 318 THR A O 1
ATOM 2513 N N . ASN A 1 319 ? 2.024 13.146 26.435 1.00 59.66 319 ASN A N 1
ATOM 2514 C CA . ASN A 1 319 ? 2.685 12.762 25.194 1.00 59.66 319 ASN A CA 1
ATOM 2515 C C . ASN A 1 319 ? 1.616 12.222 24.238 1.00 59.66 319 ASN A C 1
ATOM 2517 O O . ASN A 1 319 ? 0.802 11.398 24.654 1.00 59.66 319 ASN A O 1
ATOM 2521 N N . VAL A 1 320 ? 1.631 12.654 22.973 1.00 62.72 320 VAL A N 1
ATOM 2522 C CA . VAL A 1 320 ? 0.626 12.302 21.949 1.00 62.72 320 VAL A CA 1
ATOM 2523 C C . VAL A 1 320 ? 0.434 10.783 21.834 1.00 62.72 320 VAL A C 1
ATOM 2525 O O . VAL A 1 320 ? -0.689 10.293 21.905 1.00 62.72 320 VAL A O 1
ATOM 2528 N N . ARG A 1 321 ? 1.524 10.005 21.829 1.00 66.81 321 ARG A N 1
ATOM 2529 C CA . ARG A 1 321 ? 1.485 8.528 21.783 1.00 66.81 321 ARG A CA 1
ATOM 2530 C C . ARG A 1 321 ? 0.986 7.848 23.052 1.00 66.81 321 ARG A C 1
ATOM 2532 O O . ARG A 1 321 ? 0.742 6.646 23.047 1.00 66.81 321 ARG A O 1
ATOM 2539 N N . ARG A 1 322 ? 0.897 8.588 24.155 1.00 71.75 322 ARG A N 1
ATOM 2540 C CA . ARG A 1 322 ? 0.344 8.126 25.434 1.00 71.75 322 ARG A CA 1
ATOM 2541 C C . ARG A 1 322 ? -1.017 8.759 25.728 1.00 71.75 322 ARG A C 1
ATOM 2543 O O . ARG A 1 322 ? -1.533 8.545 26.823 1.00 71.75 322 ARG A O 1
ATOM 2550 N N . ARG A 1 323 ? -1.603 9.505 24.779 1.00 79.75 323 ARG A N 1
ATOM 2551 C CA . ARG A 1 323 ? -2.992 9.960 24.876 1.00 79.75 323 ARG A CA 1
ATOM 2552 C C . ARG A 1 323 ? -3.912 8.752 24.942 1.00 79.75 323 ARG A C 1
ATOM 2554 O O . ARG A 1 323 ? -3.816 7.845 24.113 1.00 79.75 323 ARG A O 1
ATOM 2561 N N . ARG A 1 324 ? -4.778 8.749 25.952 1.00 88.25 324 ARG A N 1
ATOM 2562 C CA . ARG A 1 324 ? -5.726 7.673 26.226 1.00 88.25 324 ARG A CA 1
ATOM 2563 C C . ARG A 1 324 ? -7.153 8.190 26.138 1.00 88.25 324 ARG A C 1
ATOM 2565 O O . ARG A 1 324 ? -7.497 9.174 26.794 1.00 88.25 324 ARG A O 1
ATOM 2572 N N . LEU A 1 325 ? -7.983 7.488 25.374 1.00 90.50 325 LEU A N 1
ATOM 2573 C CA . LEU A 1 325 ? -9.420 7.715 25.327 1.00 90.50 325 LEU A CA 1
ATOM 2574 C C . LEU A 1 325 ? -10.092 6.855 26.404 1.00 90.50 325 LEU A C 1
ATOM 2576 O O . LEU A 1 325 ? -10.282 5.648 26.254 1.00 90.50 325 LEU A O 1
ATOM 2580 N N . HIS A 1 326 ? -10.400 7.464 27.546 1.00 92.00 326 HIS A N 1
ATOM 2581 C CA . HIS A 1 326 ? -11.037 6.752 28.656 1.00 92.00 326 HIS A CA 1
ATOM 2582 C C . HIS A 1 326 ? -12.513 6.436 28.340 1.00 92.00 326 HIS A C 1
ATOM 2584 O O . HIS A 1 326 ? -13.152 7.242 27.665 1.00 92.00 326 HIS A O 1
ATOM 2590 N N . PRO A 1 327 ? -13.090 5.329 28.858 1.00 93.62 327 PRO A N 1
ATOM 2591 C CA . PRO A 1 327 ? -14.476 4.934 28.568 1.00 93.62 327 PRO A CA 1
ATOM 2592 C C . PRO A 1 327 ? -15.505 6.044 28.792 1.00 93.62 327 PRO A C 1
ATOM 2594 O O . PRO A 1 327 ? -16.382 6.231 27.959 1.00 93.62 327 PRO A O 1
ATOM 2597 N N . VAL A 1 328 ? -15.337 6.842 29.853 1.00 92.75 328 VAL A N 1
ATOM 2598 C CA . VAL A 1 328 ? -16.204 7.990 30.172 1.00 92.75 328 VAL A CA 1
ATOM 2599 C C . VAL A 1 328 ? -16.236 9.022 29.036 1.00 92.75 328 VAL A C 1
ATOM 2601 O O . VAL A 1 328 ? -17.290 9.567 28.734 1.00 92.75 328 VAL A O 1
ATOM 2604 N N . ALA A 1 329 ? -15.107 9.263 28.362 1.00 91.94 329 ALA A N 1
ATOM 2605 C CA . ALA A 1 329 ? -15.046 10.191 27.233 1.00 91.94 329 ALA A CA 1
ATOM 2606 C C . ALA A 1 329 ? -15.778 9.651 25.994 1.00 91.94 329 ALA A C 1
ATOM 2608 O O . ALA A 1 329 ? -16.403 10.426 25.277 1.00 91.94 329 ALA A O 1
ATOM 2609 N N . ILE A 1 330 ? -15.746 8.331 25.768 1.00 93.38 330 ILE A N 1
ATOM 2610 C CA . ILE A 1 330 ? -16.582 7.689 24.746 1.00 93.38 330 ILE A CA 1
ATOM 2611 C C . ILE A 1 330 ? -18.056 7.753 25.144 1.00 93.38 330 ILE A C 1
ATOM 2613 O O . ILE A 1 330 ? -18.860 8.166 24.325 1.00 93.38 330 ILE A O 1
ATOM 2617 N N . GLN A 1 331 ? -18.418 7.446 26.393 1.00 95.00 331 GLN A N 1
ATOM 2618 C CA . GLN A 1 331 ? -19.807 7.500 26.871 1.00 95.00 331 GLN A CA 1
ATOM 2619 C C . GLN A 1 331 ? -20.434 8.896 26.735 1.00 95.00 331 GLN A C 1
ATOM 2621 O O . GLN A 1 331 ? -21.610 9.000 26.393 1.00 95.00 331 GLN A O 1
ATOM 2626 N N . GLU A 1 332 ? -19.657 9.956 26.951 1.00 94.56 332 GLU A N 1
ATOM 2627 C CA . GLU A 1 332 ? -20.087 11.348 26.769 1.00 94.56 332 GLU A CA 1
ATOM 2628 C C . GLU A 1 332 ? -20.037 11.828 25.306 1.00 94.56 332 GLU A C 1
ATOM 2630 O O . GLU A 1 332 ? -20.588 12.884 24.989 1.00 94.56 332 GLU A O 1
ATOM 2635 N N . HIS A 1 333 ? -19.424 11.066 24.392 1.00 93.81 333 HIS A N 1
ATOM 2636 C CA . HIS A 1 333 ? -19.351 11.428 22.979 1.00 93.81 333 HIS A CA 1
ATOM 2637 C C . HIS A 1 333 ? -20.752 11.507 22.362 1.00 93.81 333 HIS A C 1
ATOM 2639 O O . HIS A 1 333 ? -21.563 10.589 22.496 1.00 93.81 333 HIS A O 1
ATOM 2645 N N . LEU A 1 334 ? -21.035 12.606 21.662 1.00 94.38 334 LEU A N 1
ATOM 2646 C CA . LEU A 1 334 ? -22.302 12.799 20.966 1.00 94.38 334 LEU A CA 1
ATOM 2647 C C . LEU A 1 334 ? -22.251 12.149 19.584 1.00 94.38 334 LEU A C 1
ATOM 2649 O O . LEU A 1 334 ? -21.442 12.559 18.754 1.00 94.38 334 LEU A O 1
ATOM 2653 N N . ILE A 1 335 ? -23.168 11.228 19.306 1.00 94.94 335 ILE A N 1
ATOM 2654 C CA . ILE A 1 335 ? -23.371 10.574 18.005 1.00 94.94 335 ILE A CA 1
ATOM 2655 C C . ILE A 1 335 ? -24.767 10.933 17.459 1.00 94.94 335 ILE A C 1
ATOM 2657 O O . ILE A 1 335 ? -25.702 11.056 18.257 1.00 94.94 335 ILE A O 1
ATOM 2661 N N . PRO A 1 336 ? -24.947 11.153 16.143 1.00 95.88 336 PRO A N 1
ATOM 2662 C CA . PRO A 1 336 ? -26.277 11.275 15.546 1.00 95.88 336 PRO A CA 1
ATOM 2663 C C . PRO A 1 336 ? -27.103 10.002 15.750 1.00 95.88 336 PRO A C 1
ATOM 2665 O O . PRO A 1 336 ? -26.583 8.896 15.625 1.00 95.88 336 PRO A O 1
ATOM 2668 N N . LEU A 1 337 ? -28.394 10.161 16.035 1.00 97.00 337 LEU A N 1
ATOM 2669 C CA . LEU A 1 337 ? -29.362 9.072 16.106 1.00 97.00 337 LEU A CA 1
ATOM 2670 C C . LEU A 1 337 ? -30.364 9.206 14.945 1.00 97.00 337 LEU A C 1
ATOM 2672 O O . LEU A 1 337 ? -31.416 9.827 15.121 1.00 97.00 337 LEU A O 1
ATOM 2676 N N . PRO A 1 338 ? -30.044 8.669 13.751 1.00 97.00 338 PRO A N 1
ATOM 2677 C CA . PRO A 1 338 ? -30.999 8.587 12.650 1.00 97.00 338 PRO A CA 1
ATOM 2678 C C . PRO A 1 338 ? -32.221 7.723 13.026 1.00 97.00 338 PRO A C 1
ATOM 2680 O O . PRO A 1 338 ? -32.096 6.807 13.851 1.00 97.00 338 PRO A O 1
ATOM 2683 N N . PRO A 1 339 ? -33.403 7.973 12.428 1.00 96.31 339 PRO A N 1
ATOM 2684 C CA . PRO A 1 339 ? -34.589 7.138 12.624 1.00 96.31 339 PRO A CA 1
ATOM 2685 C C . PRO A 1 339 ? -34.354 5.723 12.079 1.00 96.31 339 PRO A C 1
ATOM 2687 O O . PRO A 1 339 ? -33.512 5.526 11.203 1.00 96.31 339 PRO A O 1
ATOM 2690 N N . LYS A 1 340 ? -35.112 4.731 12.571 1.00 95.81 340 LYS A N 1
ATOM 2691 C CA . LYS A 1 340 ? -34.897 3.313 12.226 1.00 95.81 340 LYS A CA 1
ATOM 2692 C C . LYS A 1 340 ? -34.878 3.043 10.717 1.00 95.81 340 LYS A C 1
ATOM 2694 O O . LYS A 1 340 ? -33.939 2.409 10.261 1.00 95.81 340 LYS A O 1
ATOM 2699 N N . SER A 1 341 ? -35.774 3.657 9.944 1.00 96.06 341 SER A N 1
ATOM 2700 C CA . SER A 1 341 ? -35.776 3.571 8.473 1.00 96.06 341 SER A CA 1
ATOM 2701 C C . SER A 1 341 ? -34.458 4.010 7.816 1.00 96.06 341 SER A C 1
ATOM 2703 O O . SER A 1 341 ? -34.006 3.391 6.861 1.00 96.06 341 SER A O 1
ATOM 2705 N N . THR A 1 342 ? -33.801 5.050 8.333 1.00 96.38 342 THR A N 1
ATOM 2706 C CA . THR A 1 342 ? -32.475 5.481 7.863 1.00 96.38 342 THR A CA 1
ATOM 2707 C C . THR A 1 342 ? -31.370 4.549 8.370 1.00 96.38 342 THR A C 1
ATOM 2709 O O . THR A 1 342 ? -30.404 4.301 7.651 1.00 96.38 342 THR A O 1
ATOM 2712 N N . GLN A 1 343 ? -31.511 3.987 9.577 1.00 96.75 343 GLN A N 1
ATOM 2713 C CA . GLN A 1 343 ? -30.592 2.961 10.084 1.00 96.75 343 GLN A CA 1
ATOM 2714 C C . GLN A 1 343 ? -30.640 1.674 9.246 1.00 96.75 343 GLN A C 1
ATOM 2716 O O . GLN A 1 343 ? -29.594 1.068 9.036 1.00 96.75 343 GLN A O 1
ATOM 2721 N N . ASP A 1 344 ? -31.818 1.268 8.761 1.00 95.44 344 ASP A N 1
ATOM 2722 C CA . ASP A 1 344 ? -31.986 0.105 7.883 1.00 95.44 344 ASP A CA 1
ATOM 2723 C C . ASP A 1 344 ? -31.207 0.285 6.569 1.00 95.44 344 ASP A C 1
ATOM 2725 O O . ASP A 1 344 ? -30.426 -0.594 6.208 1.00 95.44 344 ASP A O 1
ATOM 2729 N N . ILE A 1 345 ? -31.321 1.457 5.925 1.00 94.88 345 ILE A N 1
ATOM 2730 C CA . ILE A 1 345 ? -30.564 1.802 4.705 1.00 94.88 345 ILE A CA 1
ATOM 2731 C C . ILE A 1 345 ? -29.051 1.798 4.978 1.00 94.88 345 ILE A C 1
ATOM 2733 O O . ILE A 1 345 ? -28.279 1.230 4.211 1.00 94.88 345 ILE A O 1
ATOM 2737 N N . ILE A 1 346 ? -28.600 2.401 6.086 1.00 94.06 346 ILE A N 1
ATOM 2738 C CA . ILE A 1 346 ? -27.170 2.407 6.444 1.00 94.06 346 ILE A CA 1
ATOM 2739 C C . ILE A 1 346 ? -26.664 0.980 6.706 1.00 94.06 346 ILE A C 1
ATOM 2741 O O . ILE A 1 346 ? -25.554 0.658 6.291 1.00 94.06 346 ILE A O 1
ATOM 2745 N N . ARG A 1 347 ? -27.460 0.114 7.351 1.00 91.56 347 ARG A N 1
ATOM 2746 C CA . ARG A 1 347 ? -27.111 -1.298 7.593 1.00 91.56 347 ARG A CA 1
ATOM 2747 C C . ARG A 1 347 ? -26.983 -2.086 6.287 1.00 91.56 347 ARG A C 1
ATOM 2749 O O . ARG A 1 347 ? -26.063 -2.886 6.161 1.00 91.56 347 ARG A O 1
ATOM 2756 N N . GLU A 1 348 ? -27.871 -1.848 5.324 1.00 90.00 348 GLU A N 1
ATOM 2757 C CA . GLU A 1 348 ? -27.807 -2.456 3.991 1.00 90.00 348 GLU A CA 1
ATOM 2758 C C . GLU A 1 348 ? -26.540 -2.019 3.235 1.00 90.00 348 GLU A C 1
ATOM 2760 O O . GLU A 1 348 ? -25.769 -2.863 2.779 1.00 90.00 348 GLU A O 1
ATOM 2765 N N . LEU A 1 349 ? -26.243 -0.713 3.209 1.00 89.12 349 LEU A N 1
ATOM 2766 C CA . LEU A 1 349 ? -25.018 -0.173 2.600 1.00 89.12 349 LEU A CA 1
ATOM 2767 C C . LEU A 1 349 ? -23.732 -0.652 3.305 1.00 89.12 349 LEU A C 1
ATOM 2769 O O . LEU A 1 349 ? -22.700 -0.835 2.657 1.00 89.12 349 LEU A O 1
ATOM 2773 N N . ALA A 1 350 ? -23.783 -0.882 4.619 1.00 85.88 350 ALA A N 1
ATOM 2774 C CA . ALA A 1 350 ? -22.668 -1.379 5.427 1.00 85.88 350 ALA A CA 1
ATOM 2775 C C . ALA A 1 350 ? -22.438 -2.901 5.328 1.00 85.88 350 ALA A C 1
ATOM 2777 O O . ALA A 1 350 ? -21.503 -3.405 5.953 1.00 85.88 350 ALA A O 1
ATOM 2778 N N . CYS A 1 351 ? -23.278 -3.640 4.593 1.00 78.38 351 CYS A N 1
ATOM 2779 C CA . CYS A 1 351 ? -23.267 -5.101 4.593 1.00 78.38 351 CYS A CA 1
ATOM 2780 C C . CYS A 1 351 ? -21.890 -5.692 4.228 1.00 78.38 351 CYS A C 1
ATOM 2782 O O . CYS A 1 351 ? -21.222 -5.250 3.288 1.00 78.38 351 CYS A O 1
ATOM 2784 N N . SER A 1 352 ? -21.489 -6.749 4.947 1.00 70.81 352 SER A N 1
ATOM 2785 C CA . SER A 1 352 ? -20.241 -7.488 4.704 1.00 70.81 352 SER A CA 1
ATOM 2786 C C . SER A 1 352 ? -20.125 -8.017 3.280 1.00 70.81 352 SER A C 1
ATOM 2788 O O . SER A 1 352 ? -19.020 -8.129 2.754 1.00 70.81 352 SER A O 1
ATOM 2790 N N . ASP A 1 353 ? -21.258 -8.335 2.665 1.00 73.12 353 ASP A N 1
ATOM 2791 C CA . ASP A 1 353 ? -21.306 -9.014 1.376 1.00 73.12 353 ASP A CA 1
ATOM 2792 C C . ASP A 1 353 ? -20.900 -8.059 0.249 1.00 73.12 353 ASP A C 1
ATOM 2794 O O . ASP A 1 353 ? -20.202 -8.469 -0.672 1.00 73.12 353 ASP A O 1
ATOM 2798 N N . PHE A 1 354 ? -21.193 -6.758 0.383 1.00 74.12 354 PHE A N 1
ATOM 2799 C CA . PHE A 1 354 ? -20.682 -5.734 -0.532 1.00 74.12 354 PHE A CA 1
ATOM 2800 C C . PHE A 1 354 ? -19.148 -5.657 -0.494 1.00 74.12 354 PHE A C 1
ATOM 2802 O O . PHE A 1 354 ? -18.498 -5.610 -1.536 1.00 74.12 354 PHE A O 1
ATOM 2809 N N . ASN A 1 355 ? -18.557 -5.677 0.707 1.00 74.62 355 ASN A N 1
ATOM 2810 C CA . ASN A 1 355 ? -17.100 -5.631 0.861 1.00 74.62 355 ASN A CA 1
ATOM 2811 C C . ASN A 1 355 ? -16.444 -6.892 0.269 1.00 74.62 355 ASN A C 1
ATOM 2813 O O . ASN A 1 355 ? -15.440 -6.781 -0.430 1.00 74.62 355 ASN A O 1
ATOM 2817 N N . LYS A 1 356 ? -17.036 -8.075 0.496 1.00 76.81 356 LYS A N 1
ATOM 2818 C CA . LYS A 1 356 ? -16.562 -9.346 -0.078 1.00 76.81 356 LYS A CA 1
ATOM 2819 C C . LYS A 1 356 ? -16.622 -9.340 -1.604 1.00 76.81 356 LYS A C 1
ATOM 2821 O O . LYS A 1 356 ? -15.598 -9.585 -2.230 1.00 76.81 356 LYS A O 1
ATOM 2826 N N . LEU A 1 357 ? -17.761 -8.959 -2.186 1.00 81.12 357 LEU A N 1
ATOM 2827 C CA . LEU A 1 357 ? -17.930 -8.830 -3.638 1.00 81.12 357 LEU A CA 1
ATOM 2828 C C . LEU A 1 357 ? -16.923 -7.843 -4.249 1.00 81.12 357 LEU A C 1
ATOM 2830 O O . LEU A 1 357 ? -16.381 -8.099 -5.323 1.00 81.12 357 LEU A O 1
ATOM 2834 N N . GLN A 1 358 ? -16.634 -6.732 -3.562 1.00 79.25 358 GLN A N 1
ATOM 2835 C CA . GLN A 1 358 ? -15.623 -5.772 -4.007 1.00 79.25 358 GLN A CA 1
ATOM 2836 C C . GLN A 1 358 ? -14.202 -6.365 -3.963 1.00 79.25 358 GLN A C 1
ATOM 2838 O O . GLN A 1 358 ? -13.452 -6.213 -4.926 1.00 79.25 358 GLN A O 1
ATOM 2843 N N . GLU A 1 359 ? -13.829 -7.068 -2.889 1.00 79.81 359 GLU A N 1
ATOM 2844 C CA . GLU A 1 359 ? -12.526 -7.739 -2.786 1.00 79.81 359 GLU A CA 1
ATOM 2845 C C . GLU A 1 359 ? -12.359 -8.892 -3.788 1.00 79.81 359 GLU A C 1
ATOM 2847 O O . GLU A 1 359 ? -11.268 -9.091 -4.321 1.00 79.81 359 GLU A O 1
ATOM 2852 N N . GLU A 1 360 ? -13.412 -9.673 -4.025 1.00 85.12 360 GLU A N 1
ATOM 2853 C CA . GLU A 1 360 ? -13.446 -10.763 -5.006 1.00 85.12 360 GLU A CA 1
ATOM 2854 C C . GLU A 1 360 ? -13.295 -10.207 -6.423 1.00 85.12 360 GLU A C 1
ATOM 2856 O O . GLU A 1 360 ? -12.364 -10.588 -7.134 1.00 85.12 360 GLU A O 1
ATOM 2861 N N . SER A 1 361 ? -14.106 -9.213 -6.791 1.00 83.94 361 SER A N 1
ATOM 2862 C CA . SER A 1 361 ? -14.026 -8.582 -8.108 1.00 83.94 361 SER A CA 1
ATOM 2863 C C . SER A 1 361 ? -12.689 -7.862 -8.336 1.00 83.94 361 SER A C 1
ATOM 2865 O O . SER A 1 361 ? -12.153 -7.902 -9.444 1.00 83.94 361 SER A O 1
ATOM 2867 N N . GLN A 1 362 ? -12.075 -7.265 -7.304 1.00 78.75 362 GLN A N 1
ATOM 2868 C CA . GLN A 1 362 ? -10.719 -6.720 -7.431 1.00 78.75 362 GLN A CA 1
ATOM 2869 C C . GLN A 1 362 ? -9.684 -7.824 -7.716 1.00 78.75 362 GLN A C 1
ATOM 2871 O O . GLN A 1 362 ? -8.842 -7.645 -8.598 1.00 78.75 362 GLN A O 1
ATOM 2876 N N . LYS A 1 363 ? -9.747 -8.972 -7.022 1.00 81.50 363 LYS A N 1
ATOM 2877 C CA . LYS A 1 363 ? -8.843 -10.116 -7.266 1.00 81.50 363 LYS A CA 1
ATOM 2878 C C . LYS A 1 363 ? -8.994 -10.653 -8.692 1.00 81.50 363 LYS A C 1
ATOM 2880 O O . LYS A 1 363 ? -7.988 -10.909 -9.349 1.00 81.50 363 LYS A O 1
ATOM 2885 N N . GLU A 1 364 ? -10.223 -10.763 -9.195 1.00 85.31 364 GLU A N 1
ATOM 2886 C CA . GLU A 1 364 ? -10.500 -11.162 -10.583 1.00 85.31 364 GLU A CA 1
ATOM 2887 C C . GLU A 1 364 ? -9.917 -10.163 -11.595 1.00 85.31 364 GLU A C 1
ATOM 2889 O O . GLU A 1 364 ? -9.220 -10.560 -12.531 1.00 85.31 364 GLU A O 1
ATOM 2894 N N . LEU A 1 365 ? -10.118 -8.857 -11.381 1.00 82.12 365 LEU A N 1
ATOM 2895 C CA . LEU A 1 365 ? -9.560 -7.802 -12.234 1.00 82.12 365 LEU A CA 1
ATOM 2896 C C . LEU A 1 365 ? -8.027 -7.737 -12.190 1.00 82.12 365 LEU A C 1
ATOM 2898 O O . LEU A 1 365 ? -7.410 -7.293 -13.159 1.00 82.12 365 LEU A O 1
ATOM 2902 N N . GLU A 1 366 ? -7.389 -8.127 -11.087 1.00 79.94 366 GLU A N 1
ATOM 2903 C CA . GLU A 1 366 ? -5.929 -8.257 -10.986 1.00 79.94 366 GLU A CA 1
ATOM 2904 C C . GLU A 1 366 ? -5.407 -9.524 -11.688 1.00 79.94 366 GLU A C 1
ATOM 2906 O O . GLU A 1 366 ? -4.343 -9.477 -12.309 1.00 79.94 366 GLU A O 1
ATOM 2911 N N . ALA A 1 367 ? -6.171 -10.622 -11.664 1.00 85.12 367 ALA A N 1
ATOM 2912 C CA . ALA A 1 367 ? -5.817 -11.897 -12.291 1.00 85.12 367 ALA A CA 1
ATOM 2913 C C . ALA A 1 367 ? -6.091 -11.968 -13.808 1.00 85.12 367 ALA A C 1
ATOM 2915 O O . ALA A 1 367 ? -5.426 -12.741 -14.500 1.00 85.12 367 ALA A O 1
ATOM 2916 N N . LEU A 1 368 ? -7.023 -11.162 -14.338 1.00 87.56 368 LEU A N 1
ATOM 2917 C CA . LEU A 1 368 ? -7.474 -11.206 -15.739 1.00 87.56 368 LEU A CA 1
ATOM 2918 C C . LEU A 1 368 ? -6.321 -11.176 -16.755 1.00 87.56 368 LEU A C 1
ATOM 2920 O O . LEU A 1 368 ? -6.237 -12.033 -17.632 1.00 87.56 368 LEU A O 1
ATOM 2924 N N . ILE A 1 369 ? -5.422 -10.197 -16.640 1.00 88.50 369 ILE A N 1
ATOM 2925 C CA . ILE A 1 369 ? -4.338 -9.991 -17.612 1.00 88.50 369 ILE A CA 1
ATOM 2926 C C . ILE A 1 369 ? -3.272 -11.101 -17.530 1.00 88.50 369 ILE A C 1
ATOM 2928 O O . ILE A 1 369 ? -2.947 -11.659 -18.579 1.00 88.50 369 ILE A O 1
ATOM 2932 N N . PRO A 1 370 ? -2.771 -11.503 -16.341 1.00 85.00 370 PRO A N 1
ATOM 2933 C CA . PRO A 1 370 ? -1.959 -12.713 -16.201 1.00 85.00 370 PRO A CA 1
ATOM 2934 C C . PRO A 1 370 ? -2.604 -13.970 -16.805 1.00 85.00 370 PRO A C 1
ATOM 2936 O O . PRO A 1 370 ? -1.930 -14.708 -17.521 1.00 85.00 370 PRO A O 1
ATOM 2939 N N . ALA A 1 371 ? -3.903 -14.192 -16.569 1.00 86.69 371 ALA A N 1
ATOM 2940 C CA . ALA A 1 371 ? -4.623 -15.353 -17.091 1.00 86.69 371 ALA A CA 1
ATOM 2941 C C . ALA A 1 371 ? -4.729 -15.332 -18.625 1.00 86.69 371 ALA A C 1
ATOM 2943 O O . ALA A 1 371 ? -4.436 -16.338 -19.269 1.00 86.69 371 ALA A O 1
ATOM 2944 N N . MET A 1 372 ? -5.067 -14.182 -19.221 1.00 90.25 372 MET A N 1
ATOM 2945 C CA . MET A 1 372 ? -5.108 -14.018 -20.678 1.00 90.25 372 MET A CA 1
ATOM 2946 C C . MET A 1 372 ? -3.731 -14.213 -21.320 1.00 90.25 372 MET A C 1
ATOM 2948 O O . MET A 1 372 ? -3.630 -14.869 -22.352 1.00 90.25 372 MET A O 1
ATOM 2952 N N . LEU A 1 373 ? -2.663 -13.684 -20.716 1.00 88.94 373 LEU A N 1
ATOM 2953 C CA . LEU A 1 373 ? -1.300 -13.880 -21.215 1.00 88.94 373 LEU A CA 1
ATOM 2954 C C . LEU A 1 373 ? -0.901 -15.363 -21.180 1.00 88.94 373 LEU A C 1
ATOM 2956 O O . LEU A 1 373 ? -0.438 -15.890 -22.189 1.00 88.94 373 LEU A O 1
ATOM 2960 N N . HIS A 1 374 ? -1.148 -16.061 -20.070 1.00 86.75 374 HIS A N 1
ATOM 2961 C CA . HIS A 1 374 ? -0.913 -17.504 -19.968 1.00 86.75 374 HIS A CA 1
ATOM 2962 C C . HIS A 1 374 ? -1.749 -18.293 -20.998 1.00 86.75 374 HIS A C 1
ATOM 2964 O O . HIS A 1 374 ? -1.230 -19.177 -21.677 1.00 86.75 374 HIS A O 1
ATOM 2970 N N . GLU A 1 375 ? -3.037 -17.974 -21.170 1.00 87.06 375 GLU A N 1
ATOM 2971 C CA . GLU A 1 375 ? -3.910 -18.639 -22.149 1.00 87.06 375 GLU A CA 1
ATOM 2972 C C . GLU A 1 375 ? -3.439 -18.448 -23.600 1.00 87.06 375 GLU A C 1
ATOM 2974 O O . GLU A 1 375 ? -3.467 -19.402 -24.381 1.00 87.06 375 GLU A O 1
ATOM 2979 N N . ILE A 1 376 ? -2.999 -17.237 -23.953 1.00 88.69 376 ILE A N 1
ATOM 2980 C CA . ILE A 1 376 ? -2.550 -16.877 -25.304 1.00 88.69 376 ILE A CA 1
ATOM 2981 C C . ILE A 1 376 ? -1.184 -17.500 -25.617 1.00 88.69 376 ILE A C 1
ATOM 2983 O O . ILE A 1 376 ? -1.008 -18.056 -26.701 1.00 88.69 376 ILE A O 1
ATOM 2987 N N . PHE A 1 377 ? -0.223 -17.420 -24.691 1.00 84.81 377 PHE A N 1
ATOM 2988 C CA . PHE A 1 377 ? 1.166 -17.799 -24.957 1.00 84.81 377 PHE A CA 1
ATOM 2989 C C . PHE A 1 377 ? 1.505 -19.254 -24.583 1.00 84.81 377 PHE A C 1
ATOM 2991 O O . PHE A 1 377 ? 2.234 -19.897 -25.335 1.00 84.81 377 PHE A O 1
ATOM 2998 N N . GLU A 1 378 ? 0.967 -19.821 -23.495 1.00 71.69 378 GLU A N 1
ATOM 2999 C CA . GLU A 1 378 ? 1.386 -21.157 -23.015 1.00 71.69 378 GLU A CA 1
ATOM 3000 C C . GLU A 1 378 ? 0.578 -22.323 -23.610 1.00 71.69 378 GLU A C 1
ATOM 3002 O O . GLU A 1 378 ? 1.091 -23.436 -23.735 1.00 71.69 378 GLU A O 1
ATOM 3007 N N . ARG A 1 379 ? -0.641 -22.085 -24.125 1.00 62.66 379 ARG A N 1
ATOM 3008 C CA . ARG A 1 379 ? -1.373 -23.108 -24.909 1.00 62.66 379 ARG A CA 1
ATOM 3009 C C . ARG A 1 379 ? -0.665 -23.520 -26.211 1.00 62.66 379 ARG A C 1
ATOM 3011 O O . ARG A 1 379 ? -1.098 -24.478 -26.846 1.00 62.66 379 ARG A O 1
ATOM 3018 N N . GLN A 1 380 ? 0.389 -22.810 -26.618 1.00 55.66 380 GLN A N 1
ATOM 3019 C CA . GLN A 1 380 ? 1.128 -23.043 -27.864 1.00 55.66 380 GLN A CA 1
ATOM 3020 C C . GLN A 1 380 ? 2.513 -23.692 -27.653 1.00 55.66 380 GLN A C 1
ATOM 3022 O O . GLN A 1 380 ? 3.141 -24.080 -28.634 1.00 55.66 380 GLN A O 1
ATOM 3027 N N . THR A 1 381 ? 3.006 -23.836 -26.413 1.00 46.97 381 THR A N 1
ATOM 3028 C CA . THR A 1 381 ? 4.420 -24.181 -26.114 1.00 46.97 381 THR A CA 1
ATOM 3029 C C . THR A 1 381 ? 4.650 -25.593 -25.550 1.00 46.97 381 THR A C 1
ATOM 3031 O O . THR A 1 381 ? 5.728 -25.893 -25.041 1.00 46.97 381 THR A O 1
ATOM 3034 N N . SER A 1 382 ? 3.668 -26.496 -25.637 1.00 35.53 382 SER A N 1
ATOM 3035 C CA . SER A 1 382 ? 3.713 -27.828 -25.002 1.00 35.53 382 SER A CA 1
ATOM 3036 C C . SER A 1 382 ? 4.647 -28.861 -25.677 1.00 35.53 382 SER A C 1
ATOM 3038 O O . SER A 1 382 ? 4.174 -29.860 -26.214 1.00 35.53 382 SER A O 1
ATOM 3040 N N . THR A 1 383 ? 5.971 -28.678 -25.575 1.00 28.73 383 THR A N 1
ATOM 3041 C CA . THR A 1 383 ? 7.009 -29.729 -25.746 1.00 28.73 383 THR A CA 1
ATOM 3042 C C . THR A 1 383 ? 8.271 -29.395 -24.920 1.00 28.73 383 THR A C 1
ATOM 3044 O O . THR A 1 383 ? 8.790 -28.293 -25.091 1.00 28.73 383 THR A O 1
ATOM 3047 N N . PRO A 1 384 ? 8.802 -30.292 -24.056 1.00 33.41 384 PRO A N 1
ATOM 3048 C CA . PRO A 1 384 ? 9.862 -29.943 -23.093 1.00 33.41 384 PRO A CA 1
ATOM 3049 C C . PRO A 1 384 ? 11.279 -30.458 -23.437 1.00 33.41 384 PRO A C 1
ATOM 3051 O O . PRO A 1 384 ? 11.433 -31.615 -23.815 1.00 33.41 384 PRO A O 1
ATOM 3054 N N . HIS A 1 385 ? 12.319 -29.655 -23.157 1.00 27.08 385 HIS A N 1
ATOM 3055 C CA . HIS A 1 385 ? 13.695 -30.111 -22.850 1.00 27.08 385 HIS A CA 1
ATOM 3056 C C . HIS A 1 385 ? 14.416 -29.073 -21.955 1.00 27.08 385 HIS A C 1
ATOM 3058 O O . HIS A 1 385 ? 14.462 -27.904 -22.313 1.00 27.08 385 HIS A O 1
ATOM 3064 N N . THR A 1 386 ? 14.750 -29.349 -20.685 1.00 26.53 386 THR A N 1
ATOM 3065 C CA . THR A 1 386 ? 15.896 -30.107 -20.104 1.00 26.53 386 THR A CA 1
ATOM 3066 C C . THR A 1 386 ? 17.261 -29.383 -20.147 1.00 26.53 386 THR A C 1
ATOM 3068 O O . THR A 1 386 ? 17.911 -29.314 -21.184 1.00 26.53 386 THR A O 1
ATOM 3071 N N . THR A 1 387 ? 17.714 -28.907 -18.979 1.00 25.16 387 THR A N 1
ATOM 3072 C CA . THR A 1 387 ? 19.017 -28.261 -18.688 1.00 25.16 387 THR A CA 1
ATOM 3073 C C . THR A 1 387 ? 20.161 -29.268 -18.469 1.00 25.16 387 THR A C 1
ATOM 3075 O O . THR A 1 387 ? 19.894 -30.429 -18.154 1.00 25.16 387 THR A O 1
ATOM 3078 N N . PRO A 1 388 ? 21.436 -28.824 -18.532 1.00 26.91 388 PRO A N 1
ATOM 3079 C CA . PRO A 1 388 ? 22.343 -29.106 -17.404 1.00 26.91 388 PRO A CA 1
ATOM 3080 C C . PRO A 1 388 ? 23.355 -27.990 -17.027 1.00 26.91 388 PRO A C 1
ATOM 3082 O O . PRO A 1 388 ? 23.639 -27.069 -17.788 1.00 26.91 388 PRO A O 1
ATOM 3085 N N . GLU A 1 389 ? 23.900 -28.125 -15.814 1.00 22.98 389 GLU A N 1
ATOM 3086 C CA . GLU A 1 389 ? 24.914 -27.297 -15.123 1.00 22.98 389 GLU A CA 1
ATOM 3087 C C . GLU A 1 389 ? 26.357 -27.559 -15.655 1.00 22.98 389 GLU A C 1
ATOM 3089 O O . GLU A 1 389 ? 26.586 -28.550 -16.342 1.00 22.98 389 GLU A O 1
ATOM 3094 N N . THR A 1 390 ? 27.426 -26.784 -15.390 1.00 23.05 390 THR A N 1
ATOM 3095 C CA . THR A 1 390 ? 28.125 -26.617 -14.084 1.00 23.05 390 THR A CA 1
ATOM 3096 C C . THR A 1 390 ? 29.397 -25.729 -14.202 1.00 23.05 390 THR A C 1
ATOM 3098 O O . THR A 1 390 ? 29.940 -25.555 -15.289 1.00 23.05 390 THR A O 1
ATOM 3101 N N . SER A 1 391 ? 29.958 -25.331 -13.042 1.00 22.91 391 SER A N 1
ATOM 3102 C CA . SER A 1 391 ? 31.413 -25.318 -12.716 1.00 22.91 391 SER A CA 1
ATOM 3103 C C . SER A 1 391 ? 32.150 -23.981 -12.448 1.00 22.91 391 SER A C 1
ATOM 3105 O O . SER A 1 391 ? 31.998 -22.967 -13.116 1.00 22.91 391 SER A O 1
ATOM 3107 N N . SER A 1 392 ? 32.982 -24.053 -11.407 1.00 22.70 392 SER A N 1
ATOM 3108 C CA . SER A 1 392 ? 33.660 -23.046 -10.570 1.00 22.70 392 SER A CA 1
ATOM 3109 C C . SER A 1 392 ? 35.039 -22.533 -11.030 1.00 22.70 392 SER A C 1
ATOM 3111 O O . SER A 1 392 ? 35.764 -23.282 -11.677 1.00 22.70 392 SER A O 1
ATOM 3113 N N . ALA A 1 393 ? 35.494 -21.387 -10.481 1.00 21.52 393 ALA A N 1
ATOM 3114 C CA . ALA A 1 393 ? 36.873 -21.190 -9.964 1.00 21.52 393 ALA A CA 1
ATOM 3115 C C . ALA A 1 393 ? 37.017 -19.918 -9.077 1.00 21.52 393 ALA A C 1
ATOM 3117 O O . ALA A 1 393 ? 36.227 -18.983 -9.197 1.00 21.52 393 ALA A O 1
ATOM 3118 N N . THR A 1 394 ? 38.044 -19.869 -8.210 1.00 23.83 394 THR A N 1
ATOM 3119 C CA . THR A 1 394 ? 38.233 -18.870 -7.122 1.00 23.83 394 THR A CA 1
ATOM 3120 C C . THR A 1 394 ? 39.633 -18.231 -7.137 1.00 23.83 394 THR A C 1
ATOM 3122 O O . THR A 1 394 ? 40.609 -18.963 -7.269 1.00 23.83 394 THR A O 1
ATOM 3125 N N . VAL A 1 395 ? 39.767 -16.913 -6.885 1.00 22.97 395 VAL A N 1
ATOM 3126 C CA . VAL A 1 395 ? 41.045 -16.229 -6.529 1.00 22.97 395 VAL A CA 1
ATOM 3127 C C . VAL A 1 395 ? 40.795 -15.087 -5.513 1.00 22.97 395 VAL A C 1
ATOM 3129 O O . VAL A 1 395 ? 39.722 -14.488 -5.511 1.00 22.97 395 VAL A O 1
ATOM 3132 N N . VAL A 1 396 ? 41.767 -14.789 -4.632 1.00 23.58 396 VAL A N 1
ATOM 3133 C CA . VAL A 1 396 ? 41.674 -13.845 -3.486 1.00 23.58 396 VAL A CA 1
ATOM 3134 C C . VAL A 1 396 ? 42.899 -12.904 -3.408 1.00 23.58 396 VAL A C 1
ATOM 3136 O O . VAL A 1 396 ? 43.978 -13.317 -3.817 1.00 23.58 396 VAL A O 1
ATOM 3139 N N . GLN A 1 397 ? 42.720 -11.720 -2.775 1.00 23.83 397 GLN A N 1
ATOM 3140 C CA . GLN A 1 397 ? 43.687 -10.728 -2.202 1.00 23.83 397 GLN A CA 1
ATOM 3141 C C . GLN A 1 397 ? 43.675 -9.342 -2.891 1.00 23.83 397 GLN A C 1
ATOM 3143 O O . GLN A 1 397 ? 43.496 -9.277 -4.099 1.00 23.83 397 GLN A O 1
ATOM 3148 N N . ARG A 1 398 ? 43.875 -8.182 -2.228 1.00 21.56 398 ARG A N 1
ATOM 3149 C CA . ARG A 1 398 ? 43.834 -7.737 -0.799 1.00 21.56 398 ARG A CA 1
ATOM 3150 C C . ARG A 1 398 ? 43.448 -6.213 -0.788 1.00 21.56 398 ARG A C 1
ATOM 3152 O O . ARG A 1 398 ? 43.181 -5.690 -1.868 1.00 21.56 398 ARG A O 1
ATOM 3159 N N . PRO A 1 399 ? 43.298 -5.497 0.353 1.00 27.11 399 PRO A N 1
ATOM 3160 C CA . PRO A 1 399 ? 42.367 -4.363 0.435 1.00 27.11 399 PRO A CA 1
ATOM 3161 C C . PRO A 1 399 ? 42.943 -3.001 0.025 1.00 27.11 399 PRO A C 1
ATOM 3163 O O . PRO A 1 399 ? 44.112 -2.704 0.254 1.00 27.11 399 PRO A O 1
ATOM 3166 N N . VAL A 1 400 ? 42.050 -2.134 -0.456 1.00 23.34 400 VAL A N 1
ATOM 3167 C CA . VAL A 1 400 ? 42.210 -0.674 -0.457 1.00 23.34 400 VAL A CA 1
ATOM 3168 C C . VAL A 1 400 ? 41.032 -0.111 0.330 1.00 23.34 400 VAL A C 1
ATOM 3170 O O . VAL A 1 400 ? 39.883 -0.399 -0.014 1.00 23.34 400 VAL A O 1
ATOM 3173 N N . GLU A 1 401 ? 41.302 0.660 1.382 1.00 29.55 401 GLU A N 1
ATOM 3174 C CA . GLU A 1 401 ? 40.253 1.360 2.126 1.00 29.55 401 GLU A CA 1
ATOM 3175 C C . GLU A 1 401 ? 39.540 2.351 1.198 1.00 29.55 401 GLU A C 1
ATOM 3177 O O . GLU A 1 401 ? 40.161 3.190 0.543 1.00 29.55 401 GLU A O 1
ATOM 3182 N N . ARG A 1 402 ? 38.217 2.212 1.104 1.00 27.66 402 ARG A N 1
ATOM 3183 C CA . ARG A 1 402 ? 37.326 3.125 0.388 1.00 27.66 402 ARG A CA 1
ATOM 3184 C C . ARG A 1 402 ? 36.071 3.315 1.221 1.00 27.66 402 ARG A C 1
ATOM 3186 O O . ARG A 1 402 ? 35.566 2.354 1.801 1.00 27.66 402 ARG A O 1
ATOM 3193 N N . GLU A 1 403 ? 35.600 4.555 1.263 1.00 33.22 403 GLU A N 1
ATOM 3194 C CA . GLU A 1 403 ? 34.475 4.996 2.087 1.00 33.22 403 GLU A CA 1
ATOM 3195 C C . GLU A 1 403 ? 33.241 4.103 1.901 1.00 33.22 403 GLU A C 1
ATOM 3197 O O . GLU A 1 403 ? 32.908 3.653 0.799 1.00 33.22 403 GLU A O 1
ATOM 3202 N N . ALA A 1 404 ? 32.586 3.787 3.015 1.00 34.06 404 ALA A N 1
ATOM 3203 C CA . ALA A 1 404 ? 31.762 2.595 3.132 1.00 34.06 404 ALA A CA 1
ATOM 3204 C C . ALA A 1 404 ? 30.323 2.756 2.607 1.00 34.06 404 ALA A C 1
ATOM 3206 O O . ALA A 1 404 ? 29.374 2.419 3.308 1.00 34.06 404 ALA A O 1
ATOM 3207 N N . VAL A 1 405 ? 30.139 3.131 1.340 1.00 42.88 405 VAL A N 1
ATOM 3208 C CA . VAL A 1 405 ? 28.816 3.080 0.687 1.00 42.88 405 VAL A CA 1
ATOM 3209 C C . VAL A 1 405 ? 28.281 1.636 0.704 1.00 42.88 405 VAL A C 1
ATOM 3211 O O . VAL A 1 405 ? 28.995 0.673 0.388 1.00 42.88 405 VAL A O 1
ATOM 3214 N N . VAL A 1 406 ? 27.025 1.430 1.099 1.00 51.91 406 VAL A N 1
ATOM 3215 C CA . VAL A 1 406 ? 26.361 0.115 1.199 1.00 51.91 406 VAL A CA 1
ATOM 3216 C C . VAL A 1 406 ? 25.756 -0.286 -0.163 1.00 51.91 406 VAL A C 1
ATOM 3218 O O . VAL A 1 406 ? 24.660 -0.814 -0.257 1.00 51.91 406 VAL A O 1
ATOM 3221 N N . ASP A 1 407 ? 26.494 -0.089 -1.258 1.00 56.81 407 ASP A N 1
ATOM 3222 C CA . ASP A 1 407 ? 25.901 0.020 -2.606 1.00 56.81 407 ASP A CA 1
ATOM 3223 C C . ASP A 1 407 ? 25.479 -1.306 -3.275 1.00 56.81 407 ASP A C 1
ATOM 3225 O O . ASP A 1 407 ? 26.360 -2.132 -3.539 1.00 56.81 407 ASP A O 1
ATOM 3229 N N . THR A 1 408 ? 24.174 -1.422 -3.623 1.00 69.38 408 THR A N 1
ATOM 3230 C CA . THR A 1 408 ? 23.323 -2.551 -4.129 1.00 69.38 408 THR A CA 1
ATOM 3231 C C . THR A 1 408 ? 22.776 -3.501 -3.005 1.00 69.38 408 THR A C 1
ATOM 3233 O O . THR A 1 408 ? 22.957 -3.152 -1.845 1.00 69.38 408 THR A O 1
ATOM 3236 N N . PRO A 1 409 ? 22.080 -4.657 -3.211 1.00 75.44 409 PRO A N 1
ATOM 3237 C CA . PRO A 1 409 ? 21.529 -5.530 -2.120 1.00 75.44 409 PRO A CA 1
ATOM 3238 C C . PRO A 1 409 ? 22.518 -6.193 -1.097 1.00 75.44 409 PRO A C 1
ATOM 3240 O O . PRO A 1 409 ? 23.315 -5.485 -0.499 1.00 75.44 409 PRO A O 1
ATOM 3243 N N . PHE A 1 410 ? 22.502 -7.519 -0.843 1.00 80.06 410 PHE A N 1
ATOM 3244 C CA . PHE A 1 410 ? 23.339 -8.360 0.088 1.00 80.06 410 PHE A CA 1
ATOM 3245 C C . PHE A 1 410 ? 24.290 -7.738 1.156 1.00 80.06 410 PHE A C 1
ATOM 3247 O O . PHE A 1 410 ? 24.170 -8.129 2.311 1.00 80.06 410 PHE A O 1
ATOM 3254 N N . LYS A 1 411 ? 25.218 -6.802 0.885 1.00 83.50 411 LYS A N 1
ATOM 3255 C CA . LYS A 1 411 ? 25.922 -6.081 1.982 1.00 83.50 411 LYS A CA 1
ATOM 3256 C C . LYS A 1 411 ? 24.911 -5.319 2.866 1.00 83.50 411 LYS A C 1
ATOM 3258 O O . LYS A 1 411 ? 25.074 -5.280 4.080 1.00 83.50 411 LYS A O 1
ATOM 3263 N N . GLU A 1 412 ? 23.811 -4.827 2.293 1.00 86.12 412 GLU A N 1
ATOM 3264 C CA . GLU A 1 412 ? 22.637 -4.351 3.044 1.00 86.12 412 GLU A CA 1
ATOM 3265 C C . GLU A 1 412 ? 21.926 -5.484 3.811 1.00 86.12 412 GLU A C 1
ATOM 3267 O O . GLU A 1 412 ? 21.385 -5.241 4.880 1.00 86.12 412 GLU A O 1
ATOM 3272 N N . ALA A 1 413 ? 21.946 -6.729 3.321 1.00 88.81 413 ALA A N 1
ATOM 3273 C CA . ALA A 1 413 ? 21.403 -7.885 4.045 1.00 88.81 413 ALA A CA 1
ATOM 3274 C C . ALA A 1 413 ? 22.250 -8.239 5.277 1.00 88.81 413 ALA A C 1
ATOM 3276 O O . ALA A 1 413 ? 21.700 -8.550 6.328 1.00 88.81 413 ALA A O 1
ATOM 3277 N N . VAL A 1 414 ? 23.579 -8.110 5.177 1.00 90.56 414 VAL A N 1
ATOM 3278 C CA . VAL A 1 414 ? 24.493 -8.207 6.327 1.00 90.56 414 VAL A CA 1
ATOM 3279 C C . VAL A 1 414 ? 24.212 -7.076 7.320 1.00 90.56 414 VAL A C 1
ATOM 3281 O O . VAL A 1 414 ? 24.122 -7.332 8.515 1.00 90.56 414 VAL A O 1
ATOM 3284 N N . LEU A 1 415 ? 23.990 -5.843 6.847 1.00 91.62 415 LEU A N 1
ATOM 3285 C CA . LEU A 1 415 ? 23.592 -4.718 7.703 1.00 91.62 415 LEU A CA 1
ATOM 3286 C C . LEU A 1 415 ? 22.226 -4.949 8.375 1.00 91.62 415 LEU A C 1
ATOM 3288 O O . LEU A 1 415 ? 22.079 -4.705 9.568 1.00 91.62 415 LEU A O 1
ATOM 3292 N N . VAL A 1 416 ? 21.236 -5.454 7.636 1.00 92.31 416 VAL A N 1
ATOM 3293 C CA . VAL A 1 416 ? 19.912 -5.833 8.150 1.00 92.31 416 VAL A CA 1
ATOM 3294 C C . VAL A 1 416 ? 20.038 -6.914 9.219 1.00 92.31 416 VAL A C 1
ATOM 3296 O O . VAL A 1 416 ? 19.499 -6.738 10.308 1.00 92.31 416 VAL A O 1
ATOM 3299 N N . GLY A 1 417 ? 20.767 -7.996 8.943 1.00 92.50 417 GLY A N 1
ATOM 3300 C CA . GLY A 1 417 ? 21.005 -9.079 9.894 1.00 92.50 417 GLY A CA 1
ATOM 3301 C C . GLY A 1 417 ? 21.738 -8.593 11.144 1.00 92.50 417 GLY A C 1
ATOM 3302 O O . GLY A 1 417 ? 21.317 -8.896 12.257 1.00 92.50 417 GLY A O 1
ATOM 3303 N N . ALA A 1 418 ? 22.758 -7.747 10.986 1.00 92.75 418 ALA A N 1
ATOM 3304 C CA . ALA A 1 418 ? 23.480 -7.130 12.094 1.00 92.75 418 ALA A CA 1
ATOM 3305 C C . ALA A 1 418 ? 22.581 -6.228 12.956 1.00 92.75 418 ALA A C 1
ATOM 3307 O O . ALA A 1 418 ? 22.623 -6.313 14.181 1.00 92.75 418 ALA A O 1
ATOM 3308 N N . ILE A 1 419 ? 21.726 -5.401 12.341 1.00 93.25 419 ILE A N 1
ATOM 3309 C CA . ILE A 1 419 ? 20.731 -4.585 13.055 1.00 93.25 419 ILE A CA 1
ATOM 3310 C C . ILE A 1 419 ? 19.732 -5.482 13.790 1.00 93.25 419 ILE A C 1
ATOM 3312 O O . ILE A 1 419 ? 19.467 -5.252 14.968 1.00 93.25 419 ILE A O 1
ATOM 3316 N N . VAL A 1 420 ? 19.205 -6.522 13.137 1.00 92.75 420 VAL A N 1
ATOM 3317 C CA . VAL A 1 420 ? 18.313 -7.497 13.781 1.00 92.75 420 VAL A CA 1
ATOM 3318 C C . VAL A 1 420 ? 19.013 -8.155 14.973 1.00 92.75 420 VAL A C 1
ATOM 3320 O O . VAL A 1 420 ? 18.416 -8.212 16.043 1.00 92.75 420 VAL A O 1
ATOM 3323 N N . ARG A 1 421 ? 20.287 -8.551 14.842 1.00 92.06 421 ARG A N 1
ATOM 3324 C CA . ARG A 1 421 ? 21.094 -9.102 15.941 1.00 92.06 421 ARG A CA 1
ATOM 3325 C C . ARG A 1 421 ? 21.226 -8.121 17.096 1.00 92.06 421 ARG A C 1
ATOM 3327 O O . ARG A 1 421 ? 20.856 -8.461 18.211 1.00 92.06 421 ARG A O 1
ATOM 3334 N N . ALA A 1 422 ? 21.696 -6.904 16.845 1.00 90.12 422 ALA A N 1
ATOM 3335 C CA . ALA A 1 422 ? 21.969 -5.943 17.908 1.00 90.12 422 ALA A CA 1
ATOM 3336 C C . ALA A 1 422 ? 20.699 -5.516 18.665 1.00 90.12 422 ALA A C 1
ATOM 3338 O O . ALA A 1 422 ? 20.758 -5.263 19.865 1.00 90.12 422 ALA A O 1
ATOM 3339 N N . PHE A 1 423 ? 19.543 -5.463 17.994 1.00 86.69 423 PHE A N 1
ATOM 3340 C CA . PHE A 1 423 ? 18.249 -5.245 18.652 1.00 86.69 423 PHE A CA 1
ATOM 3341 C C . PHE A 1 423 ? 17.692 -6.513 19.333 1.00 86.69 423 PHE A C 1
ATOM 3343 O O . PHE A 1 423 ? 16.867 -6.392 20.235 1.00 86.69 423 PHE A O 1
ATOM 3350 N N . HIS A 1 424 ? 18.139 -7.711 18.943 1.00 81.94 424 HIS A N 1
ATOM 3351 C CA . HIS A 1 424 ? 17.766 -8.984 19.568 1.00 81.94 424 HIS A CA 1
ATOM 3352 C C . HIS A 1 424 ? 18.619 -9.310 20.809 1.00 81.94 424 HIS A C 1
ATOM 3354 O O . HIS A 1 424 ? 18.089 -9.798 21.800 1.00 81.94 424 HIS A O 1
ATOM 3360 N N . GLU A 1 425 ? 19.909 -8.971 20.817 1.00 72.62 425 GLU A N 1
ATOM 3361 C CA . GLU A 1 425 ? 20.786 -9.084 21.998 1.00 72.62 425 GLU A CA 1
ATOM 3362 C C . GLU A 1 425 ? 20.301 -8.209 23.176 1.00 72.62 425 GLU A C 1
ATOM 3364 O O . GLU A 1 425 ? 20.596 -8.495 24.334 1.00 72.62 425 GLU A O 1
ATOM 3369 N N . ASP A 1 426 ? 19.501 -7.175 22.898 1.00 55.72 426 ASP A N 1
ATOM 3370 C CA . ASP A 1 426 ? 18.955 -6.223 23.872 1.00 55.72 426 ASP A CA 1
ATOM 3371 C C . ASP A 1 426 ? 17.465 -6.510 24.186 1.00 55.72 426 ASP A C 1
ATOM 3373 O O . ASP A 1 426 ? 16.567 -5.724 23.872 1.00 55.72 426 ASP A O 1
ATOM 3377 N N . ASN A 1 427 ? 17.206 -7.653 24.843 1.00 57.41 427 ASN A N 1
ATOM 3378 C CA . ASN A 1 427 ? 15.893 -8.198 25.272 1.00 57.41 427 ASN A CA 1
ATOM 3379 C C . ASN A 1 427 ? 15.074 -9.018 24.243 1.00 57.41 427 ASN A C 1
ATOM 3381 O O . ASN A 1 427 ? 13.854 -9.169 24.389 1.00 57.41 427 ASN A O 1
ATOM 3385 N N . GLY A 1 428 ? 15.711 -9.590 23.220 1.00 59.00 428 GLY A N 1
ATOM 3386 C CA . GLY A 1 428 ? 15.157 -10.674 22.394 1.00 59.00 428 GLY A CA 1
ATOM 3387 C C . GLY A 1 428 ? 13.995 -10.307 21.465 1.00 59.00 428 GLY A C 1
ATOM 3388 O O . GLY A 1 428 ? 13.471 -11.176 20.770 1.00 59.00 428 GLY A O 1
ATOM 3389 N N . GLN A 1 429 ? 13.548 -9.048 21.440 1.00 75.56 429 GLN A N 1
ATOM 3390 C CA . GLN A 1 429 ? 12.324 -8.671 20.731 1.00 75.56 429 GLN A CA 1
ATOM 3391 C C . GLN A 1 429 ? 12.548 -8.543 19.212 1.00 75.56 429 GLN A C 1
ATOM 3393 O O . GLN A 1 429 ? 13.428 -7.793 18.790 1.00 75.56 429 GLN A O 1
ATOM 3398 N N . PRO A 1 430 ? 11.709 -9.183 18.375 1.00 83.69 430 PRO A N 1
ATOM 3399 C CA . PRO A 1 430 ? 11.733 -8.995 16.928 1.00 83.69 430 PRO A CA 1
ATOM 3400 C C . PRO A 1 430 ? 11.567 -7.521 16.518 1.00 83.69 430 PRO A C 1
ATOM 3402 O O . PRO A 1 430 ? 10.623 -6.844 16.936 1.00 83.69 430 PRO A O 1
ATOM 3405 N N . ILE A 1 431 ? 12.442 -7.015 15.642 1.00 88.38 431 ILE A N 1
ATOM 3406 C CA . ILE A 1 431 ? 12.376 -5.629 15.155 1.00 88.38 431 ILE A CA 1
ATOM 3407 C C . ILE A 1 431 ? 11.375 -5.497 13.996 1.00 88.38 431 ILE A C 1
ATOM 3409 O O . ILE A 1 431 ? 11.545 -6.068 12.917 1.00 88.38 431 ILE A O 1
ATOM 3413 N N . GLY A 1 432 ? 10.304 -4.729 14.217 1.00 86.44 432 GLY A N 1
ATOM 3414 C CA . GLY A 1 432 ? 9.272 -4.447 13.211 1.00 86.44 432 GLY A CA 1
ATOM 3415 C C . GLY A 1 432 ? 9.825 -3.758 11.956 1.00 86.44 432 GLY A C 1
ATOM 3416 O O . GLY A 1 432 ? 10.660 -2.859 12.063 1.00 86.44 432 GLY A O 1
ATOM 3417 N N . ASN A 1 433 ? 9.306 -4.118 10.774 1.00 86.25 433 ASN A N 1
ATOM 3418 C CA . ASN A 1 433 ? 9.776 -3.615 9.468 1.00 86.25 433 ASN A CA 1
ATOM 3419 C C . ASN A 1 433 ? 9.892 -2.081 9.397 1.00 86.25 433 ASN A C 1
ATOM 3421 O O . ASN A 1 433 ? 10.873 -1.563 8.871 1.00 86.25 433 ASN A O 1
ATOM 3425 N N . PHE A 1 434 ? 8.943 -1.351 9.996 1.00 86.81 434 PHE A N 1
ATOM 3426 C CA . PHE A 1 434 ? 8.972 0.114 10.091 1.00 86.81 434 PHE A CA 1
ATOM 3427 C C . PHE A 1 434 ? 10.248 0.658 10.755 1.00 86.81 434 PHE A C 1
ATOM 3429 O O . PHE A 1 434 ? 10.782 1.677 10.314 1.00 86.81 434 PHE A O 1
ATOM 3436 N N . ARG A 1 435 ? 10.707 0.010 11.838 1.00 89.62 435 ARG A N 1
ATOM 3437 C CA . ARG A 1 435 ? 11.937 0.379 12.553 1.00 89.62 435 ARG A CA 1
ATOM 3438 C C . ARG A 1 435 ? 13.154 -0.115 11.790 1.00 89.62 435 ARG A C 1
ATOM 3440 O O . ARG A 1 435 ? 14.078 0.659 11.608 1.00 89.62 435 ARG A O 1
ATOM 3447 N N . LEU A 1 436 ? 13.129 -1.352 11.294 1.00 89.81 436 LEU A N 1
ATOM 3448 C CA . LEU A 1 436 ? 14.246 -1.954 10.564 1.00 89.81 436 LEU A CA 1
ATOM 3449 C C . LEU A 1 436 ? 14.633 -1.149 9.310 1.00 89.81 436 LEU A C 1
ATOM 3451 O O . LEU A 1 436 ? 15.809 -0.870 9.104 1.00 89.81 436 LEU A O 1
ATOM 3455 N N . GLN A 1 437 ? 13.658 -0.692 8.516 1.00 88.00 437 GLN A N 1
ATOM 3456 C CA . GLN A 1 437 ? 13.933 0.150 7.344 1.00 88.00 437 GLN A CA 1
ATOM 3457 C C . GLN A 1 437 ? 14.570 1.495 7.715 1.00 88.00 437 GLN A C 1
ATOM 3459 O O . GLN A 1 437 ? 15.501 1.940 7.045 1.00 88.00 437 GLN A O 1
ATOM 3464 N N . LYS A 1 438 ? 14.110 2.130 8.801 1.00 90.38 438 LYS A N 1
ATOM 3465 C CA . LYS A 1 438 ? 14.689 3.391 9.289 1.00 90.38 438 LYS A CA 1
ATOM 3466 C C . LYS A 1 438 ? 16.035 3.190 9.986 1.00 90.38 438 LYS A C 1
ATOM 3468 O O . LYS A 1 438 ? 16.878 4.074 9.946 1.00 90.38 438 LYS A O 1
ATOM 3473 N N . ALA A 1 439 ? 16.251 2.033 10.603 1.00 91.38 439 ALA A N 1
ATOM 3474 C CA . ALA A 1 439 ? 17.522 1.651 11.202 1.00 91.38 439 ALA A CA 1
ATOM 3475 C C . ALA A 1 439 ? 18.599 1.506 10.116 1.00 91.38 439 ALA A C 1
ATOM 3477 O O . ALA A 1 439 ? 19.692 2.037 10.273 1.00 91.38 439 ALA A O 1
ATOM 3478 N N . VAL A 1 440 ? 18.259 0.881 8.983 1.00 90.19 440 VAL A N 1
ATOM 3479 C CA . VAL A 1 440 ? 19.130 0.828 7.796 1.00 90.19 440 VAL A CA 1
ATOM 3480 C C . VAL A 1 440 ? 19.335 2.218 7.188 1.00 90.19 440 VAL A C 1
ATOM 3482 O O . VAL A 1 440 ? 20.473 2.570 6.896 1.00 90.19 440 VAL A O 1
ATOM 3485 N N . TYR A 1 441 ? 18.279 3.034 7.069 1.00 91.06 441 TYR A N 1
ATOM 3486 C CA . TYR A 1 441 ? 18.390 4.428 6.612 1.00 91.06 441 TYR A CA 1
ATOM 3487 C C . TYR A 1 441 ? 19.404 5.220 7.457 1.00 91.06 441 TYR A C 1
ATOM 3489 O O . TYR A 1 441 ? 20.363 5.768 6.920 1.00 91.06 441 TYR A O 1
ATOM 3497 N N . PHE A 1 442 ? 19.256 5.222 8.789 1.00 91.69 442 PHE A N 1
ATOM 3498 C CA . PHE A 1 442 ? 20.164 5.957 9.673 1.00 91.69 442 PHE A CA 1
ATOM 3499 C C . PHE A 1 442 ? 21.568 5.342 9.753 1.00 91.69 442 PHE A C 1
ATOM 3501 O O . PHE A 1 442 ? 22.528 6.094 9.887 1.00 91.69 442 PHE A O 1
ATOM 3508 N N . ALA A 1 443 ? 21.716 4.018 9.618 1.00 90.00 443 ALA A N 1
ATOM 3509 C CA . ALA A 1 443 ? 23.027 3.380 9.488 1.00 90.00 443 ALA A CA 1
ATOM 3510 C C . ALA A 1 443 ? 23.772 3.897 8.249 1.00 90.00 443 ALA A C 1
ATOM 3512 O O . ALA A 1 443 ? 24.884 4.406 8.370 1.00 90.00 443 ALA A O 1
ATOM 3513 N N . ARG A 1 444 ? 23.135 3.844 7.071 1.00 87.75 444 ARG A N 1
ATOM 3514 C CA . ARG A 1 444 ? 23.700 4.351 5.808 1.00 87.75 444 ARG A CA 1
ATOM 3515 C C . ARG A 1 444 ? 24.022 5.848 5.903 1.00 87.75 444 ARG A C 1
ATOM 3517 O O . ARG A 1 444 ? 25.118 6.273 5.545 1.00 87.75 444 ARG A O 1
ATOM 3524 N N . ARG A 1 445 ? 23.119 6.631 6.503 1.00 87.19 445 ARG A N 1
ATOM 3525 C CA . ARG A 1 445 ? 23.296 8.070 6.754 1.00 87.19 445 ARG A CA 1
ATOM 3526 C C . ARG A 1 445 ? 24.494 8.386 7.658 1.00 87.19 445 ARG A C 1
ATOM 3528 O O . ARG A 1 445 ? 25.196 9.366 7.405 1.00 87.19 445 ARG A O 1
ATOM 3535 N N . GLN A 1 446 ? 24.731 7.569 8.690 1.00 87.38 446 GLN A N 1
ATOM 3536 C CA . GLN A 1 446 ? 25.888 7.675 9.586 1.00 87.38 446 GLN A CA 1
ATOM 3537 C C . GLN A 1 446 ? 27.192 7.283 8.878 1.00 87.38 446 GLN A C 1
ATOM 3539 O O . GLN A 1 446 ? 28.223 7.907 9.103 1.00 87.38 446 GLN A O 1
ATOM 3544 N N . MET A 1 447 ? 27.141 6.288 7.988 1.00 84.62 447 MET A N 1
ATOM 3545 C CA . MET A 1 447 ? 28.272 5.838 7.166 1.00 84.62 447 MET A CA 1
ATOM 3546 C C . MET A 1 447 ? 28.674 6.830 6.056 1.00 84.62 447 MET A C 1
ATOM 3548 O O . MET A 1 447 ? 29.550 6.528 5.251 1.00 84.62 447 MET A O 1
ATOM 3552 N N . GLY A 1 448 ? 28.060 8.018 6.021 1.00 80.06 448 GLY A N 1
ATOM 3553 C CA . GLY A 1 448 ? 28.404 9.109 5.110 1.00 80.06 448 GLY A CA 1
ATOM 3554 C C . GLY A 1 448 ? 27.519 9.209 3.868 1.00 80.06 448 GLY A C 1
ATOM 3555 O O . GLY A 1 448 ? 27.673 10.161 3.104 1.00 80.06 448 GLY A O 1
ATOM 3556 N N . GLU A 1 449 ? 26.567 8.294 3.666 1.00 79.25 449 GLU A N 1
ATOM 3557 C CA . GLU A 1 449 ? 25.680 8.337 2.502 1.00 79.25 449 GLU A CA 1
ATOM 3558 C C . GLU A 1 449 ? 24.701 9.515 2.592 1.00 79.25 449 GLU A C 1
ATOM 3560 O O . GLU A 1 449 ? 23.978 9.669 3.579 1.00 79.25 449 GLU A O 1
ATOM 3565 N N . ARG A 1 450 ? 24.676 10.355 1.548 1.00 72.75 450 ARG A N 1
ATOM 3566 C CA . ARG A 1 450 ? 23.816 11.552 1.482 1.00 72.75 450 ARG A CA 1
ATOM 3567 C C . ARG A 1 450 ? 22.688 11.449 0.454 1.00 72.75 450 ARG A C 1
ATOM 3569 O O . ARG A 1 450 ? 21.628 11.997 0.703 1.00 72.75 450 ARG A O 1
ATOM 3576 N N . ALA A 1 451 ? 22.850 10.676 -0.621 1.00 67.75 451 ALA A N 1
ATOM 3577 C CA . ALA A 1 451 ? 21.857 10.513 -1.698 1.00 67.75 451 ALA A CA 1
ATOM 3578 C C . ALA A 1 451 ? 20.637 9.620 -1.345 1.00 67.75 451 ALA A C 1
ATOM 3580 O O . ALA A 1 451 ? 19.993 9.057 -2.232 1.00 67.75 451 ALA A O 1
ATOM 3581 N N . LEU A 1 452 ? 20.324 9.451 -0.055 1.00 70.75 452 LEU A N 1
ATOM 3582 C CA . LEU A 1 452 ? 19.256 8.560 0.425 1.00 70.75 452 LEU A CA 1
ATOM 3583 C C . LEU A 1 452 ? 17.852 9.063 0.055 1.00 70.75 452 LEU A C 1
ATOM 3585 O O . LEU A 1 452 ? 16.923 8.266 -0.086 1.00 70.75 452 LEU A O 1
ATOM 3589 N N . ASP A 1 453 ? 17.714 10.369 -0.164 1.00 61.81 453 ASP A N 1
ATOM 3590 C CA . ASP A 1 453 ? 16.531 11.019 -0.727 1.00 61.81 453 ASP A CA 1
ATOM 3591 C C . ASP A 1 453 ? 16.179 10.521 -2.140 1.00 61.81 453 ASP A C 1
ATOM 3593 O O . ASP A 1 453 ? 15.016 10.518 -2.530 1.00 61.81 453 ASP A O 1
ATOM 3597 N N . LYS A 1 454 ? 17.172 10.057 -2.909 1.00 64.44 454 LYS A N 1
ATOM 3598 C CA . LYS A 1 454 ? 16.983 9.547 -4.278 1.00 64.44 454 LYS A CA 1
ATOM 3599 C C . LYS A 1 454 ? 16.665 8.045 -4.323 1.00 64.44 454 LYS A C 1
ATOM 3601 O O . LYS A 1 454 ? 16.258 7.551 -5.374 1.00 64.44 454 LYS A O 1
ATOM 3606 N N . GLU A 1 455 ? 16.827 7.327 -3.207 1.00 63.38 455 GLU A N 1
ATOM 3607 C CA . GLU A 1 455 ? 16.588 5.877 -3.089 1.00 63.38 455 GLU A CA 1
ATOM 3608 C C . GLU A 1 455 ? 15.319 5.505 -2.310 1.00 63.38 455 GLU A C 1
ATOM 3610 O O . GLU A 1 455 ? 14.680 4.492 -2.605 1.00 63.38 455 GLU A O 1
ATOM 3615 N N . TYR A 1 456 ? 14.951 6.290 -1.297 1.00 74.12 456 TYR A N 1
ATOM 3616 C CA . TYR A 1 456 ? 13.772 6.024 -0.480 1.00 74.12 456 TYR A CA 1
ATOM 3617 C C . TYR A 1 456 ? 12.561 6.767 -1.055 1.00 74.12 456 TYR A C 1
ATOM 3619 O O . TYR A 1 456 ? 12.6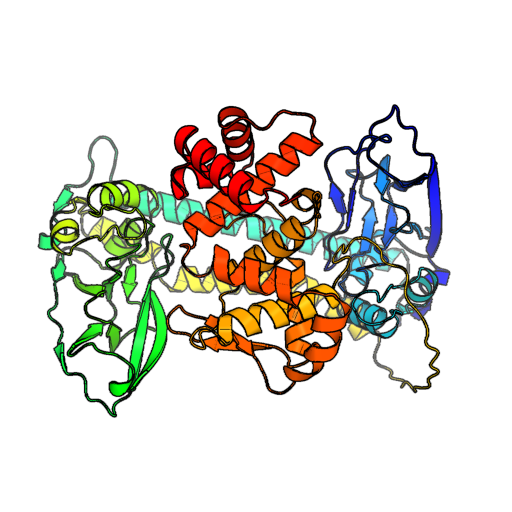11 7.960 -1.313 1.00 74.12 456 TYR A O 1
ATOM 3627 N N . LEU A 1 457 ? 11.430 6.084 -1.226 1.00 70.31 457 LEU A N 1
ATOM 3628 C CA . LEU A 1 457 ? 10.196 6.720 -1.681 1.00 70.31 457 LEU A CA 1
ATOM 3629 C C . LEU A 1 457 ? 9.553 7.541 -0.560 1.00 70.31 457 LEU A C 1
ATOM 3631 O O . LEU A 1 457 ? 9.476 7.098 0.592 1.00 70.31 457 LEU A O 1
ATOM 3635 N N . ARG A 1 458 ? 8.976 8.689 -0.923 1.00 77.38 458 ARG A N 1
ATOM 3636 C CA . ARG A 1 458 ? 8.076 9.440 -0.046 1.00 77.38 458 ARG A CA 1
ATOM 3637 C C . ARG A 1 458 ? 6.763 8.664 0.121 1.00 77.38 458 ARG A C 1
ATOM 3639 O O . ARG A 1 458 ? 5.931 8.637 -0.777 1.00 77.38 458 ARG A O 1
ATOM 3646 N N . LYS A 1 459 ? 6.597 7.981 1.264 1.00 76.44 459 LYS A N 1
ATOM 3647 C CA . LYS A 1 459 ? 5.345 7.306 1.663 1.00 76.44 459 LYS A CA 1
ATOM 3648 C C . LYS A 1 459 ? 4.838 7.742 3.040 1.00 76.44 459 LYS A C 1
ATOM 3650 O O . LYS A 1 459 ? 5.609 8.220 3.880 1.00 76.44 459 LYS A O 1
ATOM 3655 N N . ALA A 1 460 ? 3.550 7.514 3.299 1.00 46.06 460 ALA A N 1
ATOM 3656 C CA . ALA A 1 460 ? 2.827 7.905 4.520 1.00 46.06 460 ALA A CA 1
ATOM 3657 C C . ALA A 1 460 ? 3.415 7.417 5.873 1.00 46.06 460 ALA A C 1
ATOM 3659 O O . ALA A 1 460 ? 2.965 7.853 6.934 1.00 46.06 460 ALA A O 1
ATOM 3660 N N . ALA A 1 461 ? 4.409 6.519 5.863 1.00 50.44 461 ALA A N 1
ATOM 3661 C CA . ALA A 1 461 ? 5.089 5.985 7.052 1.00 50.44 461 ALA A CA 1
ATOM 3662 C C . ALA A 1 461 ? 6.572 6.406 7.177 1.00 50.44 461 ALA A C 1
ATOM 3664 O O . ALA A 1 461 ? 7.309 5.823 7.975 1.00 50.44 461 ALA A O 1
ATOM 3665 N N . GLY A 1 462 ? 7.042 7.369 6.377 1.00 63.75 462 GLY A N 1
ATOM 3666 C CA . GLY A 1 462 ? 8.446 7.810 6.341 1.00 63.75 462 GLY A CA 1
ATOM 3667 C C . GLY A 1 462 ? 9.080 7.669 4.953 1.00 63.75 462 GLY A C 1
ATOM 3668 O O . GLY A 1 462 ? 8.390 7.277 4.010 1.00 63.75 462 GLY A O 1
ATOM 3669 N N . PRO A 1 463 ? 10.383 7.967 4.812 1.00 68.25 463 PRO A N 1
ATOM 3670 C CA . PRO A 1 463 ? 11.160 7.449 3.691 1.00 68.25 463 PRO A CA 1
ATOM 3671 C C . PRO A 1 463 ? 11.069 5.918 3.684 1.00 68.25 463 PRO A C 1
ATOM 3673 O O . PRO A 1 463 ? 11.332 5.259 4.695 1.00 68.25 463 PRO A O 1
ATOM 3676 N N . TYR A 1 464 ? 10.648 5.351 2.556 1.00 69.88 464 TYR A N 1
ATOM 3677 C CA . TYR A 1 464 ? 10.353 3.929 2.399 1.00 69.88 464 TYR A CA 1
ATOM 3678 C C . TYR A 1 464 ? 11.115 3.356 1.209 1.00 69.88 464 TYR A C 1
ATOM 3680 O O . TYR A 1 464 ? 10.812 3.687 0.067 1.00 69.88 464 TYR A O 1
ATOM 3688 N N . ASN A 1 465 ? 12.071 2.462 1.455 1.00 73.31 465 ASN A N 1
ATOM 3689 C CA . ASN A 1 465 ? 12.709 1.717 0.378 1.00 73.31 465 ASN A CA 1
ATOM 3690 C C . ASN A 1 465 ? 11.914 0.414 0.110 1.00 73.31 465 ASN A C 1
ATOM 3692 O O . ASN A 1 465 ? 11.969 -0.505 0.939 1.00 73.31 465 ASN A O 1
ATOM 3696 N N . PRO A 1 466 ? 11.153 0.312 -1.004 1.00 59.34 466 PRO A N 1
ATOM 3697 C CA . PRO A 1 466 ? 10.381 -0.887 -1.333 1.00 59.34 466 PRO A CA 1
ATOM 3698 C C . PRO A 1 466 ? 11.268 -2.097 -1.625 1.00 59.34 466 PRO A C 1
ATOM 3700 O O . PRO A 1 466 ? 10.855 -3.224 -1.343 1.00 59.34 466 PRO A O 1
ATOM 3703 N N . THR A 1 467 ? 12.476 -1.887 -2.169 1.00 65.25 467 THR A N 1
ATOM 3704 C CA . THR A 1 467 ? 13.338 -2.994 -2.605 1.00 65.25 467 THR A CA 1
ATOM 3705 C C . THR A 1 467 ? 13.711 -3.860 -1.412 1.00 65.25 467 THR A C 1
ATOM 3707 O O . THR A 1 467 ? 13.548 -5.073 -1.493 1.00 65.25 467 THR A O 1
ATOM 3710 N N . MET A 1 468 ? 14.045 -3.256 -0.261 1.00 68.31 468 MET A N 1
ATOM 3711 C CA . MET A 1 468 ? 14.422 -3.947 0.980 1.00 68.31 468 MET A CA 1
ATOM 3712 C C . MET A 1 468 ? 13.546 -5.161 1.323 1.00 68.31 468 MET A C 1
ATOM 3714 O O . MET A 1 468 ? 14.086 -6.159 1.795 1.00 68.31 468 MET A O 1
ATOM 3718 N N . ARG A 1 469 ? 12.221 -5.090 1.107 1.00 56.41 469 ARG A N 1
ATOM 3719 C CA . ARG A 1 469 ? 11.267 -6.157 1.466 1.00 56.41 469 ARG A CA 1
ATOM 3720 C C . ARG A 1 469 ? 11.150 -7.268 0.415 1.00 56.41 469 ARG A C 1
ATOM 3722 O O . ARG A 1 469 ? 10.918 -8.407 0.805 1.00 56.41 469 ARG A O 1
ATOM 3729 N N . TYR A 1 470 ? 11.270 -6.947 -0.873 1.00 50.06 470 TYR A N 1
ATOM 3730 C CA . TYR A 1 470 ? 10.926 -7.870 -1.968 1.00 50.06 470 TYR A CA 1
ATOM 3731 C C . TYR A 1 470 ? 12.135 -8.350 -2.787 1.00 50.06 470 TYR A C 1
ATOM 3733 O O . TYR A 1 470 ? 12.124 -9.486 -3.249 1.00 50.06 470 TYR A O 1
ATOM 3741 N N . SER A 1 471 ? 13.187 -7.533 -2.919 1.00 53.75 471 SER A N 1
ATOM 3742 C CA . SER A 1 471 ? 14.413 -7.847 -3.682 1.00 53.75 471 SER A CA 1
ATOM 3743 C C . SER A 1 471 ? 15.718 -7.311 -3.048 1.00 53.75 471 SER A C 1
ATOM 3745 O O . SER A 1 471 ? 16.786 -7.366 -3.652 1.00 53.75 471 SER A O 1
ATOM 3747 N N . GLY A 1 472 ? 15.652 -6.798 -1.815 1.00 69.12 472 GLY A N 1
ATOM 3748 C CA . GLY A 1 472 ? 16.751 -6.146 -1.092 1.00 69.12 472 GLY A CA 1
ATOM 3749 C C . GLY A 1 472 ? 17.138 -6.848 0.214 1.00 69.12 472 GLY A C 1
ATOM 3750 O O . GLY A 1 472 ? 16.922 -8.049 0.387 1.00 69.12 472 GLY A O 1
ATOM 3751 N N . GLY A 1 473 ? 17.727 -6.098 1.149 1.00 80.00 473 GLY A N 1
ATOM 3752 C CA . GLY A 1 473 ? 18.412 -6.638 2.325 1.00 80.00 473 GLY A CA 1
ATOM 3753 C C . GLY A 1 473 ? 17.583 -7.544 3.241 1.00 80.00 473 GLY A C 1
ATOM 3754 O O . GLY A 1 473 ? 18.113 -8.532 3.740 1.00 80.00 473 GLY A O 1
ATOM 3755 N N . ILE A 1 474 ? 16.289 -7.267 3.442 1.00 83.38 474 ILE A N 1
ATOM 3756 C CA . ILE A 1 474 ? 15.425 -8.101 4.299 1.00 83.38 474 ILE A CA 1
ATOM 3757 C C . ILE A 1 474 ? 15.107 -9.422 3.595 1.00 83.38 474 ILE A C 1
ATOM 3759 O O . ILE A 1 474 ? 15.223 -10.475 4.218 1.00 83.38 474 ILE A O 1
ATOM 3763 N N . LYS A 1 475 ? 14.781 -9.388 2.294 1.00 82.44 475 LYS A N 1
ATOM 3764 C CA . LYS A 1 475 ? 14.547 -10.603 1.498 1.00 82.44 475 LYS A CA 1
ATOM 3765 C C . LYS A 1 475 ? 15.781 -11.505 1.501 1.00 82.44 475 LYS A C 1
ATOM 3767 O O . LYS A 1 475 ? 15.677 -12.654 1.902 1.00 82.44 475 LYS A O 1
ATOM 3772 N N . ILE A 1 476 ? 16.957 -10.967 1.172 1.00 83.38 476 ILE A N 1
ATOM 3773 C CA . ILE A 1 476 ? 18.191 -11.764 1.073 1.00 83.38 476 ILE A CA 1
ATOM 3774 C C . ILE A 1 476 ? 18.673 -12.274 2.444 1.00 83.38 476 ILE A C 1
ATOM 3776 O O . ILE A 1 476 ? 19.172 -13.390 2.527 1.00 83.38 476 ILE A O 1
ATOM 3780 N N . ALA A 1 477 ? 18.484 -11.523 3.535 1.00 87.50 477 ALA A N 1
ATOM 3781 C CA . ALA A 1 477 ? 18.766 -12.035 4.881 1.00 87.50 477 ALA A CA 1
ATOM 3782 C C . ALA A 1 477 ? 17.767 -13.127 5.321 1.00 87.50 477 ALA A C 1
ATOM 3784 O O . ALA A 1 477 ? 18.125 -13.994 6.117 1.00 87.50 477 ALA A O 1
ATOM 3785 N N . THR A 1 478 ? 16.536 -13.102 4.797 1.00 88.69 478 THR A N 1
ATOM 3786 C CA . THR A 1 478 ? 15.534 -14.157 5.031 1.00 88.69 478 THR A CA 1
ATOM 3787 C C . THR A 1 478 ? 15.856 -15.409 4.213 1.00 88.69 478 THR A C 1
ATOM 3789 O O . THR A 1 478 ? 15.885 -16.501 4.761 1.00 88.69 478 THR A O 1
ATOM 3792 N N . ASP A 1 479 ? 16.192 -15.256 2.928 1.00 86.44 479 ASP A N 1
ATOM 3793 C CA . ASP A 1 479 ? 16.529 -16.369 2.023 1.00 86.44 479 ASP A CA 1
ATOM 3794 C C . ASP A 1 479 ? 17.792 -17.133 2.451 1.00 86.44 479 ASP A C 1
ATOM 3796 O O . ASP A 1 479 ? 17.938 -18.317 2.160 1.00 86.44 479 ASP A O 1
ATOM 3800 N N . LYS A 1 480 ? 18.711 -16.459 3.152 1.00 86.56 480 LYS A N 1
ATOM 3801 C CA . LYS A 1 480 ? 19.902 -17.073 3.756 1.00 86.56 480 LYS A CA 1
ATOM 3802 C C . LYS A 1 480 ? 19.680 -17.565 5.191 1.00 86.56 480 LYS A C 1
ATOM 3804 O O . LYS A 1 480 ? 20.654 -17.866 5.864 1.00 86.56 480 LYS A O 1
ATOM 3809 N N . ASN A 1 481 ? 18.437 -17.592 5.680 1.00 91.12 481 ASN A N 1
ATOM 3810 C CA . ASN A 1 481 ? 18.073 -17.994 7.046 1.00 91.12 481 ASN A CA 1
ATOM 3811 C C . ASN A 1 481 ? 18.915 -17.291 8.135 1.00 91.12 481 ASN A C 1
ATOM 3813 O O . ASN A 1 481 ? 19.231 -17.855 9.184 1.00 91.12 481 ASN A O 1
ATOM 3817 N N . TRP A 1 482 ? 19.312 -16.038 7.888 1.00 92.62 482 TRP A N 1
ATOM 3818 C CA . TRP A 1 482 ? 19.978 -15.195 8.884 1.00 92.62 482 TRP A CA 1
ATOM 3819 C C . TRP A 1 482 ? 18.951 -14.518 9.788 1.00 92.62 482 TRP A C 1
ATOM 3821 O O . TRP A 1 482 ? 19.198 -14.304 10.976 1.00 92.62 482 TRP A O 1
ATOM 3831 N N . ILE A 1 483 ? 17.790 -14.183 9.219 1.00 92.12 483 ILE A N 1
ATOM 3832 C CA . ILE A 1 483 ? 16.645 -13.627 9.933 1.00 92.12 483 ILE A CA 1
ATOM 3833 C C . ILE A 1 483 ? 15.360 -14.357 9.545 1.00 92.12 483 ILE A C 1
ATOM 3835 O O . ILE A 1 483 ? 15.216 -14.822 8.420 1.00 92.12 483 ILE A O 1
ATOM 3839 N N . LYS A 1 484 ? 14.388 -14.371 10.455 1.00 91.62 484 LYS A N 1
ATOM 3840 C CA . LYS A 1 484 ? 13.022 -14.842 10.203 1.00 91.62 484 LYS A CA 1
ATOM 3841 C C . LYS A 1 484 ? 11.983 -13.907 10.792 1.00 91.62 484 LYS A C 1
ATOM 3843 O O . LYS A 1 484 ? 12.271 -13.109 11.689 1.00 91.62 484 LYS A O 1
ATOM 3848 N N . ARG A 1 485 ? 10.743 -14.039 10.320 1.00 90.06 485 ARG A N 1
ATOM 3849 C CA . ARG A 1 485 ? 9.584 -13.394 10.945 1.00 90.06 485 ARG A CA 1
ATOM 3850 C C . ARG A 1 485 ? 9.315 -14.039 12.302 1.00 90.06 485 ARG A C 1
ATOM 3852 O O . ARG A 1 485 ? 9.326 -15.259 12.428 1.00 90.06 485 ARG A O 1
ATOM 3859 N N . ALA A 1 486 ? 9.070 -13.210 13.310 1.00 85.88 486 ALA A N 1
ATOM 3860 C CA . ALA A 1 486 ? 8.645 -13.656 14.631 1.00 85.88 486 ALA A CA 1
ATOM 3861 C C . ALA A 1 486 ? 7.792 -12.586 15.314 1.00 85.88 486 ALA A C 1
ATOM 3863 O O . ALA A 1 486 ? 7.979 -11.384 15.097 1.00 85.88 486 ALA A O 1
ATOM 3864 N N . THR A 1 487 ? 6.876 -13.025 16.170 1.00 81.75 487 THR A N 1
ATOM 3865 C CA . THR A 1 487 ? 5.944 -12.147 16.881 1.00 81.75 487 THR A CA 1
ATOM 3866 C C . THR A 1 487 ? 6.496 -11.800 18.256 1.00 81.75 487 THR A C 1
ATOM 3868 O O . THR A 1 487 ? 6.664 -12.664 19.112 1.00 81.75 487 THR A O 1
ATOM 3871 N N . GLY A 1 488 ? 6.797 -10.520 18.466 1.00 74.19 488 GLY A N 1
ATOM 3872 C CA . GLY A 1 488 ? 7.239 -9.988 19.751 1.00 74.19 488 GLY A CA 1
ATOM 3873 C C . GLY A 1 488 ? 6.104 -9.386 20.573 1.00 74.19 488 GLY A C 1
ATOM 3874 O O . GLY A 1 488 ? 4.953 -9.294 20.144 1.00 74.19 488 GLY A O 1
ATOM 3875 N N . ARG A 1 489 ? 6.463 -8.833 21.735 1.00 68.00 489 ARG A N 1
ATOM 3876 C CA . ARG A 1 489 ? 5.581 -8.009 22.583 1.00 68.00 489 ARG A CA 1
ATOM 3877 C C . ARG A 1 489 ? 4.944 -6.828 21.835 1.00 68.00 489 ARG A C 1
ATOM 3879 O O . ARG A 1 489 ? 3.893 -6.346 22.246 1.00 68.00 489 ARG A O 1
ATOM 3886 N N . PHE A 1 490 ? 5.587 -6.359 20.766 1.00 65.62 490 PHE A N 1
ATOM 3887 C CA . PHE A 1 490 ? 5.188 -5.191 19.978 1.00 65.62 490 PHE A CA 1
ATOM 3888 C C . PHE A 1 490 ? 4.691 -5.548 18.561 1.00 65.62 490 PHE A C 1
ATOM 3890 O O . PHE A 1 490 ? 4.666 -4.678 17.692 1.00 65.62 490 PHE A O 1
ATOM 3897 N N . GLY A 1 491 ? 4.298 -6.808 18.331 1.00 71.62 491 GLY A N 1
ATOM 3898 C CA . GLY A 1 491 ? 3.811 -7.316 17.042 1.00 71.62 491 GLY A CA 1
ATOM 3899 C C . GLY A 1 491 ? 4.885 -8.029 16.212 1.00 71.62 491 GLY A C 1
ATOM 3900 O O . GLY A 1 491 ? 5.957 -8.370 16.714 1.00 71.62 491 GLY A O 1
ATOM 3901 N N . GLU A 1 492 ? 4.589 -8.279 14.935 1.00 79.69 492 GLU A N 1
ATOM 3902 C CA . GLU A 1 492 ? 5.477 -9.028 14.039 1.00 79.69 492 GLU A CA 1
ATOM 3903 C C . GLU A 1 492 ? 6.729 -8.242 13.616 1.00 79.69 492 GLU A C 1
ATOM 3905 O O . GLU A 1 492 ? 6.673 -7.275 12.842 1.00 79.69 492 GLU A O 1
ATOM 3910 N N . GLY A 1 493 ? 7.895 -8.734 14.017 1.00 86.31 493 GLY A N 1
ATOM 3911 C CA . GLY A 1 493 ? 9.192 -8.219 13.600 1.00 86.31 493 GLY A CA 1
ATOM 3912 C C . GLY A 1 493 ? 10.034 -9.250 12.868 1.00 86.31 493 GLY A C 1
ATOM 3913 O O . GLY A 1 493 ? 9.535 -10.268 12.387 1.00 86.31 493 GLY A O 1
ATOM 3914 N N . ASN A 1 494 ? 11.319 -8.944 12.764 1.00 89.56 494 ASN A N 1
ATOM 3915 C CA . ASN A 1 494 ? 12.343 -9.867 12.305 1.00 89.56 494 ASN A CA 1
ATOM 3916 C C . ASN A 1 494 ? 13.256 -10.185 13.489 1.00 89.56 494 ASN A C 1
ATOM 3918 O O . ASN A 1 494 ? 13.608 -9.287 14.255 1.00 89.56 494 ASN A O 1
ATOM 3922 N N . THR A 1 495 ? 13.603 -11.453 13.645 1.00 91.25 495 THR A N 1
ATOM 3923 C CA . THR A 1 495 ? 14.530 -11.977 14.653 1.00 91.25 495 THR A CA 1
ATOM 3924 C C . THR A 1 495 ? 15.591 -12.821 13.957 1.00 91.25 495 THR A C 1
ATOM 3926 O O . THR A 1 495 ? 15.461 -13.088 12.766 1.00 91.25 495 THR A O 1
ATOM 3929 N N . LEU A 1 496 ? 16.625 -13.248 14.676 1.00 91.75 496 LEU A N 1
ATOM 3930 C CA . LEU A 1 496 ? 17.643 -14.151 14.138 1.00 91.75 496 LEU A CA 1
ATOM 3931 C C . LEU A 1 496 ? 17.073 -15.537 13.820 1.00 91.75 496 LEU A C 1
ATOM 3933 O O . LEU A 1 496 ? 16.157 -16.015 14.495 1.00 91.75 496 LEU A O 1
ATOM 3937 N N . ASP A 1 497 ? 17.644 -16.182 12.808 1.00 90.56 497 ASP A N 1
ATOM 3938 C CA . ASP A 1 497 ? 17.357 -17.575 12.467 1.00 90.56 497 ASP A CA 1
ATOM 3939 C C . ASP A 1 497 ? 18.634 -18.443 12.466 1.00 90.56 497 ASP A C 1
ATOM 3941 O O . ASP A 1 497 ? 19.715 -17.980 12.828 1.00 90.56 497 ASP A O 1
ATOM 3945 N N . ASN A 1 498 ? 18.503 -19.733 12.164 1.00 87.06 498 ASN A N 1
ATOM 3946 C CA . ASN A 1 498 ? 19.516 -20.764 12.395 1.00 87.06 498 ASN A CA 1
ATOM 3947 C C . ASN A 1 498 ? 20.880 -20.535 11.709 1.00 87.06 498 ASN A C 1
ATOM 3949 O O . ASN A 1 498 ? 21.884 -21.024 12.224 1.00 87.06 498 ASN A O 1
ATOM 3953 N N . GLN A 1 499 ? 20.951 -19.784 10.606 1.00 88.94 499 GLN A N 1
ATOM 3954 C CA . GLN A 1 499 ? 22.201 -19.448 9.905 1.00 88.94 499 GLN A CA 1
ATOM 3955 C C . GLN A 1 499 ? 22.728 -18.044 10.252 1.00 88.94 499 GLN A C 1
ATOM 3957 O O . GLN A 1 499 ? 23.673 -17.560 9.631 1.00 88.94 499 GLN A O 1
ATOM 3962 N N . ALA A 1 500 ? 22.191 -17.392 11.291 1.00 87.19 500 ALA A N 1
ATOM 3963 C CA . ALA A 1 500 ? 22.595 -16.052 11.728 1.00 87.19 500 ALA A CA 1
ATOM 3964 C C . ALA A 1 500 ? 24.084 -15.879 12.084 1.00 87.19 500 ALA A C 1
ATOM 3966 O O . ALA A 1 500 ? 24.517 -14.739 12.233 1.00 87.19 500 ALA A O 1
ATOM 3967 N N . ASN A 1 501 ? 24.875 -16.945 12.226 1.00 88.88 501 ASN A N 1
ATOM 3968 C CA . ASN A 1 501 ? 26.320 -16.845 12.473 1.00 88.88 501 ASN A CA 1
ATOM 3969 C C . ASN A 1 501 ? 27.130 -16.639 11.177 1.00 88.88 501 ASN A C 1
ATOM 3971 O O . ASN A 1 501 ? 28.215 -16.069 11.225 1.00 88.88 501 ASN A O 1
ATOM 3975 N N . GLU A 1 502 ? 26.600 -17.005 9.999 1.00 86.88 502 GLU A N 1
ATOM 3976 C CA . GLU A 1 502 ? 27.297 -16.826 8.707 1.00 86.88 502 GLU A CA 1
ATOM 3977 C C . GLU A 1 502 ? 27.694 -15.368 8.432 1.00 86.88 502 GLU A C 1
ATOM 3979 O O . GLU A 1 502 ? 28.648 -15.104 7.702 1.00 86.88 502 GLU A O 1
ATOM 3984 N N . MET A 1 503 ? 26.956 -14.406 8.993 1.00 90.81 503 MET A N 1
ATOM 3985 C CA . MET A 1 503 ? 27.225 -12.983 8.802 1.00 90.81 503 MET A CA 1
ATOM 3986 C C . MET A 1 503 ? 28.374 -12.438 9.666 1.00 90.81 503 MET A C 1
ATOM 3988 O O . MET A 1 503 ? 28.762 -11.296 9.442 1.00 90.81 503 MET A O 1
ATOM 3992 N N . ASP A 1 504 ? 28.958 -13.207 10.593 1.00 86.31 504 ASP A N 1
ATOM 3993 C CA . ASP A 1 504 ? 30.027 -12.737 11.497 1.00 86.31 504 ASP A CA 1
ATOM 3994 C C . ASP A 1 504 ? 31.244 -12.187 10.749 1.00 86.31 504 ASP A C 1
ATOM 3996 O O . ASP A 1 504 ? 31.649 -11.039 10.959 1.00 86.31 504 ASP A O 1
ATOM 4000 N N . GLU A 1 505 ? 31.782 -12.971 9.812 1.00 80.88 505 GLU A N 1
ATOM 4001 C CA . GLU A 1 505 ? 32.923 -12.561 8.988 1.00 80.88 505 GLU A CA 1
ATOM 4002 C C . GLU A 1 505 ? 32.607 -11.330 8.130 1.00 80.88 505 GLU A C 1
ATOM 4004 O O . GLU A 1 505 ? 33.479 -10.501 7.869 1.00 80.88 505 GLU A O 1
ATOM 4009 N N . TRP A 1 506 ? 31.354 -11.190 7.689 1.00 86.56 506 TRP A N 1
ATOM 4010 C CA . TRP A 1 506 ? 30.911 -10.079 6.849 1.00 86.56 506 TRP A CA 1
ATOM 4011 C C . TRP A 1 506 ? 30.645 -8.806 7.656 1.00 86.56 506 TRP A C 1
ATOM 4013 O O . TRP A 1 506 ? 30.942 -7.715 7.175 1.00 86.56 506 TRP A O 1
ATOM 4023 N N . ILE A 1 507 ? 30.139 -8.926 8.885 1.00 86.88 507 ILE A N 1
ATOM 4024 C CA . ILE A 1 507 ? 29.974 -7.815 9.831 1.00 86.88 507 ILE A CA 1
ATOM 4025 C C . ILE A 1 507 ? 31.336 -7.204 10.167 1.00 86.88 507 ILE A C 1
ATOM 4027 O O . ILE A 1 507 ? 31.458 -5.978 10.188 1.00 86.88 507 ILE A O 1
ATOM 4031 N N . GLU A 1 508 ? 32.356 -8.043 10.372 1.00 81.19 508 GLU A N 1
ATOM 4032 C CA . GLU A 1 508 ? 33.738 -7.602 10.571 1.00 81.19 508 GLU A CA 1
ATOM 4033 C C . GLU A 1 508 ? 34.313 -6.974 9.290 1.00 81.19 508 GLU A C 1
ATOM 4035 O O . GLU A 1 508 ? 34.757 -5.827 9.301 1.00 81.19 508 GLU A O 1
ATOM 4040 N N . ARG A 1 509 ? 34.224 -7.679 8.151 1.00 78.44 509 ARG A N 1
ATOM 4041 C CA . ARG A 1 509 ? 34.753 -7.233 6.846 1.00 78.44 509 ARG A CA 1
ATOM 4042 C C . ARG A 1 509 ? 34.134 -5.926 6.341 1.00 78.44 509 ARG A C 1
ATOM 4044 O O . ARG A 1 509 ? 34.790 -5.199 5.601 1.00 78.44 509 ARG A O 1
ATOM 4051 N N . TYR A 1 510 ? 32.889 -5.628 6.710 1.00 83.56 510 TYR A N 1
ATOM 4052 C CA . TYR A 1 510 ? 32.207 -4.369 6.389 1.00 83.56 510 TYR A CA 1
ATOM 4053 C C . TYR A 1 510 ? 32.200 -3.356 7.545 1.00 83.56 510 TYR A C 1
ATOM 4055 O O . TYR A 1 510 ? 31.564 -2.312 7.412 1.00 83.56 510 TYR A O 1
ATOM 4063 N N . GLN A 1 511 ? 32.894 -3.648 8.653 1.00 86.56 511 GLN A N 1
ATOM 4064 C CA . GLN A 1 511 ? 33.059 -2.777 9.826 1.00 86.56 511 GLN A CA 1
ATOM 4065 C C . GLN A 1 511 ? 31.735 -2.302 10.460 1.00 86.56 511 GLN A C 1
ATOM 4067 O O . GLN A 1 511 ? 31.673 -1.272 11.133 1.00 86.56 511 GLN A O 1
ATOM 4072 N N . PHE A 1 512 ? 30.654 -3.073 10.306 1.00 90.50 512 PHE A N 1
ATOM 4073 C CA . PHE A 1 512 ? 29.311 -2.646 10.712 1.00 90.50 512 PHE A CA 1
ATOM 4074 C C . PHE A 1 512 ? 29.099 -2.573 12.232 1.00 90.50 512 PHE A C 1
ATOM 4076 O O . PHE A 1 512 ? 28.151 -1.920 12.667 1.00 90.50 512 PHE A O 1
ATOM 4083 N N . LYS A 1 513 ? 29.955 -3.204 13.053 1.00 86.50 513 LYS A N 1
ATOM 4084 C CA . LYS A 1 513 ? 29.784 -3.293 14.520 1.00 86.50 513 LYS A CA 1
ATOM 4085 C C . LYS A 1 513 ? 29.510 -1.933 15.177 1.00 86.50 513 LYS A C 1
ATOM 4087 O O . LYS A 1 513 ? 28.549 -1.809 15.934 1.00 86.50 513 LYS A O 1
ATOM 4092 N N . ALA A 1 514 ? 30.310 -0.913 14.859 1.00 84.50 514 ALA A N 1
ATOM 4093 C CA . ALA A 1 514 ? 30.181 0.420 15.452 1.00 84.50 514 ALA A CA 1
ATOM 4094 C C . ALA A 1 514 ? 28.895 1.142 15.008 1.00 84.50 514 ALA A C 1
ATOM 4096 O O . ALA A 1 514 ? 28.150 1.652 15.845 1.00 84.50 514 ALA A O 1
ATOM 4097 N N . THR A 1 515 ? 28.596 1.132 13.704 1.00 88.50 515 THR A N 1
ATOM 4098 C CA . THR A 1 515 ? 27.380 1.729 13.123 1.00 88.50 515 THR A CA 1
ATOM 4099 C C . THR A 1 515 ? 26.113 1.095 13.692 1.00 88.50 515 THR A C 1
ATOM 4101 O O . THR A 1 515 ? 25.173 1.778 14.091 1.00 88.50 515 THR A O 1
ATOM 4104 N N . VAL A 1 516 ? 26.089 -0.232 13.774 1.00 90.06 516 VAL A N 1
ATOM 4105 C CA . VAL A 1 516 ? 24.934 -0.997 14.246 1.00 90.06 516 VAL A CA 1
ATOM 4106 C C . VAL A 1 516 ? 24.698 -0.785 15.743 1.00 90.06 516 VAL A C 1
ATOM 4108 O O . VAL A 1 516 ? 23.555 -0.562 16.149 1.00 90.06 516 VAL A O 1
ATOM 4111 N N . ALA A 1 517 ? 25.761 -0.772 16.555 1.00 86.31 517 ALA A N 1
ATOM 4112 C CA . ALA A 1 517 ? 25.672 -0.406 17.966 1.00 86.31 517 ALA A CA 1
ATOM 4113 C C . ALA A 1 517 ? 25.164 1.036 18.143 1.00 86.31 517 ALA A C 1
ATOM 4115 O O . ALA A 1 517 ? 24.273 1.271 18.956 1.00 86.31 517 ALA A O 1
ATOM 4116 N N . TRP A 1 518 ? 25.640 1.989 17.331 1.00 92.06 518 TRP A N 1
ATOM 4117 C CA . TRP A 1 518 ? 25.147 3.369 17.346 1.00 92.06 518 TRP A CA 1
ATOM 4118 C C . TRP A 1 518 ? 23.653 3.456 16.997 1.00 92.06 518 TRP A C 1
ATOM 4120 O O . TRP A 1 518 ? 22.902 4.084 17.744 1.00 92.06 518 TRP A O 1
ATOM 4130 N N . VAL A 1 519 ? 23.178 2.780 15.940 1.00 91.06 519 VAL A N 1
ATOM 4131 C CA . VAL A 1 519 ? 21.743 2.774 15.588 1.00 91.06 519 VAL A CA 1
ATOM 4132 C C . VAL A 1 519 ? 20.904 2.155 16.706 1.00 91.06 519 VAL A C 1
ATOM 4134 O O . VAL A 1 519 ? 19.860 2.705 17.069 1.00 91.06 519 VAL A O 1
ATOM 4137 N N . ARG A 1 520 ? 21.360 1.042 17.295 1.00 89.81 520 ARG A N 1
ATOM 4138 C CA . ARG A 1 520 ? 20.717 0.442 18.469 1.00 89.81 520 ARG A CA 1
ATOM 4139 C C . ARG A 1 520 ? 20.633 1.456 19.605 1.00 89.81 520 ARG A C 1
ATOM 4141 O O . ARG A 1 520 ? 19.537 1.800 20.038 1.00 89.81 520 ARG A O 1
ATOM 4148 N N . ASP A 1 521 ? 21.764 1.961 20.078 1.00 85.81 521 ASP A N 1
ATOM 4149 C CA . ASP A 1 521 ? 21.825 2.707 21.333 1.00 85.81 521 ASP A CA 1
ATOM 4150 C C . ASP A 1 521 ? 21.232 4.113 21.229 1.00 85.81 521 ASP A C 1
ATOM 4152 O O . ASP A 1 521 ? 20.614 4.585 22.186 1.00 85.81 521 ASP A O 1
ATOM 4156 N N . ARG A 1 522 ? 21.309 4.754 20.056 1.00 86.56 522 ARG A N 1
ATOM 4157 C CA . ARG A 1 522 ? 20.645 6.041 19.817 1.00 86.56 522 ARG A CA 1
ATOM 4158 C C . ARG A 1 522 ? 19.134 5.897 19.639 1.00 86.56 522 ARG A C 1
ATOM 4160 O O . ARG A 1 522 ? 18.411 6.767 20.119 1.00 86.56 522 ARG A O 1
ATOM 4167 N N . PHE A 1 523 ? 18.625 4.835 19.002 1.00 87.94 523 PHE A N 1
ATOM 4168 C CA . PHE A 1 523 ? 17.211 4.780 18.594 1.00 87.94 523 PHE A CA 1
ATOM 4169 C C . PHE A 1 523 ? 16.326 3.738 19.306 1.00 87.94 523 PHE A C 1
ATOM 4171 O O . PHE A 1 523 ? 15.099 3.840 19.203 1.00 87.94 523 PHE A O 1
ATOM 4178 N N . LYS A 1 524 ? 16.867 2.772 20.067 1.00 82.38 524 LYS A N 1
ATOM 4179 C CA . LYS A 1 524 ? 16.073 1.689 20.697 1.00 82.38 524 LYS A CA 1
ATOM 4180 C C . LYS A 1 524 ? 14.893 2.180 21.539 1.00 82.38 524 LYS A C 1
ATOM 4182 O O . LYS A 1 524 ? 13.770 1.688 21.384 1.00 82.38 524 LYS A O 1
ATOM 4187 N N . TYR A 1 525 ? 15.120 3.215 22.348 1.00 79.12 525 TYR A N 1
ATOM 4188 C CA . TYR A 1 525 ? 14.115 3.809 23.235 1.00 79.12 525 TYR A CA 1
ATOM 4189 C C . TYR A 1 525 ? 13.241 4.886 22.569 1.00 79.12 525 TYR A C 1
ATOM 4191 O O . TYR A 1 525 ? 12.292 5.374 23.187 1.00 79.12 525 TYR A O 1
ATOM 4199 N N . LYS A 1 526 ? 13.510 5.258 21.309 1.00 83.12 526 LYS A N 1
ATOM 4200 C CA . LYS A 1 526 ? 12.701 6.243 20.579 1.00 83.12 526 LYS A CA 1
ATOM 4201 C C . LYS A 1 526 ? 11.361 5.632 20.155 1.00 83.12 526 LYS A C 1
ATOM 4203 O O . LYS A 1 526 ? 11.256 4.448 19.824 1.00 83.12 526 LYS A O 1
ATOM 4208 N N . SER A 1 527 ? 10.306 6.443 20.180 1.00 85.44 527 SER A N 1
ATOM 4209 C CA . SER A 1 527 ? 8.964 6.047 19.738 1.00 85.44 527 SER A CA 1
ATOM 4210 C C . SER A 1 527 ? 8.871 6.043 18.208 1.00 85.44 527 SER A C 1
ATOM 4212 O O . SER A 1 527 ? 9.674 6.699 17.549 1.00 85.44 527 SER A O 1
ATOM 4214 N N . ASN A 1 528 ? 7.897 5.337 17.620 1.00 87.75 528 ASN A N 1
ATOM 4215 C CA . ASN A 1 528 ? 7.809 5.272 16.155 1.00 87.75 528 ASN A CA 1
ATOM 4216 C C . ASN A 1 528 ? 7.544 6.648 15.502 1.00 87.75 528 ASN A C 1
ATOM 4218 O O . ASN A 1 528 ? 7.973 6.822 14.370 1.00 87.75 528 ASN A O 1
ATOM 4222 N N . ASP A 1 529 ? 6.946 7.631 16.198 1.00 86.19 529 ASP A N 1
ATOM 4223 C CA . ASP A 1 529 ? 6.824 9.002 15.661 1.00 86.19 529 ASP A CA 1
ATOM 4224 C C . ASP A 1 529 ? 8.167 9.704 15.673 1.00 86.19 529 ASP A C 1
ATOM 4226 O O . ASP A 1 529 ? 8.488 10.357 14.701 1.00 86.19 529 ASP A O 1
ATOM 4230 N N . ILE A 1 530 ? 8.984 9.548 16.719 1.00 85.44 530 ILE A N 1
ATOM 4231 C CA . ILE A 1 530 ? 10.327 10.143 16.729 1.00 85.44 530 ILE A CA 1
ATOM 4232 C C . ILE A 1 530 ? 11.163 9.519 15.601 1.00 85.44 530 ILE A C 1
ATOM 4234 O O . ILE A 1 530 ? 11.804 10.236 14.844 1.00 85.44 530 ILE A O 1
ATOM 4238 N N . TRP A 1 531 ? 11.080 8.197 15.409 1.00 90.88 531 TRP A N 1
ATOM 4239 C CA . TRP A 1 531 ? 11.652 7.532 14.233 1.00 90.88 531 TRP A CA 1
ATOM 4240 C C . TRP A 1 531 ? 11.112 8.116 12.907 1.00 90.88 531 TRP A C 1
ATOM 4242 O O . TRP A 1 531 ? 11.886 8.295 11.973 1.00 90.88 531 TRP A O 1
ATOM 4252 N N . GLU A 1 532 ? 9.809 8.405 12.788 1.00 91.06 532 GLU A N 1
ATOM 4253 C CA . GLU A 1 532 ? 9.215 8.959 11.559 1.00 91.06 532 GLU A CA 1
ATOM 4254 C C . GLU A 1 532 ? 9.561 10.428 11.312 1.00 91.06 532 GLU A C 1
ATOM 4256 O O . GLU A 1 532 ? 9.870 10.782 10.178 1.00 91.06 532 GLU A O 1
ATOM 4261 N N . ILE A 1 533 ? 9.529 11.256 12.355 1.00 90.88 533 ILE A N 1
ATOM 4262 C CA . ILE A 1 533 ? 9.851 12.682 12.344 1.00 90.88 533 ILE A CA 1
ATOM 4263 C C . ILE A 1 533 ? 11.318 12.846 11.967 1.00 90.88 533 ILE A C 1
ATOM 4265 O O . ILE A 1 533 ? 11.594 13.484 10.961 1.00 90.88 533 ILE A O 1
ATOM 4269 N N . LEU A 1 534 ? 12.247 12.198 12.683 1.00 92.56 534 LEU A N 1
ATOM 4270 C CA . LEU A 1 534 ? 13.677 12.284 12.373 1.00 92.56 534 LEU A CA 1
ATOM 4271 C C . LEU A 1 534 ? 13.974 11.813 10.944 1.00 92.56 534 LEU A C 1
ATOM 4273 O O . LEU A 1 534 ? 14.721 12.471 10.234 1.00 92.56 534 LEU A O 1
ATOM 4277 N N . ALA A 1 535 ? 13.364 10.713 10.486 1.00 91.88 535 ALA A N 1
ATOM 4278 C CA . ALA A 1 535 ? 13.625 10.198 9.141 1.00 91.88 535 ALA A CA 1
ATOM 4279 C C . ALA A 1 535 ? 12.977 11.062 8.042 1.00 91.88 535 ALA A C 1
ATOM 4281 O O . ALA A 1 535 ? 13.537 11.200 6.962 1.00 91.88 535 ALA A O 1
ATOM 4282 N N . THR A 1 536 ? 11.804 11.652 8.297 1.00 92.12 536 THR A N 1
ATOM 4283 C CA . THR A 1 536 ? 11.126 12.554 7.345 1.00 92.12 536 THR A CA 1
ATOM 4284 C C . THR A 1 536 ? 11.832 13.913 7.278 1.00 92.12 536 THR A C 1
ATOM 4286 O O . THR A 1 536 ? 11.981 14.458 6.189 1.00 92.12 536 THR A O 1
ATOM 4289 N N . VAL A 1 537 ? 12.308 14.437 8.414 1.00 91.94 537 VAL A N 1
ATOM 4290 C CA . VAL A 1 537 ? 13.056 15.702 8.494 1.00 91.94 537 VAL A CA 1
ATOM 4291 C C . VAL A 1 537 ? 14.462 15.550 7.909 1.00 91.94 537 VAL A C 1
ATOM 4293 O O . VAL A 1 537 ? 14.817 16.364 7.069 1.00 91.94 537 VAL A O 1
ATOM 4296 N N . ASP A 1 538 ? 15.231 14.502 8.239 1.00 92.88 538 ASP A N 1
ATOM 4297 C CA . ASP A 1 538 ? 16.562 14.271 7.636 1.00 92.88 538 ASP A CA 1
ATOM 4298 C C . ASP A 1 538 ? 16.465 14.081 6.118 1.00 92.88 538 ASP A C 1
ATOM 4300 O O . ASP A 1 538 ? 17.220 14.700 5.376 1.00 92.88 538 ASP A O 1
ATOM 4304 N N . TYR A 1 539 ? 15.478 13.318 5.638 1.00 92.81 539 TYR A N 1
ATOM 4305 C CA . TYR A 1 539 ? 15.229 13.182 4.202 1.00 92.81 539 TYR A CA 1
ATOM 4306 C C . TYR A 1 539 ? 14.926 14.536 3.548 1.00 92.81 539 TYR A C 1
ATOM 4308 O O . TYR A 1 539 ? 15.486 14.849 2.502 1.00 92.81 539 TYR A O 1
ATOM 4316 N N . ALA A 1 540 ? 14.053 15.354 4.148 1.00 90.56 540 ALA A N 1
ATOM 4317 C CA . ALA A 1 540 ? 13.730 16.677 3.615 1.00 90.56 540 ALA A CA 1
ATOM 4318 C C . ALA A 1 540 ? 14.943 17.627 3.660 1.00 90.56 540 ALA A C 1
ATOM 4320 O O . ALA A 1 540 ? 15.140 18.403 2.731 1.00 90.56 540 ALA A O 1
ATOM 4321 N N . MET A 1 541 ? 15.795 17.532 4.689 1.00 90.75 541 MET A N 1
ATOM 4322 C CA . MET A 1 541 ? 17.065 18.262 4.765 1.00 90.75 541 MET A CA 1
ATOM 4323 C C . MET A 1 541 ? 18.032 17.854 3.646 1.00 90.75 541 MET A C 1
ATOM 4325 O O . MET A 1 541 ? 18.674 18.724 3.060 1.00 90.75 541 MET A O 1
ATOM 4329 N N . LEU A 1 542 ? 18.134 16.555 3.339 1.00 87.00 542 LEU A N 1
ATOM 4330 C CA . LEU A 1 542 ? 18.959 16.040 2.242 1.00 87.00 542 LEU A CA 1
ATOM 4331 C C . LEU A 1 542 ? 18.422 16.484 0.878 1.00 87.00 542 LEU A C 1
ATOM 4333 O O . LEU A 1 542 ? 19.189 17.005 0.076 1.00 87.00 542 LEU A O 1
ATOM 4337 N N . ALA A 1 543 ? 17.116 16.339 0.642 1.00 85.56 543 ALA A N 1
ATOM 4338 C CA . ALA A 1 543 ? 16.483 16.727 -0.614 1.00 85.56 543 ALA A CA 1
ATOM 4339 C C . ALA A 1 543 ? 16.626 18.231 -0.893 1.00 85.56 543 ALA A C 1
ATOM 4341 O O . ALA A 1 543 ? 17.144 18.606 -1.942 1.00 85.56 543 ALA A O 1
ATOM 4342 N N . LEU A 1 544 ? 16.278 19.090 0.075 1.00 85.50 544 LEU A N 1
ATOM 4343 C CA . LEU A 1 544 ? 16.480 20.541 -0.038 1.00 85.50 544 LEU A CA 1
ATOM 4344 C C . LEU A 1 544 ? 17.961 20.886 -0.249 1.00 85.50 544 LEU A C 1
ATOM 4346 O O . LEU A 1 544 ? 18.283 21.734 -1.076 1.00 85.50 544 LEU A O 1
ATOM 4350 N N . GLY A 1 545 ? 18.869 20.188 0.444 1.00 81.75 545 GLY A N 1
ATOM 4351 C CA . GLY A 1 545 ? 20.312 20.347 0.271 1.00 81.75 545 GLY A CA 1
ATOM 4352 C C . GLY A 1 545 ? 20.813 19.979 -1.131 1.00 81.75 545 GLY A C 1
ATOM 4353 O O . GLY A 1 545 ? 21.699 20.657 -1.647 1.00 81.75 545 GLY A O 1
ATOM 4354 N N . HIS A 1 546 ? 20.243 18.952 -1.770 1.00 81.50 546 HIS A N 1
ATOM 4355 C CA . HIS A 1 546 ? 20.530 18.615 -3.169 1.00 81.50 546 HIS A CA 1
ATOM 4356 C C . HIS A 1 546 ? 19.896 19.601 -4.156 1.00 81.50 546 HIS A C 1
ATOM 4358 O O . HIS A 1 546 ? 20.502 19.887 -5.179 1.00 81.50 546 HIS A O 1
ATOM 4364 N N . GLU A 1 547 ? 18.738 20.172 -3.825 1.00 79.44 547 GLU A N 1
ATOM 4365 C CA . GLU A 1 547 ? 18.088 21.266 -4.563 1.00 79.44 547 GLU A CA 1
ATOM 4366 C C . GLU A 1 547 ? 18.775 22.637 -4.329 1.00 79.44 547 GLU A C 1
ATOM 4368 O O . GLU A 1 547 ? 18.239 23.681 -4.699 1.00 79.44 547 GLU A O 1
ATOM 4373 N N . GLY A 1 548 ? 19.943 22.670 -3.670 1.00 78.62 548 GLY A N 1
ATOM 4374 C CA . GLY A 1 548 ? 20.699 23.893 -3.359 1.00 78.62 548 GLY A CA 1
ATOM 4375 C C . GLY A 1 548 ? 20.022 24.826 -2.343 1.00 78.62 548 GLY A C 1
ATOM 4376 O O . GLY A 1 548 ? 20.526 25.915 -2.061 1.00 78.62 548 GLY A O 1
ATOM 4377 N N . THR A 1 549 ? 18.894 24.412 -1.768 1.00 81.56 549 THR A N 1
ATOM 4378 C CA . THR A 1 549 ? 18.088 25.198 -0.836 1.00 81.56 549 THR A CA 1
ATOM 4379 C C . THR A 1 549 ? 18.539 24.944 0.598 1.00 81.56 549 THR A C 1
ATOM 4381 O O . THR A 1 549 ? 18.618 23.806 1.060 1.00 81.56 549 THR A O 1
ATOM 4384 N N . ARG A 1 550 ? 18.809 26.012 1.358 1.00 85.19 550 ARG A N 1
ATOM 4385 C CA . ARG A 1 550 ? 19.167 25.876 2.777 1.00 85.19 550 ARG A CA 1
ATOM 4386 C C . ARG A 1 550 ? 17.969 25.302 3.555 1.00 85.19 550 ARG A C 1
ATOM 4388 O O . ARG A 1 550 ? 16.925 25.954 3.584 1.00 85.19 550 ARG A O 1
ATOM 4395 N N . PRO A 1 551 ? 18.101 24.147 4.233 1.00 87.88 551 PRO A N 1
ATOM 4396 C CA . PRO A 1 551 ? 16.983 23.542 4.941 1.00 87.88 551 PRO A CA 1
ATOM 4397 C C . PRO A 1 551 ? 16.684 24.319 6.230 1.00 87.88 551 PRO A C 1
ATOM 4399 O O . PRO A 1 551 ? 17.356 24.150 7.245 1.00 87.88 551 PRO A O 1
ATOM 4402 N N . THR A 1 552 ? 15.686 25.201 6.183 1.00 93.19 552 THR A N 1
ATOM 4403 C CA . THR A 1 552 ? 15.082 25.847 7.360 1.00 93.19 552 THR A CA 1
ATOM 4404 C C . THR A 1 552 ? 13.832 25.077 7.803 1.00 93.19 552 THR A C 1
ATOM 4406 O O . THR A 1 552 ? 13.254 24.347 6.992 1.00 93.19 552 THR A O 1
ATOM 4409 N N . PRO A 1 553 ? 13.338 25.260 9.042 1.00 91.94 553 PRO A N 1
ATOM 4410 C CA . PRO A 1 553 ? 12.091 24.630 9.476 1.00 91.94 553 PRO A CA 1
ATOM 4411 C C . PRO A 1 553 ? 10.891 24.951 8.577 1.00 91.94 553 PRO A C 1
ATOM 4413 O O . PRO A 1 553 ? 10.104 24.057 8.274 1.00 91.94 553 PRO A O 1
ATOM 4416 N N . SER A 1 554 ? 10.790 26.195 8.102 1.00 91.62 554 SER A N 1
ATOM 4417 C CA . SER A 1 554 ? 9.756 26.650 7.166 1.00 91.62 554 SER A CA 1
ATOM 4418 C C . SER A 1 554 ? 9.889 26.017 5.774 1.00 91.62 554 SER A C 1
ATOM 4420 O O . SER A 1 554 ? 8.886 25.588 5.198 1.00 91.62 554 SER A O 1
ATOM 4422 N N . ALA A 1 555 ? 11.112 25.880 5.247 1.00 89.88 555 ALA A N 1
ATOM 4423 C CA . ALA A 1 555 ? 11.367 25.217 3.968 1.00 89.88 555 ALA A CA 1
ATOM 4424 C C . ALA A 1 555 ? 11.056 23.714 4.041 1.00 89.88 555 ALA A C 1
ATOM 4426 O O . ALA A 1 555 ? 10.393 23.180 3.157 1.00 89.88 555 ALA A O 1
ATOM 4427 N N . ILE A 1 556 ? 11.454 23.043 5.127 1.00 92.44 556 ILE A N 1
ATOM 4428 C CA . ILE A 1 556 ? 11.141 21.628 5.380 1.00 92.44 556 ILE A CA 1
ATOM 4429 C C . ILE A 1 556 ? 9.629 21.424 5.534 1.00 92.44 556 ILE A C 1
ATOM 4431 O O . ILE A 1 556 ? 9.081 20.487 4.956 1.00 92.44 556 ILE A O 1
ATOM 4435 N N . LEU A 1 557 ? 8.933 22.296 6.274 1.00 92.06 557 LEU A N 1
ATOM 4436 C CA . LEU A 1 557 ? 7.478 22.215 6.424 1.00 92.06 557 LEU A CA 1
ATOM 4437 C C . LEU A 1 557 ? 6.776 22.374 5.066 1.00 92.06 557 LEU A C 1
ATOM 4439 O O . LEU A 1 557 ? 5.908 21.569 4.737 1.00 92.06 557 LEU A O 1
ATOM 4443 N N . SER A 1 558 ? 7.217 23.338 4.253 1.00 90.50 558 SER A N 1
ATOM 4444 C CA . SER A 1 558 ? 6.702 23.576 2.897 1.00 90.50 558 SER A CA 1
ATOM 4445 C C . SER A 1 558 ? 6.975 22.399 1.950 1.00 90.50 558 SER A C 1
ATOM 4447 O O . SER A 1 558 ? 6.085 21.991 1.208 1.00 90.50 558 SER A O 1
ATOM 4449 N N . TYR A 1 559 ? 8.173 21.805 2.015 1.00 91.12 559 TYR A N 1
ATOM 4450 C CA . TYR A 1 559 ? 8.564 20.614 1.249 1.00 91.12 559 TYR A CA 1
ATOM 4451 C C . TYR A 1 559 ? 7.709 19.388 1.603 1.00 91.12 559 TYR A C 1
ATOM 4453 O O . TYR A 1 559 ? 7.342 18.596 0.739 1.00 91.12 559 TYR A O 1
ATOM 4461 N N . ILE A 1 560 ? 7.372 19.220 2.885 1.00 90.12 560 ILE A N 1
ATOM 4462 C CA . ILE A 1 560 ? 6.477 18.150 3.340 1.00 90.12 560 ILE A CA 1
ATOM 4463 C C . ILE A 1 560 ? 5.032 18.447 2.909 1.00 90.12 560 ILE A C 1
ATOM 4465 O O . ILE A 1 560 ? 4.314 17.519 2.550 1.00 90.12 560 ILE A O 1
ATOM 4469 N N . GLN A 1 561 ? 4.606 19.715 2.918 1.00 90.75 561 GLN A N 1
ATOM 4470 C CA . GLN A 1 561 ? 3.245 20.131 2.565 1.00 90.75 561 GLN A CA 1
ATOM 4471 C C . GLN A 1 561 ? 2.928 19.987 1.070 1.00 90.75 561 GLN A C 1
ATOM 4473 O O . GLN A 1 561 ? 1.783 19.697 0.726 1.00 90.75 561 GLN A O 1
ATOM 4478 N N . SER A 1 562 ? 3.910 20.199 0.191 1.00 86.62 562 SER A N 1
ATOM 4479 C CA . SER A 1 562 ? 3.725 20.183 -1.267 1.00 86.62 562 SER A CA 1
ATOM 4480 C C . SER A 1 562 ? 3.633 18.781 -1.882 1.00 86.62 562 SER A C 1
ATOM 4482 O O . SER A 1 562 ? 3.207 18.643 -3.028 1.00 86.62 562 SER A O 1
ATOM 4484 N N . ASP A 1 563 ? 3.998 17.731 -1.142 1.00 86.06 563 ASP A N 1
ATOM 4485 C CA . ASP A 1 563 ? 3.910 16.342 -1.593 1.00 86.06 563 ASP A CA 1
ATOM 4486 C C . ASP A 1 563 ? 2.590 15.683 -1.154 1.00 86.06 563 ASP A C 1
ATOM 4488 O O . ASP A 1 563 ? 2.249 15.667 0.027 1.00 86.06 563 ASP A O 1
ATOM 4492 N N . GLY A 1 564 ? 1.855 15.083 -2.095 1.00 73.88 564 GLY A N 1
ATOM 4493 C CA . GLY A 1 564 ? 0.530 14.503 -1.828 1.00 73.88 564 GLY A CA 1
ATOM 4494 C C . GLY A 1 564 ? 0.510 13.305 -0.865 1.00 73.88 564 GLY A C 1
ATOM 4495 O O . GLY A 1 564 ? -0.528 13.025 -0.268 1.00 73.88 564 GLY A O 1
ATOM 4496 N N . GLU A 1 565 ? 1.634 12.610 -0.667 1.00 81.19 565 GLU A N 1
ATOM 4497 C CA . GLU A 1 565 ? 1.759 11.488 0.276 1.00 81.19 565 GLU A CA 1
ATOM 4498 C C . GLU A 1 565 ? 2.332 11.907 1.638 1.00 81.19 565 GLU A C 1
ATOM 4500 O O . GLU A 1 565 ? 2.159 11.200 2.638 1.00 81.19 565 GLU A O 1
ATOM 4505 N N . TRP A 1 566 ? 3.032 13.041 1.700 1.00 85.69 566 TRP A N 1
ATOM 4506 C CA . TRP A 1 566 ? 3.656 13.569 2.914 1.00 85.69 566 TRP A CA 1
ATOM 4507 C C . TRP A 1 566 ? 2.914 14.751 3.538 1.00 85.69 566 TRP A C 1
ATOM 4509 O O . TRP A 1 566 ? 2.994 14.894 4.756 1.00 85.69 566 TRP A O 1
ATOM 4519 N N . GLY A 1 567 ? 2.107 15.506 2.796 1.00 85.12 567 GLY A N 1
ATOM 4520 C CA . GLY A 1 567 ? 1.257 16.575 3.331 1.00 85.12 567 GLY A CA 1
ATOM 4521 C C . GLY A 1 567 ? 0.381 16.122 4.512 1.00 85.12 567 GLY A C 1
ATOM 4522 O O . GLY A 1 567 ? 0.406 16.769 5.564 1.00 85.12 567 GLY A O 1
ATOM 4523 N N . PRO A 1 568 ? -0.291 14.951 4.445 1.00 88.06 568 PRO A N 1
ATOM 4524 C CA . PRO A 1 568 ? -1.035 14.390 5.579 1.00 88.06 568 PRO A CA 1
ATOM 4525 C C . PRO A 1 568 ? -0.187 14.122 6.838 1.00 88.06 568 PRO A C 1
ATOM 4527 O O . PRO A 1 568 ? -0.725 14.068 7.949 1.00 88.06 568 PRO A O 1
ATOM 4530 N N . LYS A 1 569 ? 1.145 13.991 6.715 1.00 84.94 569 LYS A N 1
ATOM 4531 C CA . LYS A 1 569 ? 2.036 13.827 7.875 1.00 84.94 569 LYS A CA 1
ATOM 4532 C C . LYS A 1 569 ? 2.096 15.061 8.760 1.00 84.94 569 LYS A C 1
ATOM 4534 O O . LYS A 1 569 ? 2.363 14.902 9.947 1.00 84.94 569 LYS A O 1
ATOM 4539 N N . ILE A 1 570 ? 1.844 16.257 8.227 1.00 86.38 570 ILE A N 1
ATOM 4540 C CA . ILE A 1 570 ? 1.842 17.491 9.023 1.00 86.38 570 ILE A CA 1
ATOM 4541 C C . ILE A 1 570 ? 0.792 17.385 10.130 1.00 86.38 570 ILE A C 1
ATOM 4543 O O . ILE A 1 570 ? 1.104 17.595 11.302 1.00 86.38 570 ILE A O 1
ATOM 4547 N N . ALA A 1 571 ? -0.416 16.934 9.783 1.00 81.38 571 ALA A N 1
ATOM 4548 C CA . ALA A 1 571 ? -1.474 16.664 10.750 1.00 81.38 571 ALA A CA 1
ATOM 4549 C C . ALA A 1 571 ? -1.153 15.455 11.653 1.00 81.38 571 ALA A C 1
ATOM 4551 O O . ALA A 1 571 ? -1.255 15.566 12.874 1.00 81.38 571 ALA A O 1
ATOM 4552 N N . LYS A 1 572 ? -0.727 14.322 11.069 1.00 86.69 572 LYS A N 1
ATOM 4553 C CA . LYS A 1 572 ? -0.452 13.053 11.780 1.00 86.69 572 LYS A CA 1
ATOM 4554 C C . LYS A 1 572 ? 0.668 13.160 12.824 1.00 86.69 572 LYS A C 1
ATOM 4556 O O . LYS A 1 572 ? 0.531 12.633 13.922 1.00 86.69 572 LYS A O 1
ATOM 4561 N N . LEU A 1 573 ? 1.786 13.793 12.471 1.00 86.06 573 LEU A N 1
ATOM 4562 C CA . LEU A 1 573 ? 2.985 13.917 13.311 1.00 86.06 573 LEU A CA 1
ATOM 4563 C C . LEU A 1 573 ? 3.040 15.263 14.061 1.00 86.06 573 LEU A C 1
ATOM 4565 O O . LEU A 1 573 ? 4.015 15.525 14.761 1.00 86.06 573 LEU A O 1
ATOM 4569 N N . HIS A 1 574 ? 2.006 16.103 13.916 1.00 85.06 574 HIS A N 1
ATOM 4570 C CA . HIS A 1 574 ? 1.923 17.465 14.460 1.00 85.06 574 HIS A CA 1
ATOM 4571 C C . HIS A 1 574 ? 3.132 18.343 14.094 1.00 85.06 574 HIS A C 1
ATOM 4573 O O . HIS A 1 574 ? 3.701 19.033 14.945 1.00 85.06 574 HIS A O 1
ATOM 4579 N N . LEU A 1 575 ? 3.530 18.306 12.818 1.00 88.06 575 LEU A N 1
ATOM 4580 C CA . LEU A 1 575 ? 4.679 19.065 12.337 1.00 88.06 575 LEU A CA 1
ATOM 4581 C C . LEU A 1 575 ? 4.369 20.563 12.337 1.00 88.06 575 LEU A C 1
ATOM 4583 O O . LEU A 1 575 ? 3.493 21.059 11.639 1.00 88.06 575 LEU A O 1
ATOM 4587 N N . THR A 1 576 ? 5.149 21.271 13.132 1.00 91.00 576 THR A N 1
ATOM 4588 C CA . THR A 1 576 ? 5.266 22.727 13.204 1.00 91.00 576 THR A CA 1
ATOM 4589 C C . THR A 1 576 ? 6.728 23.102 12.999 1.00 91.00 576 THR A C 1
ATOM 4591 O O . THR A 1 576 ? 7.611 22.273 13.251 1.00 91.00 576 THR A O 1
ATOM 4594 N N . GLU A 1 577 ? 7.015 24.352 12.636 1.00 88.50 577 GLU A N 1
ATOM 4595 C CA . GLU A 1 577 ? 8.398 24.842 12.543 1.00 88.50 577 GLU A CA 1
ATOM 4596 C C . GLU A 1 577 ? 9.190 24.592 13.837 1.00 88.50 577 GLU A C 1
ATOM 4598 O O . GLU A 1 577 ? 10.321 24.123 13.782 1.00 88.50 577 GLU A O 1
ATOM 4603 N N . ALA A 1 578 ? 8.573 24.771 15.011 1.00 69.31 578 ALA A N 1
ATOM 4604 C CA . ALA A 1 578 ? 9.205 24.473 16.298 1.00 69.31 578 ALA A CA 1
ATOM 4605 C C . ALA A 1 578 ? 9.552 22.978 16.469 1.00 69.31 578 ALA A C 1
ATOM 4607 O O . ALA A 1 578 ? 10.645 22.636 16.921 1.00 69.31 578 ALA A O 1
ATOM 4608 N N . SER A 1 579 ? 8.653 22.063 16.086 1.00 85.06 579 SER A N 1
ATOM 4609 C CA . SER A 1 579 ? 8.937 20.619 16.152 1.00 85.06 579 SER A CA 1
ATOM 4610 C C . SER A 1 579 ? 9.981 20.166 15.125 1.00 85.06 579 SER A C 1
ATOM 4612 O O . SER A 1 579 ? 10.781 19.281 15.424 1.00 85.06 579 SER A O 1
ATOM 4614 N N . ILE A 1 580 ? 10.010 20.797 13.944 1.00 91.44 580 ILE A N 1
ATOM 4615 C CA . ILE A 1 580 ? 11.008 20.531 12.907 1.00 91.44 580 ILE A CA 1
ATOM 4616 C C . ILE A 1 580 ? 12.368 21.064 13.355 1.00 91.44 580 ILE A C 1
ATOM 4618 O O . ILE A 1 580 ? 13.343 20.331 13.267 1.00 91.44 580 ILE A O 1
ATOM 4622 N N . GLN A 1 581 ? 12.440 22.269 13.928 1.00 85.44 581 GLN A N 1
ATOM 4623 C CA . GLN A 1 581 ? 13.671 22.820 14.501 1.00 85.44 581 GLN A CA 1
ATOM 4624 C C . GLN A 1 581 ? 14.244 21.908 15.598 1.00 85.44 581 GLN A C 1
ATOM 4626 O O . GLN A 1 581 ? 15.444 21.642 15.608 1.00 85.44 581 GLN A O 1
ATOM 4631 N N . ASN A 1 582 ? 13.397 21.371 16.483 1.00 76.69 582 ASN A N 1
ATOM 4632 C CA . ASN A 1 582 ? 13.828 20.395 17.490 1.00 76.69 582 ASN A CA 1
ATOM 4633 C C . ASN A 1 582 ? 14.372 19.107 16.846 1.00 76.69 582 ASN A C 1
ATOM 4635 O O . ASN A 1 582 ? 15.406 18.599 17.274 1.00 76.69 582 ASN A O 1
ATOM 4639 N N . ALA A 1 583 ? 13.714 18.602 15.797 1.00 89.62 583 ALA A N 1
ATOM 4640 C CA . ALA A 1 583 ? 14.186 17.438 15.052 1.00 89.62 583 ALA A CA 1
ATOM 4641 C C . ALA A 1 583 ? 15.507 17.711 14.309 1.00 89.62 583 ALA A C 1
ATOM 4643 O O . ALA A 1 583 ? 16.374 16.846 14.306 1.00 89.62 583 ALA A O 1
ATOM 4644 N N . MET A 1 584 ? 15.697 18.904 13.735 1.00 89.31 584 MET A N 1
ATOM 4645 C CA . MET A 1 584 ? 16.953 19.320 13.098 1.00 89.31 584 MET A CA 1
ATOM 4646 C C . MET A 1 584 ? 18.107 19.349 14.103 1.00 89.31 584 MET A C 1
ATOM 4648 O O . MET A 1 584 ? 19.140 18.747 13.840 1.00 89.31 584 MET A O 1
ATOM 4652 N N . VAL A 1 585 ? 17.920 19.964 15.278 1.00 79.31 585 VAL A N 1
ATOM 4653 C CA . VAL A 1 585 ? 18.937 19.985 16.350 1.00 79.31 585 VAL A CA 1
ATOM 4654 C C . VAL A 1 585 ? 19.256 18.568 16.835 1.00 79.31 585 VAL A C 1
ATOM 4656 O O . VAL A 1 585 ? 20.414 18.234 17.083 1.00 79.31 585 VAL A O 1
ATOM 4659 N N . GLU A 1 586 ? 18.247 17.698 16.938 1.00 86.19 586 GLU A N 1
ATOM 4660 C CA . GLU A 1 586 ? 18.461 16.296 17.290 1.00 86.19 586 GLU A CA 1
ATOM 4661 C C . GLU A 1 586 ? 19.253 15.547 16.201 1.00 86.19 586 GLU A C 1
ATOM 4663 O O . GLU A 1 586 ? 20.198 14.831 16.527 1.00 86.19 586 GLU A O 1
ATOM 4668 N N . LEU A 1 587 ? 18.933 15.746 14.920 1.00 89.50 587 LEU A N 1
ATOM 4669 C CA . LEU A 1 587 ? 19.652 15.165 13.780 1.00 89.50 587 LEU A CA 1
ATOM 4670 C C . LEU A 1 587 ? 21.093 15.670 13.680 1.00 89.50 587 LEU A C 1
ATOM 4672 O O . LEU A 1 587 ? 22.004 14.866 13.487 1.00 89.50 587 LEU A O 1
ATOM 4676 N N . GLU A 1 588 ? 21.317 16.967 13.882 1.00 84.50 588 GLU A N 1
ATOM 4677 C CA . GLU A 1 588 ? 22.655 17.540 14.023 1.00 84.50 588 GLU A CA 1
ATOM 4678 C C . GLU A 1 588 ? 23.402 16.833 15.158 1.00 84.50 588 GLU A C 1
ATOM 4680 O O . GLU A 1 588 ? 24.469 16.283 14.907 1.00 84.50 588 GLU A O 1
ATOM 4685 N N . SER A 1 589 ? 22.809 16.717 16.357 1.00 81.19 589 SER A N 1
ATOM 4686 C CA . SER A 1 589 ? 23.414 16.024 17.511 1.00 81.19 589 SER A CA 1
ATOM 4687 C C . SER A 1 589 ? 23.731 14.539 17.263 1.00 81.19 589 SER A C 1
ATOM 4689 O O . SER A 1 589 ? 24.677 13.997 17.838 1.00 81.19 589 SER A O 1
ATOM 4691 N N . LEU A 1 590 ? 22.948 13.873 16.407 1.00 84.94 590 LEU A N 1
ATOM 4692 C CA . LEU A 1 590 ? 23.138 12.477 16.018 1.00 84.94 590 LEU A CA 1
ATOM 4693 C C . LEU A 1 590 ? 24.300 12.324 15.027 1.00 84.94 590 LEU A C 1
ATOM 4695 O O . LEU A 1 590 ? 25.062 11.362 15.137 1.00 84.94 590 LEU A O 1
ATOM 4699 N N . PHE A 1 591 ? 24.453 13.269 14.097 1.00 81.44 591 PHE A N 1
ATOM 4700 C CA . PHE A 1 591 ? 25.445 13.226 13.021 1.00 81.44 591 PHE A CA 1
ATOM 4701 C C . PHE A 1 591 ? 26.647 14.164 13.215 1.00 81.44 591 PHE A C 1
ATOM 4703 O O . PHE A 1 591 ? 27.436 14.316 12.278 1.00 81.44 591 PHE A O 1
ATOM 4710 N N . VAL A 1 592 ? 26.843 14.751 14.407 1.00 63.19 592 VAL A N 1
ATOM 4711 C CA . VAL A 1 592 ? 28.084 15.473 14.739 1.00 63.19 592 VAL A CA 1
ATOM 4712 C C . VAL A 1 592 ? 29.261 14.532 14.528 1.00 63.19 592 VAL A C 1
ATOM 4714 O O . VAL A 1 592 ? 29.448 13.557 15.259 1.00 63.19 592 VAL A O 1
ATOM 4717 N N . THR A 1 593 ? 30.087 14.857 13.538 1.00 43.16 593 THR A N 1
ATOM 4718 C CA . THR A 1 593 ? 31.384 14.219 13.361 1.00 43.16 593 THR A CA 1
ATOM 4719 C C . THR A 1 593 ? 32.209 14.518 14.605 1.00 43.16 593 THR A C 1
ATOM 4721 O O . THR A 1 593 ? 32.584 15.666 14.844 1.00 43.16 593 THR A O 1
ATOM 4724 N N . THR A 1 594 ? 32.487 13.492 15.409 1.00 30.91 594 THR A N 1
ATOM 4725 C CA . THR A 1 594 ? 33.618 13.567 16.335 1.00 30.91 594 THR A CA 1
ATOM 4726 C C . THR A 1 594 ? 34.850 13.632 15.437 1.00 30.91 594 THR A C 1
ATOM 4728 O O . THR A 1 594 ? 35.135 12.659 14.741 1.00 30.91 594 THR A O 1
ATOM 4731 N N . ARG A 1 595 ? 35.443 14.826 15.326 1.00 27.23 595 ARG A N 1
ATOM 4732 C CA . ARG A 1 595 ? 36.686 15.054 14.579 1.00 27.23 595 ARG A CA 1
ATOM 4733 C C . ARG A 1 595 ? 37.858 14.369 15.270 1.00 27.23 595 ARG A C 1
ATOM 4735 O O . ARG A 1 595 ? 37.817 14.309 16.518 1.00 27.23 595 ARG A O 1
#

Organism: Rhizobium leguminosarum (NCBI:txid384)